Protein AF-A0A5N6XMW1-F1 (afdb_monomer_lite)

Secondary structure (DSSP, 8-state):
--TTHHHHHHHHHHHHTTTTTPBPHHHHHHHHHHHHHHHHHHHHHHHH---TTTHHHHHHHHHHHHHHHHHHHHHHHHTTTTPPBPTTTHHHHHHHHHHHHHHHHHHHHHHHHHGGGSPTTTTHHHHHHHHHHHHHHHHHHHHHHHHH-TT--HHHHHHHHHHHHHHHHHHHHHSPP---HHHHHHHHHHHHSS--STTS-GGG-SS--EEEEE-HHHHHHHHHHHHHHTT----SS-EEEEE-----SGGGGGGHHHHHHHHHHHHHHHHHHHHHHHH--S-B--EEEEE-SSSEEEEE---SS-GGG----EEEEPPPHHHHHHHHHHHHH-SSSPPEEE-SS-B-HHHHHHH------------TTSEEEEEEEETTEEEEEE---SSS--EEEEEEEEEPHHHHHHHHTTTTTS-EEEEESS--HHHHPSPPSSGGGS-TT-SS-TT-EEE--SSS---EEE--S-EEEESTTTT--TTSS-TTHHHHHHHHHHHHHHHHHHHHHHHHTSS-------S------HHHHHHHHHHHHHHHHHHHHHHHHHHHTTPPP-PPP-GGGSBPP---SS----GGGTT------TTSEETTEES-SSEEETTTTEEESSHHHHHHHHTSHHHHHHTTB-SPPPPPPHHHHHHHHHHHHHHHHHHHHHHHHHT---HHHHHHHHHHHHHHHHHHHHHHHHHHHHH--------------------

Organism: NCBI:txid1034303

InterPro domains:
  IPR013087 Zinc finger C2H2-type [PS00028] (609-631)
  IPR022755 Zinc finger, double-stranded RNA binding [PF12171] (607-631)
  IPR036236 Zinc finger C2H2 superfamily [SSF57667] (604-649)
  IPR040107 U4/U6.U5 small nuclear ribonucleoprotein component Snu23 [PTHR45986] (518-706)

Radius of gyration: 42.1 Å; chains: 1; bounding box: 102×81×116 Å

Sequence (723 aa):
MQFKLSALTALLAASASVYADGISGSKVTNILKTLTKGARDLNSSLQSTQDTSSVGQTIVSGEQKAMAEKQDAILSLAAEGDRRVTPKDQSAVCQSLLTYFKAEQELLLTIIEKRDIIQFPLGTAPIATALDADQEMTDLVSYDVMRKASICSDDVQNHYWVMKGAFTQASVRYTLPTNPSTNYLTRHVVERLSICSPDQDPTKIPFYRTSTEFTNQLYGKCAKEFKRRLGLPQCDRPLFVLRNVVMSPFPTDNDFISTMVDYFLSVVEDGVRLCRKRNASGPVIHRFVMQGTDEIFLAYQPSLHLGKHRQQIILAVELEDHAKSDYIEIRESNPQDPIFLKSSVEIDLQQVVSECERGSPVSFNGPEDYMPFYLYGYGKQWHISHMLLQAPNATFSAGNVKLDDRLASSLNQGHAEKKAILALTEVPETSIQPFPTSKSELPACFFFQPTRNTRRSREPVEGTVTLSKEIHIDLDWINKYPFEHEDRVGKLRDEFSQMARSWRDELEAFRIQESGGSTSDTAFRKTWDREEYAKKAADEESKRKEESKARYEAKLLGKKWHAPVDYSSLEATTSRKQRLDVASMVGKTTIVSAGSAVGKRGRGAGFYCGDCDLTFKDNLQLVEHLNSKQHLIATGQSGEVTRATVEDVRQRLRLLAHQKRVREEEERRAWQLDLGARLQEREEQEAKEREEKRRKRNEKRRKGGDGIKQEDDSWEGRLGIIA

Structure (mmCIF, N/CA/C/O backbone):
data_AF-A0A5N6XMW1-F1
#
_entry.id   AF-A0A5N6XMW1-F1
#
loop_
_atom_site.group_PDB
_atom_site.id
_atom_site.type_symbol
_atom_site.label_atom_id
_atom_site.label_alt_id
_atom_site.label_comp_id
_atom_site.label_asym_id
_atom_site.label_entity_id
_atom_site.label_seq_id
_atom_site.pdbx_PDB_ins_code
_atom_site.Cartn_x
_atom_site.Cartn_y
_atom_site.Cartn_z
_atom_site.occupancy
_atom_site.B_iso_or_equiv
_atom_site.auth_seq_id
_atom_site.auth_comp_id
_atom_site.auth_asym_id
_atom_site.auth_atom_id
_atom_site.pdbx_PDB_model_num
ATOM 1 N N . MET A 1 1 ? -23.238 -1.633 -67.774 1.00 43.22 1 MET A N 1
ATOM 2 C CA . MET A 1 1 ? -23.174 -0.843 -66.521 1.00 43.22 1 MET A CA 1
ATOM 3 C C . MET A 1 1 ? -24.355 -1.165 -65.591 1.00 43.22 1 MET A C 1
ATOM 5 O O . MET A 1 1 ? -25.143 -0.282 -65.302 1.00 43.22 1 MET A O 1
ATOM 9 N N . GLN A 1 2 ? -24.500 -2.402 -65.099 1.00 41.31 2 GLN A N 1
ATOM 10 C CA . GLN A 1 2 ? -25.537 -2.718 -64.088 1.00 41.31 2 GLN A CA 1
ATOM 11 C C . GLN A 1 2 ? -25.084 -3.700 -62.991 1.00 41.31 2 GLN A C 1
ATOM 13 O O . GLN A 1 2 ? -25.751 -3.821 -61.974 1.00 41.31 2 GLN A O 1
ATOM 18 N N . PHE A 1 3 ? -23.897 -4.306 -63.105 1.00 34.03 3 PHE A N 1
ATOM 19 C CA . PHE A 1 3 ? -23.392 -5.278 -62.122 1.00 34.03 3 PHE A CA 1
ATOM 20 C C . PHE A 1 3 ? -22.549 -4.690 -60.973 1.00 34.03 3 PHE A C 1
ATOM 22 O O . PHE A 1 3 ? -21.936 -5.439 -60.223 1.00 34.03 3 PHE A O 1
ATOM 29 N N . LYS A 1 4 ? -22.493 -3.358 -60.812 1.00 47.41 4 LYS A N 1
ATOM 30 C CA . LYS A 1 4 ? -21.674 -2.712 -59.762 1.00 47.41 4 LYS A CA 1
ATOM 31 C C . LYS A 1 4 ? -22.449 -1.896 -58.725 1.00 47.41 4 LYS A C 1
ATOM 33 O O . LYS A 1 4 ? -21.850 -1.514 -57.729 1.00 47.41 4 LYS A O 1
ATOM 38 N N . LEU A 1 5 ? -23.753 -1.663 -58.908 1.00 43.09 5 LEU A N 1
ATOM 39 C CA . LEU A 1 5 ? -24.550 -0.980 -57.881 1.00 43.09 5 LEU A CA 1
ATOM 40 C C . LEU A 1 5 ? -25.069 -1.949 -56.812 1.00 43.09 5 LEU A C 1
ATOM 42 O O . LEU A 1 5 ? -24.963 -1.624 -55.638 1.00 43.09 5 LEU A O 1
ATOM 46 N N . SER A 1 6 ? -25.533 -3.149 -57.189 1.00 45.09 6 SER A N 1
ATOM 47 C CA . SER A 1 6 ? -26.142 -4.101 -56.243 1.00 45.09 6 SER A CA 1
ATOM 48 C C . SER A 1 6 ? -25.162 -4.608 -55.181 1.00 45.09 6 SER A C 1
ATOM 50 O O . SER A 1 6 ? -25.522 -4.691 -54.010 1.00 45.09 6 SER A O 1
ATOM 52 N N . ALA A 1 7 ? -23.910 -4.876 -55.565 1.00 45.56 7 ALA A N 1
ATOM 53 C CA . ALA A 1 7 ? -22.858 -5.315 -54.650 1.00 45.56 7 ALA A CA 1
ATOM 54 C C . ALA A 1 7 ? -22.409 -4.199 -53.693 1.00 45.56 7 ALA A C 1
ATOM 56 O O . ALA A 1 7 ? -22.117 -4.477 -52.536 1.00 45.56 7 ALA A O 1
ATOM 57 N N . LEU A 1 8 ? -22.410 -2.937 -54.142 1.00 42.31 8 LEU A N 1
ATOM 58 C CA . LEU A 1 8 ? -22.063 -1.795 -53.295 1.00 42.31 8 LEU A CA 1
ATOM 59 C C . LEU A 1 8 ? -23.198 -1.465 -52.314 1.00 42.31 8 LEU A C 1
ATOM 61 O O . LEU A 1 8 ? -22.931 -1.177 -51.153 1.00 42.31 8 LEU A O 1
ATOM 65 N N . THR A 1 9 ? -24.462 -1.586 -52.740 1.00 47.91 9 THR A N 1
ATOM 66 C CA . THR A 1 9 ? -25.620 -1.489 -51.838 1.00 47.91 9 THR A CA 1
ATOM 67 C C . THR A 1 9 ? -25.716 -2.673 -50.883 1.00 47.91 9 THR A C 1
ATOM 69 O O . THR A 1 9 ? -26.115 -2.468 -49.748 1.00 47.91 9 THR A O 1
ATOM 72 N N . ALA A 1 10 ? -25.307 -3.883 -51.282 1.00 46.78 10 ALA A N 1
ATOM 73 C CA . ALA A 1 10 ? -25.265 -5.046 -50.396 1.00 46.78 10 ALA A CA 1
ATOM 74 C C . ALA A 1 10 ? -24.116 -4.958 -49.377 1.00 46.78 10 ALA A C 1
ATOM 76 O O . ALA A 1 10 ? -24.325 -5.299 -48.220 1.00 46.78 10 ALA A O 1
ATOM 77 N N . LEU A 1 11 ? -22.941 -4.432 -49.756 1.00 42.88 11 LEU A N 1
ATOM 78 C CA . LEU A 1 11 ? -21.849 -4.165 -48.809 1.00 42.88 11 LEU A CA 1
ATOM 79 C C . LEU A 1 11 ? -22.195 -3.021 -47.847 1.00 42.88 11 LEU A C 1
ATOM 81 O O . LEU A 1 11 ? -21.936 -3.128 -46.652 1.00 42.88 11 LEU A O 1
ATOM 85 N N . LEU A 1 12 ? -22.819 -1.946 -48.344 1.00 44.66 12 LEU A N 1
ATOM 86 C CA . LEU A 1 12 ? -23.289 -0.848 -47.496 1.00 44.66 12 LEU A CA 1
ATOM 87 C C . LEU A 1 12 ? -24.441 -1.299 -46.584 1.00 44.66 12 LEU A C 1
ATOM 89 O O . LEU A 1 12 ? -24.433 -0.946 -45.410 1.00 44.66 12 LEU A O 1
ATOM 93 N N . ALA A 1 13 ? -25.360 -2.148 -47.057 1.00 40.88 13 ALA A N 1
ATOM 94 C CA . ALA A 1 13 ? -26.431 -2.729 -46.243 1.00 40.88 13 ALA A CA 1
ATOM 95 C C . ALA A 1 13 ? -25.918 -3.755 -45.215 1.00 40.88 13 ALA A C 1
ATOM 97 O O . ALA A 1 13 ? -26.404 -3.759 -44.090 1.00 40.88 13 ALA A O 1
ATOM 98 N N . ALA A 1 14 ? -24.903 -4.558 -45.552 1.00 39.38 14 ALA A N 1
ATOM 99 C CA . ALA A 1 14 ? -24.258 -5.494 -44.624 1.00 39.38 14 ALA A CA 1
ATOM 100 C C . ALA A 1 14 ? -23.394 -4.778 -43.571 1.00 39.38 14 ALA A C 1
ATOM 102 O O . ALA A 1 14 ? -23.295 -5.232 -42.434 1.00 39.38 14 ALA A O 1
ATOM 103 N N . SER A 1 15 ? -22.814 -3.620 -43.910 1.00 40.47 15 SER A N 1
ATOM 104 C CA . SER A 1 15 ? -22.200 -2.735 -42.915 1.00 40.47 15 SER A CA 1
ATOM 105 C C . SER A 1 15 ? -23.246 -1.986 -42.083 1.00 40.47 15 SER A C 1
ATOM 107 O O . SER A 1 15 ? -23.015 -1.745 -40.906 1.00 40.47 15 SER A O 1
ATOM 109 N N . ALA A 1 16 ? -24.423 -1.679 -42.639 1.00 37.38 16 ALA A N 1
ATOM 110 C CA . ALA A 1 16 ? -25.516 -1.034 -41.914 1.00 37.38 16 ALA A CA 1
ATOM 111 C C . ALA A 1 16 ? -26.245 -1.990 -40.949 1.00 37.38 16 ALA A C 1
ATOM 113 O O . ALA A 1 16 ? -26.700 -1.548 -39.896 1.00 37.38 16 ALA A O 1
ATOM 114 N N . SER A 1 17 ? -26.313 -3.293 -41.248 1.00 38.66 17 SER A N 1
ATOM 115 C CA . SER A 1 17 ? -27.010 -4.283 -40.412 1.00 38.66 17 SER A CA 1
ATOM 116 C C . SER A 1 17 ? -26.283 -4.636 -39.110 1.00 38.66 17 SER A C 1
ATOM 118 O O . SER A 1 17 ? -26.915 -5.150 -38.198 1.00 38.66 17 SER A O 1
ATOM 120 N N . VAL A 1 18 ? -24.986 -4.324 -38.981 1.00 42.97 18 VAL A N 1
ATOM 121 C CA . VAL A 1 18 ? -24.234 -4.453 -37.710 1.00 42.97 18 VAL A CA 1
ATOM 122 C C . VAL A 1 18 ? -24.420 -3.220 -36.807 1.00 42.97 18 VAL A C 1
ATOM 124 O O . VAL A 1 18 ? -24.186 -3.288 -35.603 1.00 42.97 18 VAL A O 1
ATOM 127 N N . TYR A 1 19 ? -24.897 -2.097 -37.356 1.00 44.31 19 TYR A N 1
ATOM 128 C CA . TYR A 1 19 ? -25.135 -0.851 -36.614 1.00 44.31 19 TYR A CA 1
ATOM 129 C C . TYR A 1 19 ? -26.608 -0.594 -36.266 1.00 44.31 19 TYR A C 1
ATOM 131 O O . TYR A 1 19 ? -26.897 0.389 -35.585 1.00 44.31 19 TYR A O 1
ATOM 139 N N . ALA A 1 20 ? -27.530 -1.454 -36.709 1.00 41.00 20 ALA A N 1
ATOM 140 C CA . ALA A 1 20 ? -28.964 -1.291 -36.467 1.00 41.00 20 ALA A CA 1
ATOM 141 C C . ALA A 1 20 ? -29.388 -1.604 -35.015 1.00 41.00 20 ALA A C 1
ATOM 143 O O . ALA A 1 20 ? -30.396 -1.070 -34.565 1.00 41.00 20 ALA A O 1
ATOM 144 N N . ASP A 1 21 ? -28.581 -2.370 -34.268 1.00 50.62 21 ASP A N 1
ATOM 145 C CA . ASP A 1 21 ? -28.831 -2.761 -32.867 1.00 50.62 21 ASP A CA 1
ATOM 146 C C . ASP A 1 21 ? -27.827 -2.123 -31.879 1.00 50.62 21 ASP A C 1
ATOM 148 O O . ASP A 1 21 ? -27.434 -2.713 -30.869 1.00 50.62 21 ASP A O 1
ATOM 152 N N . GLY A 1 22 ? -27.345 -0.915 -32.184 1.00 59.00 22 GLY A N 1
ATOM 153 C CA . GLY A 1 22 ? -26.466 -0.166 -31.283 1.00 59.00 22 GLY A CA 1
ATOM 154 C C . GLY A 1 22 ? -27.238 0.499 -30.141 1.00 59.00 22 GLY A C 1
ATOM 155 O O . GLY A 1 22 ? -28.298 1.087 -30.355 1.00 59.00 22 GLY A O 1
ATOM 156 N N . ILE A 1 23 ? -26.688 0.470 -28.925 1.00 72.19 23 ILE A N 1
ATOM 157 C CA . ILE A 1 23 ? -27.254 1.206 -27.784 1.00 72.19 23 ILE A CA 1
ATOM 158 C C . ILE A 1 23 ? -27.177 2.704 -28.104 1.00 72.19 23 ILE A C 1
ATOM 160 O O . ILE A 1 23 ? -26.111 3.208 -28.478 1.00 72.19 23 ILE A O 1
ATOM 164 N N . SER A 1 24 ? -28.288 3.431 -27.936 1.00 76.88 24 SER A N 1
ATOM 165 C CA . SER A 1 24 ? -28.273 4.894 -28.041 1.00 76.88 24 SER A CA 1
ATOM 166 C C . SER A 1 24 ? -27.332 5.463 -26.981 1.00 76.88 24 SER A C 1
ATOM 168 O O . SER A 1 24 ? -27.553 5.253 -25.784 1.00 76.88 24 SER A O 1
ATOM 170 N N . GLY A 1 25 ? -26.306 6.220 -27.385 1.00 77.00 25 GLY A N 1
ATOM 171 C CA . GLY A 1 25 ? -25.366 6.790 -26.417 1.00 77.00 25 GLY A CA 1
ATOM 172 C C . GLY A 1 25 ? -26.036 7.763 -25.446 1.00 77.00 25 GLY A C 1
ATOM 173 O O . GLY A 1 25 ? -25.559 7.927 -24.327 1.00 77.00 25 GLY A O 1
ATOM 174 N N . SER A 1 26 ? -27.203 8.315 -25.803 1.00 81.81 26 SER A N 1
ATOM 175 C CA . SER A 1 26 ? -28.034 9.114 -24.894 1.00 81.81 26 SER A CA 1
ATOM 176 C C . SER A 1 26 ? -28.373 8.367 -23.596 1.00 81.81 26 SER A C 1
ATOM 178 O O . SER A 1 26 ? -28.262 8.943 -22.517 1.00 81.81 26 SER A O 1
ATOM 180 N N . LYS A 1 27 ? -28.664 7.062 -23.669 1.00 84.38 27 LYS A N 1
ATOM 181 C CA . LYS A 1 27 ? -28.991 6.229 -22.505 1.00 84.38 27 LYS A CA 1
ATOM 182 C C . LYS A 1 27 ? -27.789 6.079 -21.569 1.00 84.38 27 LYS A C 1
ATOM 184 O O . LYS A 1 27 ? -27.906 6.364 -20.381 1.00 84.38 27 LYS A O 1
ATOM 189 N N . VAL A 1 28 ? -26.618 5.740 -22.115 1.00 85.50 28 VAL A N 1
ATOM 190 C CA . VAL A 1 28 ? -25.366 5.607 -21.343 1.00 85.50 28 VAL A CA 1
ATOM 191 C C . VAL A 1 28 ? -24.933 6.953 -20.754 1.00 85.50 28 VAL A C 1
ATOM 193 O O . VAL A 1 28 ? -24.572 7.032 -19.583 1.00 85.50 28 VAL A O 1
ATOM 196 N N . THR A 1 29 ? -25.033 8.046 -21.519 1.00 88.88 29 THR A N 1
ATOM 197 C CA . THR A 1 29 ? -24.718 9.387 -20.997 1.00 88.88 29 THR A CA 1
ATOM 198 C C . THR A 1 29 ? -25.685 9.840 -19.904 1.00 88.88 29 THR A C 1
ATOM 200 O O . THR A 1 29 ? -25.256 10.525 -18.984 1.00 88.88 29 THR A O 1
ATOM 203 N N . ASN A 1 30 ? -26.965 9.460 -19.951 1.00 91.19 30 ASN A N 1
ATOM 204 C CA . ASN A 1 30 ? -27.926 9.794 -18.896 1.00 91.19 30 ASN A CA 1
ATOM 205 C C . ASN A 1 30 ? -27.624 9.048 -17.591 1.00 91.19 30 ASN A C 1
ATOM 207 O O . ASN A 1 30 ? -27.699 9.654 -16.522 1.00 91.19 30 ASN A O 1
ATOM 211 N N . ILE A 1 31 ? -27.214 7.778 -17.677 1.00 90.94 31 ILE A N 1
ATOM 212 C CA . ILE A 1 31 ? -26.733 7.009 -16.520 1.00 90.94 31 ILE A CA 1
ATOM 213 C C . ILE A 1 31 ? -25.516 7.714 -15.905 1.00 90.94 31 ILE A C 1
ATOM 215 O O . ILE A 1 31 ? -25.545 8.091 -14.737 1.00 90.94 31 ILE A O 1
ATOM 219 N N . LEU A 1 32 ? -24.491 8.009 -16.713 1.00 91.69 32 LEU A N 1
ATOM 220 C CA . LEU A 1 32 ? -23.277 8.688 -16.242 1.00 91.69 32 LEU A CA 1
ATOM 221 C C . LEU A 1 32 ? -23.557 10.086 -15.674 1.00 91.69 32 LEU A C 1
ATOM 223 O O . LEU A 1 32 ? -22.939 10.484 -14.689 1.00 91.69 32 LEU A O 1
ATOM 227 N N . LYS A 1 33 ? -24.498 10.840 -16.254 1.00 92.88 33 LYS A N 1
ATOM 228 C CA . LYS A 1 33 ? -24.935 12.141 -15.720 1.00 92.88 33 LYS A CA 1
ATOM 229 C C . LYS A 1 33 ? -25.623 12.009 -14.366 1.00 92.88 33 LYS A C 1
ATOM 231 O O . LYS A 1 33 ? -25.434 12.887 -13.531 1.00 92.88 33 LYS A O 1
ATOM 236 N N . THR A 1 34 ? -26.393 10.944 -14.155 1.00 93.44 34 THR A N 1
ATOM 237 C CA . THR A 1 34 ? -27.048 10.666 -12.870 1.00 93.44 34 THR A CA 1
ATOM 238 C C . THR A 1 34 ? -25.998 10.393 -11.800 1.00 93.44 34 THR A C 1
ATOM 240 O O . THR A 1 34 ? -25.980 11.099 -10.799 1.00 93.44 34 THR A O 1
ATOM 243 N N . LEU A 1 35 ? -25.035 9.507 -12.080 1.00 93.12 35 LEU A N 1
ATOM 244 C CA . LEU A 1 35 ? -23.912 9.228 -11.173 1.00 93.12 35 LEU A CA 1
ATOM 245 C C . LEU A 1 35 ? -23.064 10.480 -10.893 1.00 93.12 35 LEU A C 1
ATOM 247 O O . LEU A 1 35 ? -22.728 10.783 -9.753 1.00 93.12 35 LEU A O 1
ATOM 251 N N . THR A 1 36 ? -22.776 11.271 -11.932 1.00 94.81 36 THR A N 1
ATOM 252 C CA . THR A 1 36 ? -22.051 12.548 -11.794 1.00 94.81 36 THR A CA 1
ATOM 253 C C . THR A 1 36 ? -22.806 13.527 -10.895 1.00 94.81 36 THR A C 1
ATOM 255 O O . THR A 1 36 ? -22.191 14.276 -10.137 1.00 94.81 36 THR A O 1
ATOM 258 N N . LYS A 1 37 ? -24.139 13.563 -10.997 1.00 94.06 37 LYS A N 1
ATOM 259 C CA . LYS A 1 37 ? -24.977 14.404 -10.146 1.00 94.06 37 LYS A CA 1
ATOM 260 C C . LYS A 1 37 ? -24.941 13.908 -8.699 1.00 94.06 37 LYS A C 1
ATOM 262 O O . LYS A 1 37 ? -24.705 14.731 -7.825 1.00 94.06 37 LYS A O 1
ATOM 267 N N . GLY A 1 38 ? -25.076 12.601 -8.467 1.00 90.75 38 GLY A N 1
ATOM 268 C CA . GLY A 1 38 ? -24.969 11.994 -7.136 1.00 90.75 38 GLY A CA 1
ATOM 269 C C . GLY A 1 38 ? -23.661 12.364 -6.429 1.00 90.75 38 GLY A C 1
ATOM 270 O O . GLY A 1 38 ? -23.694 12.901 -5.321 1.00 90.75 38 GLY A O 1
ATOM 271 N N . ALA A 1 39 ? -22.522 12.212 -7.116 1.00 91.81 39 ALA A N 1
ATOM 272 C CA . ALA A 1 39 ? -21.210 12.583 -6.577 1.00 91.81 39 ALA A CA 1
ATOM 273 C C . ALA A 1 39 ? -21.104 14.085 -6.236 1.00 91.81 39 ALA A C 1
ATOM 275 O O . ALA A 1 39 ? -20.589 14.460 -5.182 1.00 91.81 39 ALA A O 1
ATOM 276 N N . ARG A 1 40 ? -21.627 14.973 -7.096 1.00 93.94 40 ARG A N 1
ATOM 277 C CA . ARG A 1 40 ? -21.621 16.430 -6.849 1.00 93.94 40 ARG A CA 1
ATOM 278 C C . ARG A 1 40 ? -22.561 16.856 -5.729 1.00 93.94 40 ARG A C 1
ATOM 280 O O . ARG A 1 40 ? -22.212 17.764 -4.974 1.00 93.94 40 ARG A O 1
ATOM 287 N N . ASP A 1 41 ? -23.733 16.239 -5.632 1.00 91.69 41 ASP A N 1
ATOM 288 C CA . ASP A 1 41 ? -24.714 16.520 -4.586 1.00 91.69 41 ASP A CA 1
ATOM 289 C C . ASP A 1 41 ? -24.133 16.130 -3.217 1.00 91.69 41 ASP A C 1
ATOM 291 O O . ASP A 1 41 ? -24.189 16.926 -2.277 1.00 91.69 41 ASP A O 1
ATOM 295 N N . LEU A 1 42 ? -23.474 14.966 -3.125 1.00 89.44 42 LEU A N 1
ATOM 296 C CA . LEU A 1 42 ? -22.761 14.551 -1.916 1.00 89.44 42 LEU A CA 1
ATOM 297 C C . LEU A 1 42 ? -21.605 15.500 -1.586 1.00 89.44 42 LEU A C 1
ATOM 299 O O . LEU A 1 42 ? -21.502 15.966 -0.453 1.00 89.44 42 LEU A O 1
ATOM 303 N N . ASN A 1 43 ? -20.779 15.854 -2.574 1.00 91.00 43 ASN A N 1
ATOM 304 C CA . ASN A 1 43 ? -19.668 16.784 -2.371 1.00 91.00 43 ASN A CA 1
ATOM 305 C C . ASN A 1 43 ? -20.159 18.146 -1.840 1.00 91.00 43 ASN A C 1
ATOM 307 O O . ASN A 1 43 ? -19.644 18.669 -0.853 1.00 91.00 43 ASN A O 1
ATOM 311 N N . SER A 1 44 ? -21.228 18.682 -2.434 1.00 91.06 44 SER A N 1
ATOM 312 C CA . SER A 1 44 ? -21.853 19.938 -1.999 1.00 91.06 44 SER A CA 1
ATOM 313 C C . SER A 1 44 ? -22.400 19.831 -0.573 1.00 91.06 44 SER A C 1
ATOM 315 O O . SER A 1 44 ? -22.208 20.743 0.234 1.00 91.06 44 SER A O 1
ATOM 317 N N . SER A 1 45 ? -23.023 18.696 -0.233 1.00 87.31 45 SER A N 1
ATOM 318 C CA . SER A 1 45 ? -23.482 18.413 1.128 1.00 87.31 45 SER A CA 1
ATOM 319 C C . SER A 1 45 ? -22.312 18.445 2.114 1.00 87.31 45 SER A C 1
ATOM 321 O O . SER A 1 45 ? -22.375 19.176 3.098 1.00 87.31 45 SER A O 1
ATOM 323 N N . LEU A 1 46 ? -21.210 17.746 1.822 1.00 85.75 46 LEU A N 1
ATOM 324 C CA . LEU A 1 46 ? -20.021 17.690 2.685 1.00 85.75 46 LEU A CA 1
ATOM 325 C C . LEU A 1 46 ? -19.335 19.048 2.862 1.00 85.75 46 LEU A C 1
ATOM 327 O O . LEU A 1 46 ? -18.813 19.348 3.941 1.00 85.75 46 LEU A O 1
ATOM 331 N N . GLN A 1 47 ? -19.336 19.885 1.827 1.00 85.19 47 GLN A N 1
ATOM 332 C CA . GLN A 1 47 ? -18.819 21.250 1.910 1.00 85.19 47 GLN A CA 1
ATOM 333 C C . GLN A 1 47 ? -19.710 22.146 2.781 1.00 85.19 47 GLN A C 1
ATOM 335 O O . GLN A 1 47 ? -19.186 22.972 3.528 1.00 85.19 47 GLN A O 1
ATOM 340 N N . SER A 1 48 ? -21.033 21.956 2.734 1.00 82.94 48 SER A N 1
ATOM 341 C CA . SER A 1 48 ? -22.005 22.737 3.513 1.00 82.94 48 SER A CA 1
ATOM 342 C C . SER A 1 48 ? -22.118 22.324 4.988 1.00 82.94 48 SER A C 1
ATOM 344 O O . SER A 1 48 ? -22.461 23.156 5.829 1.00 82.94 48 SER A O 1
ATOM 346 N N . THR A 1 49 ? -21.800 21.070 5.328 1.00 72.94 49 THR A N 1
ATOM 347 C CA . THR A 1 49 ? -21.873 20.566 6.705 1.00 72.94 49 THR A CA 1
ATOM 348 C C . THR A 1 49 ? -20.776 21.191 7.575 1.00 72.94 49 THR A C 1
ATOM 350 O O . THR A 1 49 ? -19.589 20.881 7.430 1.00 72.94 49 THR A O 1
ATOM 353 N N . GLN A 1 50 ? -21.187 22.072 8.495 1.00 60.38 50 GLN A N 1
ATOM 354 C CA . GLN A 1 50 ? -20.320 22.695 9.508 1.00 60.38 50 GLN A CA 1
ATOM 355 C C . GLN A 1 50 ? -20.229 21.883 10.809 1.00 60.38 50 GLN A C 1
ATOM 357 O O . GLN A 1 50 ? -19.267 22.038 11.558 1.00 60.38 50 GLN A O 1
ATOM 362 N N . ASP A 1 51 ? -21.213 21.025 11.084 1.00 61.59 51 ASP A N 1
ATOM 363 C CA . ASP A 1 51 ? -21.265 20.223 12.305 1.00 61.59 51 ASP A CA 1
ATOM 364 C C . ASP A 1 51 ? -20.322 19.017 12.205 1.00 61.59 51 ASP A C 1
ATOM 366 O O . ASP A 1 51 ? -20.563 18.077 11.449 1.00 61.59 51 ASP A O 1
ATOM 370 N N . THR A 1 52 ? -19.240 19.051 12.981 1.00 59.84 52 THR A N 1
ATOM 371 C CA . THR A 1 52 ? -18.162 18.052 12.985 1.00 59.84 52 THR A CA 1
ATOM 372 C C . THR A 1 52 ? -18.635 16.655 13.389 1.00 59.84 52 THR A C 1
ATOM 374 O O . THR A 1 52 ? -18.016 15.664 13.002 1.00 59.84 52 THR A O 1
ATOM 377 N N . SER A 1 53 ? -19.750 16.558 14.121 1.00 55.81 53 SER A N 1
ATOM 378 C CA . SER A 1 53 ? -20.288 15.294 14.629 1.00 55.81 53 SER A CA 1
ATOM 379 C C . SER A 1 53 ? -21.085 14.496 13.586 1.00 55.81 53 SER A C 1
ATOM 381 O O . SER A 1 53 ? -21.120 13.267 13.652 1.00 55.81 53 SER A O 1
ATOM 383 N N . SER A 1 54 ? -21.660 15.167 12.580 1.00 68.25 54 SER A N 1
ATOM 384 C CA . SER A 1 54 ? -22.521 14.556 11.552 1.00 68.25 54 SER A CA 1
ATOM 385 C C . SER A 1 54 ? -21.818 14.297 10.214 1.00 68.25 54 SER A C 1
ATOM 387 O O . SER A 1 54 ? -22.341 13.551 9.380 1.00 68.25 54 SER A O 1
ATOM 389 N N . VAL A 1 55 ? -20.608 14.840 10.003 1.00 75.25 55 VAL A N 1
ATOM 390 C CA . VAL A 1 55 ? -19.836 14.651 8.756 1.00 75.25 55 VAL A CA 1
ATOM 391 C C . VAL A 1 55 ? -19.611 13.167 8.457 1.00 75.25 55 VAL A C 1
ATOM 393 O O . VAL A 1 55 ? -19.850 12.733 7.335 1.00 75.25 55 VAL A O 1
ATOM 396 N N . GLY A 1 56 ? -19.211 12.370 9.454 1.00 70.44 56 GLY A N 1
ATOM 397 C CA . GLY A 1 56 ? -18.938 10.942 9.253 1.00 70.44 56 GLY A CA 1
ATOM 398 C C . GLY A 1 56 ? -20.169 10.148 8.801 1.00 70.44 56 GLY A C 1
ATOM 399 O O . GLY A 1 56 ? -20.087 9.380 7.847 1.00 70.44 56 GLY A O 1
ATOM 400 N N . GLN A 1 57 ? -21.330 10.383 9.422 1.00 74.19 57 GLN A N 1
ATOM 401 C CA . GLN A 1 57 ? -22.595 9.750 9.021 1.00 74.19 57 GLN A CA 1
ATOM 402 C C . GLN A 1 57 ? -23.069 10.223 7.642 1.00 74.19 57 GLN A C 1
ATOM 404 O O . GLN A 1 57 ? -23.602 9.429 6.868 1.00 74.19 57 GLN A O 1
ATOM 409 N N . THR A 1 58 ? -22.841 11.496 7.310 1.00 80.06 58 THR A N 1
ATOM 410 C CA . THR A 1 58 ? -23.156 12.056 5.986 1.00 80.06 58 THR A CA 1
ATOM 411 C C . THR A 1 58 ? -22.323 11.386 4.893 1.00 80.06 58 THR A C 1
ATOM 413 O O . THR A 1 58 ? -22.866 11.052 3.845 1.00 80.06 58 THR A O 1
ATOM 416 N N . ILE A 1 59 ? -21.032 11.130 5.146 1.00 83.00 59 ILE A N 1
ATOM 417 C CA . ILE A 1 59 ? -20.174 10.380 4.217 1.00 83.00 59 ILE A CA 1
ATOM 418 C C . ILE A 1 59 ? -20.703 8.956 4.062 1.00 83.00 59 ILE A C 1
ATOM 420 O O . ILE A 1 59 ? -21.003 8.553 2.950 1.00 83.00 59 ILE A O 1
ATOM 424 N N . VAL A 1 60 ? -20.890 8.210 5.156 1.00 80.25 60 VAL A N 1
ATOM 425 C CA . VAL A 1 60 ? -21.328 6.803 5.076 1.00 80.25 60 VAL A CA 1
ATOM 426 C C . VAL A 1 60 ? -22.667 6.663 4.346 1.00 80.25 60 VAL A C 1
ATOM 428 O O . VAL A 1 60 ? -22.776 5.860 3.425 1.00 80.25 60 VAL A O 1
ATOM 431 N N . SER A 1 61 ? -23.673 7.459 4.717 1.00 81.44 61 SER A N 1
ATOM 432 C CA . SER A 1 61 ? -24.993 7.417 4.069 1.00 81.44 61 SER A CA 1
ATOM 433 C C . SER A 1 61 ? -24.954 7.900 2.614 1.00 81.44 61 SER A C 1
ATOM 435 O O . SER A 1 61 ? -25.656 7.352 1.763 1.00 81.44 61 SER A O 1
ATOM 437 N N . GLY A 1 62 ? -24.114 8.891 2.311 1.00 85.75 62 GLY A N 1
ATOM 438 C CA . GLY A 1 62 ? -23.879 9.382 0.959 1.00 85.75 62 GLY A CA 1
ATOM 439 C C . GLY A 1 62 ? -23.231 8.340 0.051 1.00 85.75 62 GLY A C 1
ATOM 440 O O . GLY A 1 62 ? -23.739 8.088 -1.038 1.00 85.75 62 GLY A O 1
ATOM 441 N N . GLU A 1 63 ? -22.162 7.699 0.519 1.00 85.38 63 GLU A N 1
ATOM 442 C CA . GLU A 1 63 ? -21.463 6.621 -0.189 1.00 85.38 63 GLU A CA 1
ATOM 443 C C . GLU A 1 63 ? -22.378 5.399 -0.372 1.00 85.38 63 GLU A C 1
ATOM 445 O O . GLU A 1 63 ? -22.459 4.841 -1.461 1.00 85.38 63 GLU A O 1
ATOM 450 N N . GLN A 1 64 ? -23.173 5.026 0.639 1.00 84.69 64 GLN A N 1
ATOM 451 C CA . GLN A 1 64 ? -24.184 3.965 0.505 1.00 84.69 64 GLN A CA 1
ATOM 452 C C . GLN A 1 64 ? -25.230 4.271 -0.568 1.00 84.69 64 GLN A C 1
ATOM 454 O O . GLN A 1 64 ? -25.607 3.391 -1.346 1.00 84.69 64 GLN A O 1
ATOM 459 N N . LYS A 1 65 ? -25.679 5.526 -0.644 1.00 88.56 65 LYS A N 1
ATOM 460 C CA . LYS A 1 65 ? -26.583 5.971 -1.702 1.00 88.56 65 LYS A CA 1
ATOM 461 C C . LYS A 1 65 ? -25.905 5.926 -3.077 1.00 88.56 65 LYS A C 1
ATOM 463 O O . LYS A 1 65 ? -26.519 5.445 -4.026 1.00 88.56 65 LYS A O 1
ATOM 468 N N . ALA A 1 66 ? -24.655 6.377 -3.184 1.00 87.69 66 ALA A N 1
ATOM 469 C CA . ALA A 1 66 ? -23.888 6.330 -4.428 1.00 87.69 66 ALA A CA 1
ATOM 470 C C . ALA A 1 66 ? -23.690 4.885 -4.919 1.00 87.69 66 ALA A C 1
ATOM 472 O O . ALA A 1 66 ? -23.890 4.606 -6.102 1.00 87.69 66 ALA A O 1
ATOM 473 N N . MET A 1 67 ? -23.402 3.947 -4.013 1.00 87.81 67 MET A N 1
ATOM 474 C CA . MET A 1 67 ? -23.317 2.517 -4.322 1.00 87.81 67 MET A CA 1
ATOM 475 C C . MET A 1 67 ? -24.635 1.956 -4.867 1.00 87.81 67 MET A C 1
ATOM 477 O O . MET A 1 67 ? -24.618 1.211 -5.846 1.00 87.81 67 MET A O 1
ATOM 481 N N . ALA A 1 68 ? -25.781 2.334 -4.287 1.00 87.12 68 ALA A N 1
ATOM 482 C CA . ALA A 1 68 ? -27.092 1.923 -4.794 1.00 87.12 68 ALA A CA 1
ATOM 483 C C . ALA A 1 68 ? -27.359 2.469 -6.211 1.00 87.12 68 ALA A C 1
ATOM 485 O O . ALA A 1 68 ? -27.770 1.721 -7.097 1.00 87.12 68 ALA A O 1
ATOM 486 N N . GLU A 1 69 ? -27.036 3.742 -6.465 1.00 90.19 69 GLU A N 1
ATOM 487 C CA . GLU A 1 69 ? -27.145 4.345 -7.802 1.00 90.19 69 GLU A CA 1
ATOM 488 C C . GLU A 1 69 ? -26.220 3.652 -8.825 1.00 90.19 69 GLU A C 1
ATOM 490 O O . GLU A 1 69 ? -26.605 3.439 -9.980 1.00 90.19 69 GLU A O 1
ATOM 495 N N . LYS A 1 70 ? -25.012 3.245 -8.408 1.00 91.50 70 LYS A N 1
ATOM 496 C CA . LYS A 1 70 ? -24.069 2.469 -9.234 1.00 91.50 70 LYS A CA 1
ATOM 497 C C . LYS A 1 70 ? -24.575 1.048 -9.490 1.00 91.50 70 LYS A C 1
ATOM 499 O O . LYS A 1 70 ? -24.452 0.569 -10.615 1.00 91.50 70 LYS A O 1
ATOM 504 N N . GLN A 1 71 ? -25.204 0.397 -8.513 1.00 89.88 71 GLN A N 1
ATOM 505 C CA . GLN A 1 71 ? -25.843 -0.912 -8.694 1.00 89.88 71 GLN A CA 1
ATOM 506 C C . GLN A 1 71 ? -26.959 -0.851 -9.744 1.00 89.88 71 GLN A C 1
ATOM 508 O O . GLN A 1 71 ? -26.995 -1.682 -10.656 1.00 89.88 71 GLN A O 1
ATOM 513 N N . ASP A 1 72 ? -27.824 0.161 -9.675 1.00 88.56 72 ASP A N 1
ATOM 514 C CA . ASP A 1 72 ? -28.889 0.377 -10.660 1.00 88.56 72 ASP A CA 1
ATOM 515 C C . ASP A 1 72 ? -28.326 0.661 -12.061 1.00 88.56 72 ASP A C 1
ATOM 517 O O . ASP A 1 72 ? -28.856 0.180 -13.073 1.00 88.56 72 ASP A O 1
ATOM 521 N N . ALA A 1 73 ? -27.212 1.397 -12.138 1.00 89.00 73 ALA A N 1
ATOM 522 C CA . ALA A 1 73 ? -26.484 1.628 -13.381 1.00 89.00 73 ALA A CA 1
ATOM 523 C C . ALA A 1 73 ? -25.929 0.323 -13.978 1.00 89.00 73 ALA A C 1
ATOM 525 O O . ALA A 1 73 ? -26.105 0.090 -15.176 1.00 89.00 73 ALA A O 1
ATOM 526 N N . ILE A 1 74 ? -25.318 -0.546 -13.163 1.00 88.38 74 ILE A N 1
ATOM 527 C CA . ILE A 1 74 ? -24.806 -1.861 -13.589 1.00 88.38 74 ILE A CA 1
ATOM 528 C C . ILE A 1 74 ? -25.947 -2.721 -14.134 1.00 88.38 74 ILE A C 1
ATOM 530 O O . ILE A 1 74 ? -25.831 -3.253 -15.236 1.00 88.38 74 ILE A O 1
ATOM 534 N N . LEU A 1 75 ? -27.072 -2.819 -13.418 1.00 88.00 75 LEU A N 1
ATOM 535 C CA . LEU A 1 75 ? -28.239 -3.586 -13.870 1.00 88.00 75 LEU A CA 1
ATOM 536 C C . LEU A 1 75 ? -28.795 -3.046 -15.197 1.00 88.00 75 LEU A C 1
ATOM 538 O O . LEU A 1 75 ? -29.110 -3.816 -16.107 1.00 88.00 75 LEU A O 1
ATOM 542 N N . SER A 1 76 ? -28.852 -1.720 -15.339 1.00 86.94 76 SER A N 1
ATOM 543 C CA . SER A 1 76 ? -29.314 -1.052 -16.560 1.00 86.94 76 SER A CA 1
ATOM 544 C C . SER A 1 76 ? -28.390 -1.285 -17.758 1.00 86.94 76 SER A C 1
ATOM 546 O O . SER A 1 76 ? -28.873 -1.409 -18.884 1.00 86.94 76 SER A O 1
ATOM 548 N N . LEU A 1 77 ? -27.073 -1.341 -17.539 1.00 84.31 77 LEU A N 1
ATOM 549 C CA . LEU A 1 77 ? -26.083 -1.614 -18.584 1.00 84.31 77 LEU A CA 1
ATOM 550 C C . LEU A 1 77 ? -25.998 -3.111 -18.929 1.00 84.31 77 LEU A C 1
ATOM 552 O O . LEU A 1 77 ? -25.814 -3.461 -20.098 1.00 84.31 77 LEU A O 1
ATOM 556 N N . ALA A 1 78 ? -26.201 -3.991 -17.946 1.00 84.19 78 ALA A N 1
ATOM 557 C CA . ALA A 1 78 ? -26.255 -5.439 -18.130 1.00 84.19 78 ALA A CA 1
ATOM 558 C C . ALA A 1 78 ? -27.482 -5.875 -18.948 1.00 84.19 78 ALA A C 1
ATOM 560 O O . ALA A 1 78 ? -27.369 -6.770 -19.788 1.00 84.19 78 ALA A O 1
ATOM 561 N N . ALA A 1 79 ? -28.628 -5.204 -18.776 1.00 83.81 79 ALA A N 1
ATOM 562 C CA . ALA A 1 79 ? -29.850 -5.458 -19.547 1.00 83.81 79 ALA A CA 1
ATOM 563 C C . ALA A 1 79 ? -29.674 -5.270 -21.069 1.00 83.81 79 ALA A C 1
ATOM 565 O O . ALA A 1 79 ? -30.446 -5.816 -21.855 1.00 83.81 79 ALA A O 1
ATOM 566 N N . GLU A 1 80 ? -28.649 -4.529 -21.500 1.00 78.06 80 GLU A N 1
ATOM 567 C CA . GLU A 1 80 ? -28.333 -4.313 -22.917 1.00 78.06 80 GLU A CA 1
ATOM 568 C C . GLU A 1 80 ? -27.470 -5.427 -23.539 1.00 78.06 80 GLU A C 1
ATOM 570 O O . GLU A 1 80 ? -27.230 -5.425 -24.751 1.00 78.06 80 GLU A O 1
ATOM 575 N N . GLY A 1 81 ? -26.989 -6.384 -22.738 1.00 75.38 81 GLY A N 1
ATOM 576 C CA . GLY A 1 81 ? -26.102 -7.454 -23.194 1.00 75.38 81 GLY A CA 1
ATOM 577 C C . GLY A 1 81 ? -24.797 -6.926 -23.807 1.00 75.38 81 GLY A C 1
ATOM 578 O O . GLY A 1 81 ? -24.283 -5.877 -23.418 1.00 75.38 81 GLY A O 1
ATOM 579 N N . ASP A 1 82 ? -24.260 -7.633 -24.803 1.00 74.44 82 ASP A N 1
ATOM 580 C CA . ASP A 1 82 ? -22.986 -7.297 -25.467 1.00 74.44 82 ASP A CA 1
ATOM 581 C C . ASP A 1 82 ? -23.117 -6.242 -26.592 1.00 74.44 82 ASP A C 1
ATOM 583 O O . ASP A 1 82 ? -22.201 -6.051 -27.401 1.00 74.44 82 ASP A O 1
ATOM 587 N N . ARG A 1 83 ? -24.248 -5.525 -26.659 1.00 78.50 83 ARG A N 1
ATOM 588 C CA . ARG A 1 83 ? -24.457 -4.453 -27.644 1.00 78.50 83 ARG A CA 1
ATOM 589 C C . ARG A 1 83 ? -23.477 -3.298 -27.411 1.00 78.50 83 ARG A C 1
ATOM 591 O O . ARG A 1 83 ? -23.208 -2.898 -26.279 1.00 78.50 83 ARG A O 1
ATOM 598 N N . ARG A 1 84 ? -22.948 -2.733 -28.502 1.00 81.19 84 ARG A N 1
ATOM 599 C CA . ARG A 1 84 ? -22.007 -1.599 -28.464 1.00 81.19 84 ARG A CA 1
ATOM 600 C C . ARG A 1 84 ? -22.718 -0.267 -28.681 1.00 81.19 84 ARG A C 1
ATOM 602 O O . ARG A 1 84 ? -23.777 -0.205 -29.305 1.00 81.19 84 ARG A O 1
ATOM 609 N N . VAL A 1 85 ? -22.103 0.810 -28.198 1.00 82.25 85 VAL A N 1
ATOM 610 C CA . VAL A 1 85 ? -22.571 2.181 -28.450 1.00 82.25 85 VAL A CA 1
ATOM 611 C C . VAL A 1 85 ? -22.352 2.546 -29.922 1.00 82.25 85 VAL A C 1
ATOM 613 O O . VAL A 1 85 ? -21.313 2.213 -30.505 1.00 82.25 85 VAL A O 1
ATOM 616 N N . THR A 1 86 ? -23.310 3.254 -30.529 1.00 81.88 86 THR A N 1
ATOM 617 C CA . THR A 1 86 ? -23.191 3.688 -31.932 1.00 81.88 86 THR A CA 1
ATOM 618 C C . THR A 1 86 ? -21.937 4.557 -32.145 1.00 81.88 86 THR A C 1
ATOM 620 O O . THR A 1 86 ? -21.641 5.403 -31.301 1.00 81.88 86 THR A O 1
ATOM 623 N N . PRO A 1 87 ? -21.194 4.422 -33.264 1.00 76.88 87 PRO A N 1
ATOM 624 C CA . PRO A 1 87 ? -19.935 5.151 -33.476 1.00 76.88 87 PRO A CA 1
ATOM 625 C C . PRO A 1 87 ? -20.042 6.676 -33.349 1.00 76.88 87 PRO A C 1
ATOM 627 O O . PRO A 1 87 ? -19.087 7.322 -32.928 1.00 76.88 87 PRO A O 1
ATOM 630 N N . LYS A 1 88 ? -21.207 7.248 -33.688 1.00 79.62 88 LYS A N 1
ATOM 631 C CA . LYS A 1 88 ? -21.467 8.692 -33.580 1.00 79.62 88 LYS A CA 1
ATOM 632 C C . LYS A 1 88 ? -21.521 9.169 -32.128 1.00 79.62 88 LYS A C 1
ATOM 634 O O . LYS A 1 88 ? -21.091 10.284 -31.849 1.00 79.62 88 LYS A O 1
ATOM 639 N N . ASP A 1 89 ? -21.988 8.321 -31.215 1.00 83.00 89 ASP A N 1
ATOM 640 C CA . ASP A 1 89 ? -22.199 8.695 -29.818 1.00 83.00 89 ASP A CA 1
ATOM 641 C C . ASP A 1 89 ? -21.024 8.312 -28.901 1.00 83.00 89 ASP A C 1
ATOM 643 O O . ASP A 1 89 ? -20.968 8.761 -27.755 1.00 83.00 89 ASP A O 1
ATOM 647 N N . GLN A 1 90 ? -20.059 7.513 -29.380 1.00 81.25 90 GLN A N 1
ATOM 648 C CA . GLN A 1 90 ? -18.940 7.030 -28.554 1.00 81.25 90 GLN A CA 1
ATOM 649 C C . GLN A 1 90 ? -18.116 8.176 -27.954 1.00 81.25 90 GLN A C 1
ATOM 651 O O . GLN A 1 90 ? -17.810 8.147 -26.765 1.00 81.25 90 GLN A O 1
ATOM 656 N N . SER A 1 91 ? -17.830 9.233 -28.725 1.00 83.50 91 SER A N 1
ATOM 657 C CA . SER A 1 91 ? -17.099 10.402 -28.210 1.00 83.50 91 SER A CA 1
ATOM 658 C C . SER A 1 91 ? -17.856 11.119 -27.086 1.00 83.50 91 SER A C 1
ATOM 660 O O . SER A 1 91 ? -17.232 11.600 -26.141 1.00 83.50 91 SER A O 1
ATOM 662 N N . ALA A 1 92 ? -19.188 11.194 -27.172 1.00 85.88 92 ALA A N 1
ATOM 663 C CA . ALA A 1 92 ? -20.014 11.829 -26.148 1.00 85.88 92 ALA A CA 1
ATOM 664 C C . ALA A 1 92 ? -20.053 10.988 -24.862 1.00 85.88 92 ALA A C 1
ATOM 666 O O . ALA A 1 92 ? -19.963 11.536 -23.762 1.00 85.88 92 ALA A O 1
ATOM 667 N N . VAL A 1 93 ? -20.111 9.658 -24.992 1.00 87.75 93 VAL A N 1
ATOM 668 C CA . VAL A 1 93 ? -20.017 8.726 -23.859 1.00 87.75 93 VAL A CA 1
ATOM 669 C C . VAL A 1 93 ? -18.658 8.840 -23.164 1.00 87.75 93 VAL A C 1
ATOM 671 O O . VAL A 1 93 ? -18.627 9.001 -21.946 1.00 87.75 93 VAL A O 1
ATOM 674 N N . CYS A 1 94 ? -17.545 8.858 -23.907 1.00 87.62 94 CYS A N 1
ATOM 675 C CA . CYS A 1 94 ? -16.209 9.002 -23.317 1.00 87.62 94 CYS A CA 1
ATOM 676 C C . CYS A 1 94 ? -16.034 10.355 -22.597 1.00 87.62 94 CYS A C 1
ATOM 678 O O . CYS A 1 94 ? -15.473 10.400 -21.504 1.00 87.62 94 CYS A O 1
ATOM 680 N N . GLN A 1 95 ? -16.555 11.461 -23.150 1.00 89.38 95 GLN A N 1
ATOM 681 C CA . GLN A 1 95 ? -16.541 12.757 -22.454 1.00 89.38 95 GLN A CA 1
ATOM 682 C C . GLN A 1 95 ? -17.409 12.758 -21.188 1.00 89.38 95 GLN A C 1
ATOM 684 O O . GLN A 1 95 ? -17.018 13.334 -20.170 1.00 89.38 95 GLN A O 1
ATOM 689 N N . SER A 1 96 ? -18.565 12.093 -21.221 1.00 90.81 96 SER A N 1
ATOM 690 C CA . SER A 1 96 ? -19.418 11.938 -20.040 1.00 90.81 96 SER A CA 1
ATOM 691 C C . SER A 1 96 ? -18.732 11.105 -18.955 1.00 90.81 96 SER A C 1
ATOM 693 O O . SER A 1 96 ? -18.834 11.448 -17.781 1.00 90.81 96 SER A O 1
ATOM 695 N N . LEU A 1 97 ? -17.991 10.061 -19.338 1.00 91.44 97 LEU A N 1
ATOM 696 C CA . LEU A 1 97 ? -17.226 9.221 -18.417 1.00 91.44 97 LEU A CA 1
ATOM 697 C C . LEU A 1 97 ? -16.056 9.990 -17.782 1.00 91.44 97 LEU A C 1
ATOM 699 O O . LEU A 1 97 ? -15.866 9.934 -16.574 1.00 91.44 97 LEU A O 1
ATOM 703 N N . LEU A 1 98 ? -15.330 10.795 -18.564 1.00 90.75 98 LEU A N 1
ATOM 704 C CA . LEU A 1 98 ? -14.302 11.701 -18.032 1.00 90.75 98 LEU A CA 1
ATOM 705 C C . LEU A 1 98 ? -14.877 12.723 -17.044 1.00 90.75 98 LEU A C 1
ATOM 707 O O . LEU A 1 98 ? -14.236 13.054 -16.049 1.00 90.75 98 LEU A O 1
ATOM 711 N N . THR A 1 99 ? -16.073 13.243 -17.325 1.00 93.00 99 THR A N 1
ATOM 712 C CA . THR A 1 99 ? -16.760 14.189 -16.433 1.00 93.00 99 THR A CA 1
ATOM 713 C C . THR A 1 99 ? -17.142 13.521 -15.116 1.00 93.00 99 THR A C 1
ATOM 715 O O . THR A 1 99 ? -16.966 14.125 -14.060 1.00 93.00 99 THR A O 1
ATOM 718 N N . TYR A 1 100 ? -17.610 12.275 -15.184 1.00 94.31 100 TYR A N 1
ATOM 719 C CA . TYR A 1 100 ? -17.899 11.452 -14.018 1.00 94.31 100 TYR A CA 1
ATOM 720 C C . TYR A 1 100 ? -16.641 11.210 -13.169 1.00 94.31 100 TYR A C 1
ATOM 722 O O . TYR A 1 100 ? -16.635 11.551 -11.990 1.00 94.31 100 TYR A O 1
ATOM 730 N N . PHE A 1 101 ? -15.537 10.758 -13.778 1.00 92.38 101 PHE A N 1
ATOM 731 C CA . PHE A 1 101 ? -14.269 10.529 -13.069 1.00 92.38 101 PHE A CA 1
ATOM 732 C C . PHE A 1 101 ? -13.745 11.774 -12.354 1.00 92.38 101 PHE A C 1
ATOM 734 O O . PHE A 1 101 ? -13.230 11.675 -11.245 1.00 92.38 101 PHE A O 1
ATOM 741 N N . LYS A 1 102 ? -13.882 12.956 -12.962 1.00 90.62 102 LYS A N 1
ATOM 742 C CA . LYS A 1 102 ? -13.485 14.218 -12.323 1.00 90.62 102 LYS A CA 1
ATOM 743 C C . LYS A 1 102 ? -14.369 14.569 -11.126 1.00 90.62 102 LYS A C 1
ATOM 745 O O . LYS A 1 102 ? -13.840 14.982 -10.103 1.00 90.62 102 LYS A O 1
ATOM 750 N N . ALA A 1 103 ? -15.685 14.382 -11.241 1.00 92.62 103 ALA A N 1
ATOM 751 C CA . ALA A 1 103 ? -16.609 14.645 -10.138 1.00 92.62 103 ALA A CA 1
ATOM 752 C C . ALA A 1 103 ? -16.349 13.721 -8.935 1.00 92.62 103 ALA A C 1
ATOM 754 O O . ALA A 1 103 ? -16.325 14.195 -7.803 1.00 92.62 103 ALA A O 1
ATOM 755 N N . GLU A 1 104 ? -16.086 12.436 -9.185 1.00 91.12 104 GLU A N 1
ATOM 756 C CA . GLU A 1 104 ? -15.688 11.473 -8.147 1.00 91.12 104 GLU A CA 1
ATOM 757 C C . GLU A 1 104 ? -14.351 11.851 -7.499 1.00 91.12 104 GLU A C 1
ATOM 759 O O . GLU A 1 104 ? -14.220 11.863 -6.281 1.00 91.12 104 GLU A O 1
ATOM 764 N N . GLN A 1 105 ? -13.351 12.243 -8.293 1.00 88.25 105 GLN A N 1
ATOM 765 C CA . GLN A 1 105 ? -12.067 12.704 -7.753 1.00 88.25 105 GLN A CA 1
ATOM 766 C C . GLN A 1 105 ? -12.222 13.932 -6.841 1.00 88.25 105 GLN A C 1
ATOM 768 O O . GLN A 1 105 ? -11.595 13.985 -5.785 1.00 88.25 105 GLN A O 1
ATOM 773 N N . GLU A 1 106 ? -13.050 14.910 -7.220 1.00 89.81 106 GLU A N 1
ATOM 774 C CA . GLU A 1 106 ? -13.337 16.096 -6.399 1.00 89.81 106 GLU A CA 1
ATOM 775 C C . GLU A 1 106 ? -14.047 15.737 -5.084 1.00 89.81 106 GLU A C 1
ATOM 777 O O . GLU A 1 106 ? -13.711 16.284 -4.028 1.00 89.81 106 GLU A O 1
ATOM 782 N N . LEU A 1 107 ? -14.997 14.798 -5.135 1.00 91.56 107 LEU A N 1
ATOM 783 C CA . LEU A 1 107 ? -15.659 14.254 -3.951 1.00 91.56 107 LEU A CA 1
ATOM 784 C C . LEU A 1 107 ? -14.642 13.574 -3.022 1.00 91.56 107 LEU A C 1
ATOM 786 O O . LEU A 1 107 ? -14.560 13.918 -1.844 1.00 91.56 107 LEU A O 1
ATOM 790 N N . LEU A 1 108 ? -13.818 12.671 -3.555 1.00 85.94 108 LEU A N 1
ATOM 791 C CA . LEU A 1 108 ? -12.822 11.923 -2.786 1.00 85.94 108 LEU A CA 1
ATOM 792 C C . LEU A 1 108 ? -11.770 12.830 -2.149 1.00 85.94 108 LEU A C 1
ATOM 794 O O . LEU A 1 108 ? -11.374 12.604 -1.008 1.00 85.94 108 LEU A O 1
ATOM 798 N N . LEU A 1 109 ? -11.333 13.880 -2.849 1.00 82.12 109 LEU A N 1
ATOM 799 C CA . LEU A 1 109 ? -10.444 14.894 -2.280 1.00 82.12 109 LEU A CA 1
ATOM 800 C C . LEU A 1 109 ? -11.100 15.617 -1.103 1.00 82.12 109 LEU A C 1
ATOM 802 O O . LEU A 1 109 ? -10.478 15.744 -0.051 1.00 82.12 109 LEU A O 1
ATOM 806 N N . THR A 1 110 ? -12.368 16.003 -1.240 1.00 84.88 110 THR A N 1
ATOM 807 C CA . THR A 1 110 ? -13.133 16.626 -0.149 1.00 84.88 110 THR A CA 1
ATOM 808 C C . THR A 1 110 ? -13.276 15.670 1.037 1.00 84.88 110 THR A C 1
ATOM 810 O O . THR A 1 110 ? -13.068 16.062 2.184 1.00 84.88 110 THR A O 1
ATOM 813 N N . ILE A 1 111 ? -13.550 14.388 0.781 1.00 84.31 111 ILE A N 1
ATOM 814 C CA . ILE A 1 111 ? -13.583 13.344 1.810 1.00 84.31 111 ILE A CA 1
ATOM 815 C C . ILE A 1 111 ? -12.214 13.214 2.493 1.00 84.31 111 ILE A C 1
ATOM 817 O O . ILE A 1 111 ? -12.152 13.131 3.716 1.00 84.31 111 ILE A O 1
ATOM 821 N N . ILE A 1 112 ? -11.101 13.251 1.757 1.00 77.62 112 ILE A N 1
ATOM 822 C CA . ILE A 1 112 ? -9.747 13.212 2.336 1.00 77.62 112 ILE A CA 1
ATOM 823 C C . ILE A 1 112 ? -9.483 14.434 3.228 1.00 77.62 112 ILE A C 1
ATOM 825 O O . ILE A 1 112 ? -8.945 14.270 4.325 1.00 77.62 112 ILE A O 1
ATOM 829 N N . GLU A 1 113 ? -9.860 15.635 2.788 1.00 79.62 113 GLU A N 1
ATOM 830 C CA . GLU A 1 113 ? -9.701 16.886 3.546 1.00 79.62 113 GLU A CA 1
ATOM 831 C C . GLU A 1 113 ? -10.514 16.878 4.843 1.00 79.62 113 GLU A C 1
ATOM 833 O O . GLU A 1 113 ? -10.034 17.300 5.895 1.00 79.62 113 GLU A O 1
ATOM 838 N N . LYS A 1 114 ? -11.732 16.330 4.806 1.00 77.50 114 LYS A N 1
ATOM 839 C CA . LYS A 1 114 ? -12.602 16.224 5.983 1.00 77.50 114 LYS A CA 1
ATOM 840 C C . LYS A 1 114 ? -12.106 15.214 7.019 1.00 77.50 114 LYS A C 1
ATOM 842 O O . LYS A 1 114 ? -12.614 15.232 8.141 1.00 77.50 114 LYS A O 1
ATOM 847 N N . ARG A 1 115 ? -11.091 14.389 6.717 1.00 68.88 115 ARG A N 1
ATOM 848 C CA . ARG A 1 115 ? -10.553 13.423 7.689 1.00 68.88 115 ARG A CA 1
ATOM 849 C C . ARG A 1 115 ? -10.090 14.095 8.968 1.00 68.88 115 ARG A C 1
ATOM 851 O O . ARG A 1 115 ? -10.305 13.530 10.029 1.00 68.88 115 ARG A O 1
ATOM 858 N N . ASP A 1 116 ? -9.451 15.259 8.900 1.00 62.84 116 ASP A N 1
ATOM 859 C CA . ASP A 1 116 ? -8.877 15.889 10.101 1.00 62.84 116 ASP A CA 1
ATOM 860 C C . ASP A 1 116 ? -9.950 16.367 11.098 1.00 62.84 116 ASP A C 1
ATOM 862 O O . ASP A 1 116 ? -9.645 16.680 12.244 1.00 62.84 116 ASP A O 1
ATOM 866 N N . ILE A 1 117 ? -11.216 16.351 10.677 1.00 66.06 117 ILE A N 1
ATOM 867 C CA . ILE A 1 117 ? -12.393 16.656 11.490 1.00 66.06 117 ILE A CA 1
ATOM 868 C C . ILE A 1 117 ? -13.048 15.363 12.025 1.00 66.06 117 ILE A C 1
ATOM 870 O O . ILE A 1 117 ? -13.769 15.396 13.022 1.00 66.06 117 ILE A O 1
ATOM 874 N N . ILE A 1 118 ? -12.794 14.213 11.386 1.00 61.53 118 ILE A N 1
ATOM 875 C CA . ILE A 1 118 ? -13.423 12.920 11.683 1.00 61.53 118 ILE A CA 1
ATOM 876 C C . ILE A 1 118 ? -12.526 12.078 12.588 1.00 61.53 118 ILE A C 1
ATOM 878 O O . ILE A 1 118 ? -11.328 11.903 12.373 1.00 61.53 118 ILE A O 1
ATOM 882 N N . GLN A 1 119 ? -13.149 11.502 13.607 1.00 52.38 119 GLN A N 1
ATOM 883 C CA . GLN A 1 119 ? -12.465 10.858 14.713 1.00 52.38 119 GLN A CA 1
ATOM 884 C C . GLN A 1 119 ? -12.256 9.365 14.493 1.00 52.38 119 GLN A C 1
ATOM 886 O O . GLN A 1 119 ? -13.167 8.615 14.135 1.00 52.38 119 GLN A O 1
ATOM 891 N N . PHE A 1 120 ? -11.029 8.943 14.747 1.00 45.03 120 PHE A N 1
ATOM 892 C CA . PHE A 1 120 ? -10.561 7.575 14.627 1.00 45.03 120 PHE A CA 1
ATOM 893 C C . PHE A 1 120 ? -10.935 6.750 15.869 1.00 45.03 120 PHE A C 1
ATOM 895 O O . PHE A 1 120 ? -10.788 7.288 16.969 1.00 45.03 120 PHE A O 1
ATOM 902 N N . PRO A 1 121 ? -11.340 5.458 15.783 1.00 42.19 121 PRO A N 1
ATOM 903 C CA . PRO A 1 121 ? -11.596 4.554 14.659 1.00 42.19 121 PRO A CA 1
ATOM 904 C C . PRO A 1 121 ? -13.093 4.243 14.432 1.00 42.19 121 PRO A C 1
ATOM 906 O O . PRO A 1 121 ? -13.434 3.622 13.427 1.00 42.19 121 PRO A O 1
ATOM 909 N N . LEU A 1 122 ? -13.996 4.647 15.340 1.00 42.12 122 LEU A N 1
ATOM 910 C CA . LEU A 1 122 ? -15.426 4.291 15.270 1.00 42.12 122 LEU A CA 1
ATOM 911 C C . LEU A 1 122 ? -16.139 4.937 14.069 1.00 42.12 122 LEU A C 1
ATOM 913 O O . LEU A 1 122 ? -17.025 4.320 13.488 1.00 42.12 122 LEU A O 1
ATOM 917 N N . GLY A 1 123 ? -15.731 6.145 13.664 1.00 52.66 123 GLY A N 1
ATOM 918 C CA . GLY A 1 123 ? -16.255 6.810 12.466 1.00 52.66 123 GLY A CA 1
ATOM 919 C C . GLY A 1 123 ? -15.494 6.471 11.182 1.00 52.66 123 GLY A C 1
ATOM 920 O O . GLY A 1 123 ? -16.035 6.633 10.096 1.00 52.66 123 GLY A O 1
ATOM 921 N N . THR A 1 124 ? -14.249 5.994 11.277 1.00 62.31 124 THR A N 1
ATOM 922 C CA . THR A 1 124 ? -13.372 5.838 10.106 1.00 62.31 124 THR A CA 1
ATOM 923 C C . THR A 1 124 ? -13.463 4.452 9.468 1.00 62.31 124 THR A C 1
ATOM 925 O O . THR A 1 124 ? -13.381 4.350 8.247 1.00 62.31 124 THR A O 1
ATOM 928 N N . ALA A 1 125 ? -13.694 3.388 10.246 1.00 57.88 125 ALA A N 1
ATOM 929 C CA . ALA A 1 125 ? -13.846 2.038 9.695 1.00 57.88 125 ALA A CA 1
ATOM 930 C C . ALA A 1 125 ? -15.081 1.885 8.773 1.00 57.88 125 ALA A C 1
ATOM 932 O O . ALA A 1 125 ? -14.918 1.341 7.677 1.00 57.88 125 ALA A O 1
ATOM 933 N N . PRO A 1 126 ? -16.278 2.406 9.122 1.00 65.56 126 PRO A N 1
ATOM 934 C CA . PRO A 1 126 ? -17.426 2.388 8.212 1.00 65.56 126 PRO A CA 1
ATOM 935 C C . PRO A 1 126 ? -17.184 3.193 6.928 1.00 65.56 126 PRO A C 1
ATOM 937 O O . PRO A 1 126 ? -17.567 2.745 5.853 1.00 65.56 126 PRO A O 1
ATOM 940 N N . ILE A 1 127 ? -16.492 4.337 7.018 1.00 72.50 127 ILE A N 1
ATOM 941 C CA . ILE A 1 127 ? -16.139 5.165 5.852 1.00 72.50 127 ILE A CA 1
ATOM 942 C C . ILE A 1 127 ? -15.170 4.427 4.926 1.00 72.50 127 ILE A C 1
ATOM 944 O O . ILE A 1 127 ? -15.416 4.365 3.729 1.00 72.50 127 ILE A O 1
ATOM 948 N N . ALA A 1 128 ? -14.094 3.835 5.458 1.00 67.38 128 ALA A N 1
ATOM 949 C CA . ALA A 1 128 ? -13.147 3.064 4.648 1.00 67.38 128 ALA A CA 1
ATOM 950 C C . ALA A 1 128 ? -13.841 1.906 3.915 1.00 67.38 128 ALA A C 1
ATOM 952 O O . ALA A 1 128 ? -13.601 1.689 2.735 1.00 67.38 128 ALA A O 1
ATOM 953 N N . THR A 1 129 ? -14.760 1.224 4.601 1.00 65.44 129 THR A N 1
ATOM 954 C CA . THR A 1 129 ? -15.551 0.125 4.030 1.00 65.44 129 THR A CA 1
ATOM 955 C C . THR A 1 129 ? -16.476 0.609 2.918 1.00 65.44 129 THR A C 1
ATOM 957 O O . THR A 1 129 ? -16.521 0.003 1.851 1.00 65.44 129 THR A O 1
ATOM 960 N N . ALA A 1 130 ? -17.198 1.708 3.155 1.00 76.56 130 ALA A N 1
ATOM 961 C CA . ALA A 1 130 ? -18.082 2.297 2.159 1.00 76.56 130 ALA A CA 1
ATOM 962 C C . ALA A 1 130 ? -17.297 2.740 0.915 1.00 76.56 130 ALA A C 1
ATOM 964 O O . ALA A 1 130 ? -17.724 2.448 -0.193 1.00 76.56 130 ALA A O 1
ATOM 965 N N . LEU A 1 131 ? -16.117 3.342 1.095 1.00 80.75 131 LEU A N 1
ATOM 966 C CA . LEU A 1 131 ? -15.226 3.736 -0.001 1.00 80.75 131 LEU A CA 1
ATOM 967 C C . LEU A 1 131 ? -14.644 2.536 -0.765 1.00 80.75 131 LEU A C 1
ATOM 969 O O . LEU A 1 131 ? -14.505 2.606 -1.983 1.00 80.75 131 LEU A O 1
ATOM 973 N N . ASP A 1 132 ? -14.287 1.446 -0.077 1.00 70.00 132 ASP A N 1
ATOM 974 C CA . ASP A 1 132 ? -13.778 0.225 -0.720 1.00 70.00 132 ASP A CA 1
ATOM 975 C C . ASP A 1 132 ? -14.864 -0.444 -1.577 1.00 70.00 132 ASP A C 1
ATOM 977 O O . ASP A 1 132 ? -14.610 -0.819 -2.724 1.00 70.00 132 ASP A O 1
ATOM 981 N N . ALA A 1 133 ? -16.084 -0.550 -1.043 1.00 75.00 133 ALA A N 1
ATOM 982 C CA . ALA A 1 133 ? -17.234 -1.073 -1.772 1.00 75.00 133 ALA A CA 1
ATOM 983 C C . ALA A 1 133 ? -17.634 -0.145 -2.935 1.00 75.00 133 ALA A C 1
ATOM 985 O O . ALA A 1 133 ? -17.911 -0.613 -4.041 1.00 75.00 133 ALA A O 1
ATOM 986 N N . ASP A 1 134 ? -17.572 1.172 -2.737 1.00 85.81 134 ASP A N 1
ATOM 987 C CA . ASP A 1 134 ? -17.831 2.143 -3.796 1.00 85.81 134 ASP A CA 1
ATOM 988 C C . ASP A 1 134 ? -16.782 2.082 -4.918 1.00 85.81 134 ASP A C 1
ATOM 990 O O . ASP A 1 134 ? -17.123 2.160 -6.104 1.00 85.81 134 ASP A O 1
ATOM 994 N N . GLN A 1 135 ? -15.511 1.835 -4.579 1.00 85.06 135 GLN A N 1
ATOM 995 C CA . GLN A 1 135 ? -14.450 1.605 -5.560 1.00 85.06 135 GLN A CA 1
ATOM 996 C C . GLN A 1 135 ? -14.745 0.375 -6.433 1.00 85.06 135 GLN A C 1
ATOM 998 O O . GLN A 1 135 ? -14.566 0.440 -7.651 1.00 85.06 135 GLN A O 1
ATOM 1003 N N . GLU A 1 136 ? -15.206 -0.735 -5.846 1.00 80.62 136 GLU A N 1
ATOM 1004 C CA . GLU A 1 136 ? -15.557 -1.956 -6.588 1.00 80.62 136 GLU A CA 1
ATOM 1005 C C . GLU A 1 136 ? -16.708 -1.707 -7.575 1.00 80.62 136 GLU A C 1
ATOM 1007 O O . GLU A 1 136 ? -16.623 -2.062 -8.754 1.00 80.62 136 GLU A O 1
ATOM 1012 N N . MET A 1 137 ? -17.749 -1.006 -7.129 1.00 85.06 137 MET A N 1
ATOM 1013 C CA . MET A 1 137 ? -18.903 -0.656 -7.960 1.00 85.06 137 MET A CA 1
ATOM 1014 C C . MET A 1 137 ? -18.522 0.301 -9.093 1.00 85.06 137 MET A C 1
ATOM 1016 O O . MET A 1 137 ? -18.927 0.125 -10.246 1.00 85.06 137 MET A O 1
ATOM 1020 N N . THR A 1 138 ? -17.678 1.284 -8.788 1.00 88.81 138 THR A N 1
ATOM 1021 C CA . THR A 1 138 ? -17.129 2.230 -9.764 1.00 88.81 138 THR A CA 1
ATOM 1022 C C . THR A 1 138 ? -16.266 1.507 -10.802 1.00 88.81 138 THR A C 1
ATOM 1024 O O . THR A 1 138 ? -16.366 1.806 -11.995 1.00 88.81 138 THR A O 1
ATOM 1027 N N . ASP A 1 139 ? -15.458 0.523 -10.393 1.00 84.75 139 ASP A N 1
ATOM 1028 C CA . ASP A 1 139 ? -14.654 -0.310 -11.292 1.00 84.75 139 ASP A CA 1
ATOM 1029 C C . ASP A 1 139 ? -15.535 -1.102 -12.270 1.00 84.75 139 ASP A C 1
ATOM 1031 O O . ASP A 1 139 ? -15.265 -1.099 -13.476 1.00 84.75 139 ASP A O 1
ATOM 1035 N N . LEU A 1 140 ? -16.613 -1.724 -11.783 1.00 85.44 140 LEU A N 1
ATOM 1036 C CA . LEU A 1 140 ? -17.557 -2.487 -12.607 1.00 85.44 140 LEU A CA 1
ATOM 1037 C C . LEU A 1 140 ? -18.277 -1.604 -13.635 1.00 85.44 140 LEU A C 1
ATOM 1039 O O . LEU A 1 140 ? -18.281 -1.932 -14.825 1.00 85.44 140 LEU A O 1
ATOM 1043 N N . VAL A 1 141 ? -18.826 -0.459 -13.208 1.00 88.88 141 VAL A N 1
ATOM 1044 C CA . VAL A 1 141 ? -19.473 0.511 -14.112 1.00 88.88 141 VAL A CA 1
ATOM 1045 C C . VAL A 1 141 ? -18.479 1.007 -15.162 1.00 88.88 141 VAL A C 1
ATOM 1047 O O . VAL A 1 141 ? -18.787 1.035 -16.355 1.00 88.88 141 VAL A O 1
ATOM 1050 N N . SER A 1 142 ? -17.269 1.377 -14.737 1.00 88.94 142 SER A N 1
ATOM 1051 C CA . SER A 1 142 ? -16.231 1.904 -15.627 1.00 88.94 142 SER A CA 1
ATOM 1052 C C . SER A 1 142 ? -15.813 0.873 -16.671 1.00 88.94 142 SER A C 1
ATOM 1054 O O . SER A 1 142 ? -15.713 1.201 -17.855 1.00 88.94 142 SER A O 1
ATOM 1056 N N . TYR A 1 143 ? -15.596 -0.375 -16.252 1.00 86.56 143 TYR A N 1
ATOM 1057 C CA . TYR A 1 143 ? -15.222 -1.464 -17.147 1.00 86.56 143 TYR A CA 1
ATOM 1058 C C . TYR A 1 143 ? -16.318 -1.757 -18.173 1.00 86.56 143 TYR A C 1
ATOM 1060 O O . TYR A 1 143 ? -16.021 -1.860 -19.365 1.00 86.56 143 TYR A O 1
ATOM 1068 N N . ASP A 1 144 ? -17.580 -1.837 -17.749 1.00 85.75 144 ASP A N 1
ATOM 1069 C CA . ASP A 1 144 ? -18.685 -2.147 -18.657 1.00 85.75 144 ASP A CA 1
ATOM 1070 C C . ASP A 1 144 ? -18.928 -1.013 -19.672 1.00 85.75 144 ASP A C 1
ATOM 1072 O O . ASP A 1 144 ? -19.077 -1.262 -20.871 1.00 85.75 144 ASP A O 1
ATOM 1076 N N . VAL A 1 145 ? -18.838 0.253 -19.244 1.00 86.75 145 VAL A N 1
ATOM 1077 C CA . VAL A 1 145 ? -18.917 1.408 -20.156 1.00 86.75 145 VAL A CA 1
ATOM 1078 C C . VAL A 1 145 ? -17.749 1.417 -21.148 1.00 86.75 145 VAL A C 1
ATOM 1080 O O . VAL A 1 145 ? -17.976 1.586 -22.349 1.00 86.75 145 VAL A O 1
ATOM 1083 N N . MET A 1 146 ? -16.510 1.197 -20.691 1.00 86.38 146 MET A N 1
ATOM 1084 C CA . MET A 1 146 ? -15.332 1.137 -21.570 1.00 86.38 146 MET A CA 1
ATOM 1085 C C . MET A 1 146 ? -15.402 -0.041 -22.553 1.00 86.38 146 MET A C 1
ATOM 1087 O O . MET A 1 146 ? -15.053 0.113 -23.724 1.00 86.38 146 MET A O 1
ATOM 1091 N N . ARG A 1 147 ? -15.917 -1.203 -22.129 1.00 85.12 147 ARG A N 1
ATOM 1092 C CA . ARG A 1 147 ? -16.121 -2.374 -22.999 1.00 85.12 147 ARG A CA 1
ATOM 1093 C C . ARG A 1 147 ? -17.140 -2.087 -24.105 1.00 85.12 147 ARG A C 1
ATOM 1095 O O . ARG A 1 147 ? -16.931 -2.497 -25.250 1.00 85.12 147 ARG A O 1
ATOM 1102 N N . LYS A 1 148 ? -18.221 -1.363 -23.793 1.00 83.06 148 LYS A N 1
ATOM 1103 C CA . LYS A 1 148 ? -19.261 -0.975 -24.765 1.00 83.06 148 LYS A CA 1
ATOM 1104 C C . LYS A 1 148 ? -18.847 0.207 -25.662 1.00 83.06 148 LYS A C 1
ATOM 1106 O O . LYS A 1 148 ? -19.390 0.335 -26.765 1.00 83.06 148 LYS A O 1
ATOM 1111 N N . ALA A 1 149 ? -17.885 1.037 -25.238 1.00 81.88 149 ALA A N 1
ATOM 1112 C CA . ALA A 1 149 ? -17.359 2.203 -25.962 1.00 81.88 149 ALA A CA 1
ATOM 1113 C C . ALA A 1 149 ? -15.879 2.026 -26.372 1.00 81.88 149 ALA A C 1
ATOM 1115 O O . ALA A 1 149 ? -14.963 2.591 -25.779 1.00 81.88 149 ALA A O 1
ATOM 1116 N N . SER A 1 150 ? -15.639 1.274 -27.448 1.00 69.56 150 SER A N 1
ATOM 1117 C CA . SER A 1 150 ? -14.294 0.841 -27.864 1.00 69.56 150 SER A CA 1
ATOM 1118 C C . SER A 1 150 ? -13.366 1.916 -28.457 1.00 69.56 150 SER A C 1
ATOM 1120 O O . SER A 1 150 ? -12.219 1.597 -28.751 1.00 69.56 150 SER A O 1
ATOM 1122 N N . ILE A 1 151 ? -13.836 3.152 -28.678 1.00 74.38 151 ILE A N 1
ATOM 1123 C CA . ILE A 1 151 ? -13.031 4.267 -29.228 1.00 74.38 151 ILE A CA 1
ATOM 1124 C C . ILE A 1 151 ? -12.443 5.173 -28.125 1.00 74.38 151 ILE A C 1
ATOM 1126 O O . ILE A 1 151 ? -11.685 6.088 -28.440 1.00 74.38 151 ILE A O 1
ATOM 1130 N N . CYS A 1 152 ? -12.760 4.968 -26.838 1.00 71.00 152 CYS A N 1
ATOM 1131 C CA . CYS A 1 152 ? -12.232 5.853 -25.793 1.00 71.00 152 CYS A CA 1
ATOM 1132 C C . CYS A 1 152 ? -10.692 5.920 -25.829 1.00 71.00 152 CYS A C 1
ATOM 1134 O O . CYS A 1 152 ? -10.021 4.891 -25.878 1.00 71.00 152 CYS A O 1
ATOM 1136 N N . SER A 1 153 ? -10.158 7.148 -25.843 1.00 71.31 153 SER A N 1
ATOM 1137 C CA . SER A 1 153 ? -8.722 7.418 -25.954 1.00 71.31 153 SER A CA 1
ATOM 1138 C C . SER A 1 153 ? -7.955 6.963 -24.711 1.00 71.31 153 SER A C 1
ATOM 1140 O O . SER A 1 153 ? -8.534 6.824 -23.628 1.00 71.31 153 SER A O 1
ATOM 1142 N N . ASP A 1 154 ? -6.634 6.821 -24.844 1.00 73.12 154 ASP A N 1
ATOM 1143 C CA . ASP A 1 154 ? -5.711 6.531 -23.734 1.00 73.12 154 ASP A CA 1
ATOM 1144 C C . ASP A 1 154 ? -5.886 7.509 -22.552 1.00 73.12 154 ASP A C 1
ATOM 1146 O O . ASP A 1 154 ? -5.674 7.152 -21.392 1.00 73.12 154 ASP A O 1
ATOM 1150 N N . ASP A 1 155 ? -6.361 8.731 -22.814 1.00 75.38 155 ASP A N 1
ATOM 1151 C CA . ASP A 1 155 ? -6.676 9.724 -21.783 1.00 75.38 155 ASP A CA 1
ATOM 1152 C C . ASP A 1 155 ? -7.752 9.248 -20.799 1.00 75.38 155 ASP A C 1
ATOM 1154 O O . ASP A 1 155 ? -7.662 9.542 -19.605 1.00 75.38 155 ASP A O 1
ATOM 1158 N N . VAL A 1 156 ? -8.763 8.508 -21.266 1.00 81.38 156 VAL A N 1
ATOM 1159 C CA . VAL A 1 156 ? -9.838 7.968 -20.417 1.00 81.38 156 VAL A CA 1
ATOM 1160 C C . VAL A 1 156 ? -9.294 6.887 -19.491 1.00 81.38 156 VAL A C 1
ATOM 1162 O O . VAL A 1 156 ? -9.598 6.895 -18.299 1.00 81.38 156 VAL A O 1
ATOM 1165 N N . GLN A 1 157 ? -8.431 6.010 -20.009 1.00 77.62 157 GLN A N 1
ATOM 1166 C CA . GLN A 1 157 ? -7.765 4.983 -19.205 1.00 77.62 157 GLN A CA 1
ATOM 1167 C C . GLN A 1 157 ? -6.848 5.608 -18.148 1.00 77.62 157 GLN A C 1
ATOM 1169 O O . GLN A 1 157 ? -6.853 5.182 -16.994 1.00 77.62 157 GLN A O 1
ATOM 1174 N N . ASN A 1 158 ? -6.113 6.664 -18.505 1.00 76.06 158 ASN A N 1
ATOM 1175 C CA . ASN A 1 158 ? -5.291 7.406 -17.552 1.00 76.06 158 ASN A CA 1
ATOM 1176 C C . ASN A 1 158 ? -6.139 8.007 -16.418 1.00 76.06 158 ASN A C 1
ATOM 1178 O O . ASN A 1 158 ? -5.784 7.866 -15.249 1.00 76.06 158 ASN A O 1
ATOM 1182 N N . HIS A 1 159 ? -7.279 8.633 -16.732 1.00 81.50 159 HIS A N 1
ATOM 1183 C CA . HIS A 1 159 ? -8.167 9.202 -15.709 1.00 81.50 159 HIS A CA 1
ATOM 1184 C C . HIS A 1 159 ? -8.832 8.133 -14.834 1.00 81.50 159 HIS A C 1
ATOM 1186 O O . HIS A 1 159 ? -8.997 8.367 -13.637 1.00 81.50 159 HIS A O 1
ATOM 1192 N N . TYR A 1 160 ? -9.152 6.963 -15.394 1.00 83.94 160 TYR A N 1
ATOM 1193 C CA . TYR A 1 160 ? -9.633 5.812 -14.629 1.00 83.94 160 TYR A CA 1
ATOM 1194 C C . TYR A 1 160 ? -8.619 5.398 -13.549 1.00 83.94 160 TYR A C 1
ATOM 1196 O O . TYR A 1 160 ? -8.972 5.300 -12.375 1.00 83.94 160 TYR A O 1
ATOM 1204 N N . TRP A 1 161 ? -7.337 5.251 -13.904 1.00 75.56 161 TRP A N 1
ATOM 1205 C CA . TRP A 1 161 ? -6.292 4.909 -12.931 1.00 75.56 161 TRP A CA 1
ATOM 1206 C C . TRP A 1 161 ? -6.073 5.997 -11.875 1.00 75.56 161 TRP A C 1
ATOM 1208 O O . TRP A 1 161 ? -5.847 5.679 -10.708 1.00 75.56 161 TRP A O 1
ATOM 1218 N N . VAL A 1 162 ? -6.175 7.275 -12.254 1.00 74.31 162 VAL A N 1
ATOM 1219 C CA . VAL A 1 162 ? -6.093 8.395 -11.300 1.00 74.31 162 VAL A CA 1
ATOM 1220 C C . VAL A 1 162 ? -7.266 8.367 -10.317 1.00 74.31 162 VAL A C 1
ATOM 1222 O O . VAL A 1 162 ? -7.049 8.515 -9.117 1.00 74.31 162 VAL A O 1
ATOM 1225 N N . MET A 1 163 ? -8.490 8.132 -10.797 1.00 84.12 163 MET A N 1
ATOM 1226 C CA . MET A 1 163 ? -9.680 7.995 -9.948 1.00 84.12 163 MET A CA 1
ATOM 1227 C C . MET A 1 163 ? -9.538 6.808 -8.989 1.00 84.12 163 MET A C 1
ATOM 1229 O O . MET A 1 163 ? -9.736 6.961 -7.788 1.00 84.12 163 MET A O 1
ATOM 1233 N N . LYS A 1 164 ? -9.117 5.645 -9.491 1.00 75.12 164 LYS A N 1
ATOM 1234 C CA . LYS A 1 164 ? -8.870 4.456 -8.666 1.00 75.12 164 LYS A CA 1
ATOM 1235 C C . LYS A 1 164 ? -7.821 4.709 -7.578 1.00 75.12 164 LYS A C 1
ATOM 1237 O O . LYS A 1 164 ? -8.004 4.319 -6.429 1.00 75.12 164 LYS A O 1
ATOM 1242 N N . GLY A 1 165 ? -6.749 5.428 -7.916 1.00 65.94 165 GLY A N 1
ATOM 1243 C CA . GLY A 1 165 ? -5.754 5.878 -6.943 1.00 65.94 165 GLY A CA 1
ATOM 1244 C C . GLY A 1 165 ? -6.330 6.822 -5.880 1.00 65.94 165 GLY A C 1
ATOM 1245 O O . GLY A 1 165 ? -5.940 6.726 -4.717 1.00 65.94 165 GLY A O 1
ATOM 1246 N N . ALA A 1 166 ? -7.277 7.693 -6.247 1.00 71.31 166 ALA A N 1
ATOM 1247 C CA . ALA A 1 166 ? -7.960 8.585 -5.309 1.00 71.31 166 ALA A CA 1
ATOM 1248 C C . ALA A 1 166 ? -8.836 7.813 -4.305 1.00 71.31 166 ALA A C 1
ATOM 1250 O O . ALA A 1 166 ? -8.768 8.109 -3.113 1.00 71.31 166 ALA A O 1
ATOM 1251 N N . PHE A 1 167 ? -9.567 6.779 -4.744 1.00 75.31 167 PHE A N 1
ATOM 1252 C CA . PHE A 1 167 ? -10.329 5.894 -3.848 1.00 75.31 167 PHE A CA 1
ATOM 1253 C C . PHE A 1 167 ? -9.415 5.184 -2.855 1.00 75.31 167 PHE A C 1
ATOM 1255 O O . PHE A 1 167 ? -9.623 5.255 -1.645 1.00 75.31 167 PHE A O 1
ATOM 1262 N N . THR A 1 168 ? -8.330 4.587 -3.353 1.00 65.94 168 THR A N 1
ATOM 1263 C CA . THR A 1 168 ? -7.328 3.940 -2.497 1.00 65.94 168 THR A CA 1
ATOM 1264 C C . THR A 1 168 ? -6.716 4.936 -1.506 1.00 65.94 168 THR A C 1
ATOM 1266 O O . THR A 1 168 ? -6.497 4.606 -0.341 1.00 65.94 168 THR A O 1
ATOM 1269 N N . GLN A 1 169 ? -6.451 6.175 -1.932 1.00 64.94 169 GLN A N 1
ATOM 1270 C CA . GLN A 1 169 ? -5.945 7.225 -1.050 1.00 64.94 169 GLN A CA 1
ATOM 1271 C C . GLN A 1 169 ? -6.952 7.613 0.034 1.00 64.94 169 GLN A C 1
ATOM 1273 O O . GLN A 1 169 ? -6.544 7.782 1.185 1.00 64.94 169 GLN A O 1
ATOM 1278 N N . ALA A 1 170 ? -8.230 7.739 -0.316 1.00 70.94 170 ALA A N 1
ATOM 1279 C CA . ALA A 1 170 ? -9.298 8.010 0.631 1.00 70.94 170 ALA A CA 1
ATOM 1280 C C . ALA A 1 170 ? -9.451 6.843 1.620 1.00 70.94 170 ALA A C 1
ATOM 1282 O O . ALA A 1 170 ? -9.303 7.054 2.817 1.00 70.94 170 ALA A O 1
ATOM 1283 N N . SER A 1 171 ? -9.593 5.601 1.158 1.00 68.12 171 SER A N 1
ATOM 1284 C CA . SER A 1 171 ? -9.723 4.418 2.024 1.00 68.12 171 SER A CA 1
ATOM 1285 C C . SER A 1 171 ? -8.550 4.270 3.010 1.00 68.12 171 SER A C 1
ATOM 1287 O O . SER A 1 171 ? -8.748 4.205 4.229 1.00 68.12 171 SER A O 1
ATOM 1289 N N . VAL A 1 172 ? -7.302 4.373 2.528 1.00 62.00 172 VAL A N 1
ATOM 1290 C CA . VAL A 1 172 ? -6.099 4.297 3.383 1.00 62.00 172 VAL A CA 1
ATOM 1291 C C . VAL A 1 172 ? -6.083 5.391 4.454 1.00 62.00 172 VAL A C 1
ATOM 1293 O O . VAL A 1 172 ? -5.577 5.175 5.558 1.00 62.00 172 VAL A O 1
ATOM 1296 N N . ARG A 1 173 ? -6.638 6.569 4.152 1.00 65.00 173 ARG A N 1
ATOM 1297 C CA . ARG A 1 173 ? -6.720 7.699 5.085 1.00 65.00 173 ARG A CA 1
ATOM 1298 C C . ARG A 1 173 ? -7.645 7.408 6.278 1.00 65.00 173 ARG A C 1
ATOM 1300 O O . ARG A 1 173 ? -7.414 7.983 7.344 1.00 65.00 173 ARG A O 1
ATOM 1307 N N . TYR A 1 174 ? -8.617 6.507 6.109 1.00 62.50 174 TYR A N 1
ATOM 1308 C CA . TYR A 1 174 ? -9.626 6.122 7.102 1.00 62.50 174 TYR A CA 1
ATOM 1309 C C . TYR A 1 174 ? -9.389 4.735 7.752 1.00 62.50 174 TYR A C 1
ATOM 1311 O O . TYR A 1 174 ? -9.946 4.449 8.813 1.00 62.50 174 TYR A O 1
ATOM 1319 N N . THR A 1 175 ? -8.520 3.884 7.199 1.00 58.81 175 THR A N 1
ATOM 1320 C CA . THR A 1 175 ? -8.070 2.635 7.863 1.00 58.81 175 THR A CA 1
ATOM 1321 C C . THR A 1 175 ? -7.093 2.866 9.025 1.00 58.81 175 THR A C 1
ATOM 1323 O O . THR A 1 175 ? -6.432 3.908 9.083 1.00 58.81 175 THR A O 1
ATOM 1326 N N . LEU A 1 176 ? -6.947 1.878 9.936 1.00 48.53 176 LEU A N 1
ATOM 1327 C CA . LEU A 1 176 ? -5.949 1.979 11.010 1.00 48.53 176 LEU A CA 1
ATOM 1328 C C . LEU A 1 176 ? -4.550 2.254 10.430 1.00 48.53 176 LEU A C 1
ATOM 1330 O O . LEU A 1 176 ? -4.178 1.645 9.420 1.00 48.53 176 LEU A O 1
ATOM 1334 N N . PRO A 1 177 ? -3.754 3.157 11.032 1.00 52.69 177 PRO A N 1
ATOM 1335 C CA . PRO A 1 177 ? -2.459 3.513 10.496 1.00 52.69 177 PRO A CA 1
ATOM 1336 C C . PRO A 1 177 ? -1.547 2.299 10.559 1.00 52.69 177 PRO A C 1
ATOM 1338 O O . PRO A 1 177 ? -1.234 1.799 11.627 1.00 52.69 177 PRO A O 1
ATOM 1341 N N . THR A 1 178 ? -1.103 1.835 9.396 1.00 51.31 178 THR A N 1
ATOM 1342 C CA . THR A 1 178 ? -0.102 0.773 9.286 1.00 51.31 178 THR A CA 1
ATOM 1343 C C . THR A 1 178 ? 1.116 1.238 8.519 1.00 51.31 178 THR A C 1
ATOM 1345 O O . THR A 1 178 ? 1.074 2.224 7.776 1.00 51.31 178 THR A O 1
ATOM 1348 N N . ASN A 1 179 ? 2.195 0.464 8.607 1.00 54.34 179 ASN A N 1
ATOM 1349 C CA . ASN A 1 179 ? 3.229 0.556 7.589 1.00 54.34 179 ASN A CA 1
ATOM 1350 C C . ASN A 1 179 ? 2.598 0.334 6.201 1.00 54.34 179 ASN A C 1
ATOM 1352 O O . ASN A 1 179 ? 1.781 -0.585 6.051 1.00 54.34 179 ASN A O 1
ATOM 1356 N N . PRO A 1 180 ? 2.921 1.177 5.199 1.00 63.22 180 PRO A N 1
ATOM 1357 C CA . PRO A 1 180 ? 2.417 0.999 3.845 1.00 63.22 180 PRO A CA 1
ATOM 1358 C C . PRO A 1 180 ? 2.719 -0.416 3.346 1.00 63.22 180 PRO A C 1
ATOM 1360 O O . PRO A 1 180 ? 3.856 -0.878 3.461 1.00 63.22 180 PRO A O 1
ATOM 1363 N N . SER A 1 181 ? 1.733 -1.093 2.749 1.00 68.38 181 SER A N 1
ATOM 1364 C CA . SER A 1 181 ? 1.922 -2.421 2.139 1.00 68.38 181 SER A CA 1
ATOM 1365 C C . SER A 1 181 ? 3.069 -2.434 1.122 1.00 68.38 181 SER A C 1
ATOM 1367 O O . SER A 1 181 ? 3.752 -3.443 0.971 1.00 68.38 181 SER A O 1
ATOM 1369 N N . THR A 1 182 ? 3.342 -1.292 0.487 1.00 71.62 182 THR A N 1
ATOM 1370 C CA . THR A 1 182 ? 4.499 -1.091 -0.391 1.00 71.62 182 THR A CA 1
ATOM 1371 C C . THR A 1 182 ? 5.827 -1.225 0.345 1.00 71.62 182 THR A C 1
ATOM 1373 O O . THR A 1 182 ? 6.720 -1.905 -0.145 1.00 71.62 182 THR A O 1
ATOM 1376 N N . ASN A 1 183 ? 5.963 -0.633 1.537 1.00 78.94 183 ASN A N 1
ATOM 1377 C CA . ASN A 1 183 ? 7.190 -0.754 2.328 1.00 78.94 183 ASN A CA 1
ATOM 1378 C C . ASN A 1 183 ? 7.416 -2.209 2.747 1.00 78.94 183 ASN A C 1
ATOM 1380 O O . ASN A 1 183 ? 8.549 -2.679 2.714 1.00 78.94 183 ASN A O 1
ATOM 1384 N N . TYR A 1 184 ? 6.340 -2.931 3.076 1.00 79.25 184 TYR A N 1
ATOM 1385 C CA . TYR A 1 184 ? 6.407 -4.362 3.372 1.00 79.25 184 TYR A CA 1
ATOM 1386 C C . TYR A 1 184 ? 6.866 -5.182 2.158 1.00 79.25 184 TYR A C 1
ATOM 1388 O O . TYR A 1 184 ? 7.792 -5.977 2.285 1.00 79.25 184 TYR A O 1
ATOM 1396 N N . LEU A 1 185 ? 6.282 -4.951 0.976 1.00 85.44 185 LEU A N 1
ATOM 1397 C CA . LEU A 1 185 ? 6.690 -5.631 -0.257 1.00 85.44 185 LEU A CA 1
ATOM 1398 C C . LEU A 1 185 ? 8.166 -5.374 -0.577 1.00 85.44 185 LEU A C 1
ATOM 1400 O O . LEU A 1 185 ? 8.921 -6.316 -0.802 1.00 85.44 185 LEU A O 1
ATOM 1404 N N . THR A 1 186 ? 8.588 -4.108 -0.564 1.00 82.50 186 THR A N 1
ATOM 1405 C CA . THR A 1 186 ? 9.982 -3.742 -0.826 1.00 82.50 186 THR A CA 1
ATOM 1406 C C . THR A 1 186 ? 10.914 -4.408 0.180 1.00 82.50 186 THR A C 1
ATOM 1408 O O . THR A 1 186 ? 11.933 -4.966 -0.214 1.00 82.50 186 THR A O 1
ATOM 1411 N N . ARG A 1 187 ? 10.567 -4.383 1.471 1.00 80.06 187 ARG A N 1
ATOM 1412 C CA . ARG A 1 187 ? 11.369 -5.005 2.526 1.00 80.06 187 ARG A CA 1
ATOM 1413 C C . ARG A 1 187 ? 11.494 -6.515 2.333 1.00 80.06 187 ARG A C 1
ATOM 1415 O O . ARG A 1 187 ? 12.608 -7.016 2.387 1.00 80.06 187 ARG A O 1
ATOM 1422 N N . HIS A 1 188 ? 10.402 -7.201 1.999 1.00 83.50 188 HIS A N 1
ATOM 1423 C CA . HIS A 1 188 ? 10.422 -8.633 1.693 1.00 83.50 188 HIS A CA 1
ATOM 1424 C C . HIS A 1 188 ? 11.378 -8.969 0.539 1.00 83.50 188 HIS A C 1
ATOM 1426 O O . HIS A 1 188 ? 12.163 -9.912 0.616 1.00 83.50 188 HIS A O 1
ATOM 1432 N N . VAL A 1 189 ? 11.344 -8.167 -0.528 1.00 85.69 189 VAL A N 1
ATOM 1433 C CA . VAL A 1 189 ? 12.244 -8.334 -1.676 1.00 85.69 189 VAL A CA 1
ATOM 1434 C C . VAL A 1 189 ? 13.703 -8.102 -1.270 1.00 85.69 189 VAL A C 1
ATOM 1436 O O . VAL A 1 189 ? 14.582 -8.844 -1.698 1.00 85.69 189 VAL A O 1
ATOM 1439 N N . VAL A 1 190 ? 13.976 -7.108 -0.421 1.00 83.31 190 VAL A N 1
ATOM 1440 C CA . VAL A 1 190 ? 15.330 -6.818 0.076 1.00 83.31 190 VAL A CA 1
ATOM 1441 C C . VAL A 1 190 ? 15.840 -7.949 0.956 1.00 83.31 190 VAL A C 1
ATOM 1443 O O . VAL A 1 190 ? 16.946 -8.418 0.727 1.00 83.31 190 VAL A O 1
ATOM 1446 N N . GLU A 1 191 ? 15.044 -8.442 1.900 1.00 81.25 191 GLU A N 1
ATOM 1447 C CA . GLU A 1 191 ? 15.428 -9.539 2.803 1.00 81.25 191 GLU A CA 1
ATOM 1448 C C . GLU A 1 191 ? 15.756 -10.842 2.050 1.00 81.25 191 GLU A C 1
ATOM 1450 O O . GLU A 1 191 ? 16.554 -11.648 2.520 1.00 81.25 191 GLU A O 1
ATOM 1455 N N . ARG A 1 192 ? 15.180 -11.041 0.857 1.00 84.06 192 ARG A N 1
ATOM 1456 C CA . ARG A 1 192 ? 15.477 -12.171 -0.045 1.00 84.06 192 ARG A CA 1
ATOM 1457 C C . ARG A 1 192 ? 16.693 -11.944 -0.949 1.00 84.06 192 ARG A C 1
ATOM 1459 O O . ARG A 1 192 ? 17.280 -12.912 -1.427 1.00 84.06 192 ARG A O 1
ATOM 1466 N N . LEU A 1 193 ? 17.033 -10.687 -1.230 1.00 85.12 193 LEU A N 1
ATOM 1467 C CA . LEU A 1 193 ? 18.103 -10.279 -2.152 1.00 85.12 193 LEU A CA 1
ATOM 1468 C C . LEU A 1 193 ? 19.276 -9.609 -1.428 1.00 85.12 193 LEU A C 1
ATOM 1470 O O . LEU A 1 193 ? 20.093 -8.936 -2.053 1.00 85.12 193 LEU A O 1
ATOM 1474 N N . SER A 1 194 ? 19.352 -9.728 -0.109 1.00 81.44 194 SER A N 1
ATOM 1475 C CA . SER A 1 194 ? 20.426 -9.170 0.703 1.00 81.44 194 SER A CA 1
ATOM 1476 C C . SER A 1 194 ? 20.641 -10.022 1.945 1.00 81.44 194 SER A C 1
ATOM 1478 O O . SER A 1 194 ? 19.802 -10.847 2.295 1.00 81.44 194 SER A O 1
ATOM 1480 N N . ILE A 1 195 ? 21.794 -9.840 2.586 1.00 79.25 195 ILE A N 1
ATOM 1481 C CA . ILE A 1 195 ? 22.113 -10.503 3.848 1.00 79.25 195 ILE A CA 1
ATOM 1482 C C . ILE A 1 195 ? 21.692 -9.555 4.966 1.00 79.25 195 ILE A C 1
ATOM 1484 O O . ILE A 1 195 ? 22.257 -8.469 5.104 1.00 79.25 195 ILE A O 1
ATOM 1488 N N . CYS A 1 196 ? 20.688 -9.955 5.740 1.00 64.62 196 CYS A N 1
ATOM 1489 C CA . CYS A 1 196 ? 20.137 -9.174 6.849 1.00 64.62 196 CYS A CA 1
ATOM 1490 C C . CYS A 1 196 ? 20.433 -9.786 8.225 1.00 64.62 196 CYS A C 1
ATOM 1492 O O . CYS A 1 196 ? 20.234 -9.111 9.231 1.00 64.62 196 CYS A O 1
ATOM 1494 N N . SER A 1 197 ? 20.903 -11.037 8.281 1.00 64.94 197 SER A N 1
ATOM 1495 C CA . SER A 1 197 ? 21.249 -11.739 9.524 1.00 64.94 197 SER A CA 1
ATOM 1496 C C . SER A 1 197 ? 22.562 -12.523 9.374 1.00 64.94 197 SER A C 1
ATOM 1498 O O . SER A 1 197 ? 22.832 -13.021 8.277 1.00 64.94 197 SER A O 1
ATOM 1500 N N . PRO A 1 198 ? 23.363 -12.677 10.450 1.00 67.00 198 PRO A N 1
ATOM 1501 C CA . PRO A 1 198 ? 24.559 -13.524 10.455 1.00 67.00 198 PRO A CA 1
ATOM 1502 C C . PRO A 1 198 ? 24.302 -14.995 10.097 1.00 67.00 198 PRO A C 1
ATOM 1504 O O . PRO A 1 198 ? 25.208 -15.661 9.606 1.00 67.00 198 PRO A O 1
ATOM 1507 N N . ASP A 1 199 ? 23.083 -15.497 10.318 1.00 73.75 199 ASP A N 1
ATOM 1508 C CA . ASP A 1 199 ? 22.730 -16.909 10.097 1.00 73.75 199 ASP A CA 1
ATOM 1509 C C . ASP A 1 199 ? 22.425 -17.241 8.625 1.00 73.75 199 ASP A C 1
ATOM 1511 O O . ASP A 1 199 ? 22.204 -18.400 8.262 1.00 73.75 199 ASP A O 1
ATOM 1515 N N . GLN A 1 200 ? 22.367 -16.227 7.756 1.00 71.12 200 GLN A N 1
ATOM 1516 C CA . GLN A 1 200 ? 22.042 -16.411 6.346 1.00 71.12 200 GLN A CA 1
ATOM 1517 C C . GLN A 1 200 ? 23.269 -16.839 5.539 1.00 71.12 200 GLN A C 1
ATOM 1519 O O . GLN A 1 200 ? 24.331 -16.226 5.600 1.00 71.12 200 GLN A O 1
ATOM 1524 N N . ASP A 1 201 ? 23.089 -17.867 4.712 1.00 78.62 201 ASP A N 1
ATOM 1525 C CA . ASP A 1 201 ? 24.122 -18.350 3.800 1.00 78.62 201 ASP A CA 1
ATOM 1526 C C . ASP A 1 201 ? 24.196 -17.464 2.537 1.00 78.62 201 ASP A C 1
ATOM 1528 O O . ASP A 1 201 ? 23.272 -17.498 1.712 1.00 78.62 201 ASP A O 1
ATOM 1532 N N . PRO A 1 202 ? 25.286 -16.695 2.338 1.00 82.12 202 PRO A N 1
ATOM 1533 C CA . PRO A 1 202 ? 25.423 -15.767 1.217 1.00 82.12 202 PRO A CA 1
ATOM 1534 C C . PRO A 1 202 ? 25.520 -16.482 -0.137 1.00 82.12 202 PRO A C 1
ATOM 1536 O O . PRO A 1 202 ? 25.231 -15.893 -1.177 1.00 82.12 202 PRO A O 1
ATOM 1539 N N . THR A 1 203 ? 25.911 -17.759 -0.155 1.00 82.06 203 THR A N 1
ATOM 1540 C CA . THR A 1 203 ? 26.083 -18.518 -1.403 1.00 82.06 203 THR A CA 1
ATOM 1541 C C . THR A 1 203 ? 24.753 -18.894 -2.053 1.00 82.06 203 THR A C 1
ATOM 1543 O O . THR A 1 203 ? 24.706 -19.188 -3.246 1.00 82.06 203 THR A O 1
ATOM 1546 N N . LYS A 1 204 ? 23.657 -18.844 -1.287 1.00 80.94 204 LYS A N 1
ATOM 1547 C CA . LYS A 1 204 ? 22.301 -19.155 -1.758 1.00 80.94 204 LYS A CA 1
ATOM 1548 C C . LYS A 1 204 ? 21.591 -17.962 -2.396 1.00 80.94 204 LYS A C 1
ATOM 1550 O O . LYS A 1 204 ? 20.509 -18.143 -2.951 1.00 80.94 204 LYS A O 1
ATOM 1555 N N . ILE A 1 205 ? 22.163 -16.760 -2.315 1.00 82.88 205 ILE A N 1
ATOM 1556 C CA . ILE A 1 205 ? 21.577 -15.538 -2.873 1.00 82.88 205 ILE A CA 1
ATOM 1557 C C . ILE A 1 205 ? 22.227 -15.273 -4.240 1.00 82.88 205 ILE A C 1
ATOM 1559 O O . ILE A 1 205 ? 23.427 -15.001 -4.295 1.00 82.88 205 ILE A O 1
ATOM 1563 N N . PRO A 1 206 ? 21.470 -15.333 -5.352 1.00 79.25 206 PRO A N 1
ATOM 1564 C CA . PRO A 1 206 ? 22.053 -15.269 -6.693 1.00 79.25 206 PRO A CA 1
ATOM 1565 C C . PRO A 1 206 ? 22.593 -13.882 -7.056 1.00 79.25 206 PRO A C 1
ATOM 1567 O O . PRO A 1 206 ? 23.569 -13.777 -7.794 1.00 79.25 206 PRO A O 1
ATOM 1570 N N . PHE A 1 207 ? 21.983 -12.809 -6.549 1.00 83.12 207 PHE A N 1
ATOM 1571 C CA . PHE A 1 207 ? 22.516 -11.455 -6.672 1.00 83.12 207 PHE A CA 1
ATOM 1572 C C . PHE A 1 207 ? 21.992 -10.550 -5.560 1.00 83.12 207 PHE A C 1
ATOM 1574 O O . PHE A 1 207 ? 20.965 -10.821 -4.937 1.00 83.12 207 PHE A O 1
ATOM 1581 N N . TYR A 1 208 ? 22.694 -9.436 -5.363 1.00 85.81 208 TYR A N 1
ATOM 1582 C CA . TYR A 1 208 ? 22.468 -8.540 -4.241 1.00 85.81 208 TYR A CA 1
ATOM 1583 C C . TYR A 1 208 ? 21.757 -7.254 -4.651 1.00 85.81 208 TYR A C 1
ATOM 1585 O O . TYR A 1 208 ? 22.076 -6.634 -5.672 1.00 85.81 208 TYR A O 1
ATOM 1593 N N . ARG A 1 209 ? 20.814 -6.812 -3.819 1.00 84.06 209 ARG A N 1
ATOM 1594 C CA . ARG A 1 209 ? 20.204 -5.484 -3.893 1.00 84.06 209 ARG A CA 1
ATOM 1595 C C . ARG A 1 209 ? 20.296 -4.788 -2.555 1.00 84.06 209 ARG A C 1
ATOM 1597 O O . ARG A 1 209 ? 20.270 -5.403 -1.499 1.00 84.06 209 ARG A O 1
ATOM 1604 N N . THR A 1 210 ? 20.398 -3.471 -2.631 1.00 82.38 210 THR A N 1
ATOM 1605 C CA . THR A 1 210 ? 20.358 -2.610 -1.452 1.00 82.38 210 THR A CA 1
ATOM 1606 C C . THR A 1 210 ? 19.030 -1.875 -1.415 1.00 82.38 210 THR A C 1
ATOM 1608 O O . THR A 1 210 ? 18.281 -1.861 -2.395 1.00 82.38 210 THR A O 1
ATOM 1611 N N . SER A 1 211 ? 18.743 -1.230 -0.300 1.00 83.25 211 SER A N 1
ATOM 1612 C CA . SER A 1 211 ? 17.563 -0.395 -0.132 1.00 83.25 211 SER A CA 1
ATOM 1613 C C . SER A 1 211 ? 17.932 0.950 0.460 1.00 83.25 211 SER A C 1
ATOM 1615 O O . SER A 1 211 ? 18.989 1.119 1.064 1.00 83.25 211 SER A O 1
ATOM 1617 N N . THR A 1 212 ? 17.044 1.914 0.278 1.00 83.50 212 THR A N 1
ATOM 1618 C CA . THR A 1 212 ? 17.113 3.222 0.921 1.00 83.50 212 THR A CA 1
ATOM 1619 C C . THR A 1 212 ? 15.709 3.675 1.284 1.00 83.50 212 THR A C 1
ATOM 1621 O O . THR A 1 212 ? 14.724 3.206 0.713 1.00 83.50 212 THR A O 1
ATOM 1624 N N . GLU A 1 213 ? 15.614 4.618 2.210 1.00 81.94 213 GLU A N 1
ATOM 1625 C CA . GLU A 1 213 ? 14.349 5.208 2.623 1.00 81.94 213 GLU A CA 1
ATOM 1626 C C . GLU A 1 213 ? 14.238 6.653 2.127 1.00 81.94 213 GLU A C 1
ATOM 1628 O O . GLU A 1 213 ? 15.142 7.471 2.307 1.00 81.94 213 GLU A O 1
ATOM 1633 N N . PHE A 1 214 ? 13.127 6.968 1.466 1.00 83.12 214 PHE A N 1
ATOM 1634 C CA . PHE A 1 214 ? 12.785 8.317 1.031 1.00 83.12 214 PHE A CA 1
ATOM 1635 C C . PHE A 1 214 ? 11.910 8.975 2.094 1.00 83.12 214 PHE A C 1
ATOM 1637 O O . PHE A 1 214 ? 10.688 8.801 2.114 1.00 83.12 214 PHE A O 1
ATOM 1644 N N . THR A 1 215 ? 12.541 9.743 2.980 1.00 78.00 215 THR A N 1
ATOM 1645 C CA . THR A 1 215 ? 11.847 10.550 3.988 1.00 78.00 215 THR A CA 1
ATOM 1646 C C . THR A 1 215 ? 11.374 11.877 3.393 1.00 78.00 215 THR A C 1
ATOM 1648 O O . THR A 1 215 ? 12.030 12.463 2.527 1.00 78.00 215 THR A O 1
ATOM 1651 N N . ASN A 1 216 ? 10.230 12.386 3.862 1.00 76.19 216 ASN A N 1
ATOM 1652 C CA . ASN A 1 216 ? 9.701 13.668 3.386 1.00 76.19 216 ASN A CA 1
ATOM 1653 C C . ASN A 1 216 ? 10.618 14.848 3.757 1.00 76.19 216 ASN A C 1
ATOM 1655 O O . ASN A 1 216 ? 10.746 15.784 2.977 1.00 76.19 216 ASN A O 1
ATOM 1659 N N . GLN A 1 217 ? 11.309 14.769 4.899 1.00 77.06 217 GLN A N 1
ATOM 1660 C CA . GLN A 1 217 ? 12.255 15.797 5.347 1.00 77.06 217 GLN A CA 1
ATOM 1661 C C . GLN A 1 217 ? 13.427 15.985 4.371 1.00 77.06 217 GLN A C 1
ATOM 1663 O O . GLN A 1 217 ? 13.816 17.116 4.099 1.00 77.06 217 GLN A O 1
ATOM 1668 N N . LEU A 1 218 ? 13.970 14.890 3.824 1.00 83.75 218 LEU A N 1
ATOM 1669 C CA . LEU A 1 218 ? 15.131 14.940 2.929 1.00 83.75 218 LEU A CA 1
ATOM 1670 C C . LEU A 1 218 ? 14.735 15.084 1.457 1.00 83.75 218 LEU A C 1
ATOM 1672 O O . LEU A 1 218 ? 15.346 15.851 0.718 1.00 83.75 218 LEU A O 1
ATOM 1676 N N . TYR A 1 219 ? 13.718 14.340 1.016 1.00 85.56 219 TYR A N 1
ATOM 1677 C CA . TYR A 1 219 ? 13.374 14.228 -0.404 1.00 85.56 219 TYR A CA 1
ATOM 1678 C C . TYR A 1 219 ? 12.164 15.079 -0.810 1.00 85.56 219 TYR A C 1
ATOM 1680 O O . TYR A 1 219 ? 12.007 15.368 -1.998 1.00 85.56 219 TYR A O 1
ATOM 1688 N N . GLY A 1 220 ? 11.307 15.486 0.135 1.00 84.25 220 GLY A N 1
ATOM 1689 C CA . GLY A 1 220 ? 10.166 16.386 -0.069 1.00 84.25 220 GLY A CA 1
ATOM 1690 C C . GLY A 1 220 ? 9.377 16.118 -1.355 1.00 84.25 220 GLY A C 1
ATOM 1691 O O . GLY A 1 220 ? 8.758 15.067 -1.532 1.00 84.25 220 GLY A O 1
ATOM 1692 N N . LYS A 1 221 ? 9.444 17.071 -2.297 1.00 86.31 221 LYS A N 1
ATOM 1693 C CA . LYS A 1 221 ? 8.765 17.000 -3.606 1.00 86.31 221 LYS A CA 1
ATOM 1694 C C . LYS A 1 221 ? 9.167 15.776 -4.441 1.00 86.31 221 LYS A C 1
ATOM 1696 O O . LYS A 1 221 ? 8.315 15.219 -5.126 1.00 86.31 221 LYS A O 1
ATOM 1701 N N . CYS A 1 222 ? 10.426 15.337 -4.376 1.00 86.81 222 CYS A N 1
ATOM 1702 C CA . CYS A 1 222 ? 10.911 14.165 -5.114 1.00 86.81 222 CYS A CA 1
ATOM 1703 C C . CYS A 1 222 ? 10.218 12.882 -4.635 1.00 86.81 222 CYS A C 1
ATOM 1705 O O . CYS A 1 222 ? 9.708 12.111 -5.447 1.00 86.81 222 CYS A O 1
ATOM 1707 N N . ALA A 1 223 ? 10.110 12.692 -3.315 1.00 80.56 223 ALA A N 1
ATOM 1708 C CA . ALA A 1 223 ? 9.406 11.544 -2.748 1.00 80.56 223 ALA A CA 1
ATOM 1709 C C . ALA A 1 223 ? 7.911 11.557 -3.105 1.00 80.56 223 ALA A C 1
ATOM 1711 O O . ALA A 1 223 ? 7.348 10.507 -3.415 1.00 80.56 223 ALA A O 1
ATOM 1712 N N . LYS A 1 224 ? 7.276 12.737 -3.100 1.00 78.31 224 LYS A N 1
ATOM 1713 C CA . LYS A 1 224 ? 5.866 12.914 -3.489 1.00 78.31 224 LYS A CA 1
ATOM 1714 C C . LYS A 1 224 ? 5.621 12.550 -4.956 1.00 78.31 224 LYS A C 1
ATOM 1716 O O . LYS A 1 224 ? 4.730 11.754 -5.249 1.00 78.31 224 LYS A O 1
ATOM 1721 N N . GLU A 1 225 ? 6.471 13.028 -5.863 1.00 85.06 225 GLU A N 1
ATOM 1722 C CA . GLU A 1 225 ? 6.389 12.689 -7.290 1.00 85.06 225 GLU A CA 1
ATOM 1723 C C . GLU A 1 225 ? 6.671 11.201 -7.551 1.00 85.06 225 GLU A C 1
ATOM 1725 O O . GLU A 1 225 ? 5.977 10.568 -8.345 1.00 85.06 225 GLU A O 1
ATOM 1730 N N . PHE A 1 226 ? 7.638 10.605 -6.850 1.00 84.69 226 PHE A N 1
ATOM 1731 C CA . PHE A 1 226 ? 7.917 9.174 -6.967 1.00 84.69 226 PHE A CA 1
ATOM 1732 C C . PHE A 1 226 ? 6.728 8.322 -6.492 1.00 84.69 226 PHE A C 1
ATOM 1734 O O . PHE A 1 226 ? 6.302 7.413 -7.201 1.00 84.69 226 PHE A O 1
ATOM 1741 N N . LYS A 1 227 ? 6.115 8.669 -5.351 1.00 79.38 227 LYS A N 1
ATOM 1742 C CA . LYS A 1 227 ? 4.870 8.039 -4.874 1.00 79.38 227 LYS A CA 1
ATOM 1743 C C . LYS A 1 227 ? 3.730 8.201 -5.872 1.00 79.38 227 LYS A C 1
ATOM 1745 O O . LYS A 1 227 ? 3.028 7.232 -6.139 1.00 79.38 227 LYS A O 1
ATOM 1750 N N . ARG A 1 228 ? 3.591 9.389 -6.474 1.00 80.25 228 ARG A N 1
ATOM 1751 C CA . ARG A 1 228 ? 2.572 9.670 -7.495 1.00 80.25 228 ARG A CA 1
ATOM 1752 C C . ARG A 1 228 ? 2.705 8.718 -8.682 1.00 80.25 228 ARG A C 1
ATOM 1754 O O . ARG A 1 228 ? 1.711 8.167 -9.136 1.00 80.25 228 ARG A O 1
ATOM 1761 N N . ARG A 1 229 ? 3.933 8.495 -9.160 1.00 81.81 229 ARG A N 1
ATOM 1762 C CA . ARG A 1 229 ? 4.222 7.580 -10.278 1.00 81.81 229 ARG A CA 1
ATOM 1763 C C . ARG A 1 229 ? 3.969 6.114 -9.944 1.00 81.81 229 ARG A C 1
ATOM 1765 O O . ARG A 1 229 ? 3.621 5.356 -10.838 1.00 81.81 229 ARG A O 1
ATOM 1772 N N . LEU A 1 230 ? 4.122 5.730 -8.680 1.00 79.75 230 LEU A N 1
ATOM 1773 C CA . LEU A 1 230 ? 3.783 4.392 -8.194 1.00 79.75 230 LEU A CA 1
ATOM 1774 C C . LEU A 1 230 ? 2.278 4.201 -7.928 1.00 79.75 230 LEU A C 1
ATOM 1776 O O . LEU A 1 230 ? 1.882 3.116 -7.514 1.00 79.75 230 LEU A O 1
ATOM 1780 N N . GLY A 1 231 ? 1.450 5.236 -8.116 1.00 73.19 231 GLY A N 1
ATOM 1781 C CA . GLY A 1 231 ? 0.025 5.194 -7.776 1.00 73.19 231 GLY A CA 1
ATOM 1782 C C . GLY A 1 231 ? -0.240 5.171 -6.268 1.00 73.19 231 GLY A C 1
ATOM 1783 O O . GLY A 1 231 ? -1.296 4.724 -5.833 1.00 73.19 231 GLY A O 1
ATOM 1784 N N . LEU A 1 232 ? 0.724 5.614 -5.455 1.00 71.81 232 LEU A N 1
ATOM 1785 C CA . LEU A 1 232 ? 0.598 5.651 -4.001 1.00 71.81 232 LEU A CA 1
ATOM 1786 C C . LEU A 1 232 ? -0.013 6.976 -3.528 1.00 71.81 232 LEU A C 1
ATOM 1788 O O . LEU A 1 232 ? 0.251 8.027 -4.130 1.00 71.81 232 LEU A O 1
ATOM 1792 N N . PRO A 1 233 ? -0.753 6.954 -2.403 1.00 62.16 233 PRO A N 1
ATOM 1793 C CA . PRO A 1 233 ? -1.328 8.156 -1.821 1.00 62.16 233 PRO A CA 1
ATOM 1794 C C . PRO A 1 233 ? -0.254 9.196 -1.493 1.00 62.16 233 PRO A C 1
ATOM 1796 O O . PRO A 1 233 ? 0.834 8.866 -1.001 1.00 62.16 233 PRO A O 1
ATOM 1799 N N . GLN A 1 234 ? -0.584 10.469 -1.727 1.00 63.69 234 GLN A N 1
ATOM 1800 C CA . GLN A 1 234 ? 0.277 11.613 -1.419 1.00 63.69 234 GLN A CA 1
ATOM 1801 C C . GLN A 1 234 ? 0.338 11.843 0.096 1.00 63.69 234 GLN A C 1
ATOM 1803 O O . GLN A 1 234 ? -0.310 12.727 0.643 1.00 63.69 234 GLN A O 1
ATOM 1808 N N . CYS A 1 235 ? 1.110 11.006 0.783 1.00 65.31 235 CYS A N 1
ATOM 1809 C CA . CYS A 1 235 ? 1.321 11.064 2.223 1.00 65.31 235 CYS A CA 1
ATOM 1810 C C . CYS A 1 235 ? 2.779 11.398 2.556 1.00 65.31 235 CYS A C 1
ATOM 1812 O O . CYS A 1 235 ? 3.700 11.048 1.812 1.00 65.31 235 CYS A O 1
ATOM 1814 N N . ASP A 1 236 ? 3.002 12.012 3.716 1.00 67.06 236 ASP A N 1
ATOM 1815 C CA . ASP A 1 236 ? 4.344 12.377 4.188 1.00 67.06 236 ASP A CA 1
ATOM 1816 C C . ASP A 1 236 ? 5.099 11.202 4.840 1.00 67.06 236 ASP A C 1
ATOM 1818 O O . ASP A 1 236 ? 6.254 11.346 5.241 1.00 67.06 236 ASP A O 1
ATOM 1822 N N . ARG A 1 237 ? 4.491 10.006 4.879 1.00 71.88 237 ARG A N 1
ATOM 1823 C CA . ARG A 1 237 ? 5.126 8.794 5.418 1.00 71.88 237 ARG A CA 1
ATOM 1824 C C . ARG A 1 237 ? 6.372 8.407 4.619 1.00 71.88 237 ARG A C 1
ATOM 1826 O O . ARG A 1 237 ? 6.349 8.523 3.393 1.00 71.88 237 ARG A O 1
ATOM 1833 N N . PRO A 1 238 ? 7.437 7.906 5.252 1.00 71.69 238 PRO A N 1
ATOM 1834 C CA . PRO A 1 238 ? 8.602 7.426 4.522 1.00 71.69 238 PRO A CA 1
ATOM 1835 C C . PRO A 1 238 ? 8.272 6.281 3.554 1.00 71.69 238 PRO A C 1
ATOM 1837 O O . PRO A 1 238 ? 7.401 5.447 3.822 1.00 71.69 238 PRO A O 1
ATOM 1840 N N . LEU A 1 239 ? 8.970 6.243 2.420 1.00 82.19 239 LEU A N 1
ATOM 1841 C CA . LEU A 1 239 ? 8.842 5.175 1.427 1.00 82.19 239 LEU A CA 1
ATOM 1842 C C . LEU A 1 239 ? 10.145 4.385 1.330 1.00 82.19 239 LEU A C 1
ATOM 1844 O O . LEU A 1 239 ? 11.203 4.964 1.093 1.00 82.19 239 LEU A O 1
ATOM 1848 N N . PHE A 1 240 ? 10.058 3.065 1.449 1.00 80.12 240 PHE A N 1
ATOM 1849 C CA . PHE A 1 240 ? 11.194 2.171 1.272 1.00 80.12 240 PHE A CA 1
ATOM 1850 C C . PHE A 1 240 ? 11.369 1.833 -0.212 1.00 80.12 240 PHE A C 1
ATOM 1852 O O . PHE A 1 240 ? 10.425 1.383 -0.869 1.00 80.12 240 PHE A O 1
ATOM 1859 N N . VAL A 1 241 ? 12.569 2.058 -0.748 1.00 86.12 241 VAL A N 1
ATOM 1860 C CA . VAL A 1 241 ? 12.874 1.960 -2.182 1.00 86.12 241 VAL A CA 1
ATOM 1861 C C . VAL A 1 241 ? 14.052 1.018 -2.416 1.00 86.12 241 VAL A C 1
ATOM 1863 O O . VAL A 1 241 ? 15.049 1.046 -1.691 1.00 86.12 241 VAL A O 1
ATOM 1866 N N . LEU A 1 242 ? 13.953 0.202 -3.468 1.00 87.56 242 LEU A N 1
ATOM 1867 C CA . LEU A 1 242 ? 15.055 -0.634 -3.938 1.00 87.56 242 LEU A CA 1
ATOM 1868 C C . LEU A 1 242 ? 16.124 0.223 -4.614 1.00 87.56 242 LEU A C 1
ATOM 1870 O O . LEU A 1 242 ? 15.838 1.008 -5.518 1.00 87.56 242 LEU A O 1
ATOM 1874 N N . ARG A 1 243 ? 17.378 0.015 -4.227 1.00 86.50 243 ARG A N 1
ATOM 1875 C CA . ARG A 1 243 ? 18.544 0.660 -4.819 1.00 86.50 243 ARG A CA 1
ATOM 1876 C C . ARG A 1 243 ? 19.404 -0.377 -5.531 1.00 86.50 243 ARG A C 1
ATOM 1878 O O . ARG A 1 243 ? 19.977 -1.279 -4.917 1.00 86.50 243 ARG A O 1
ATOM 1885 N N . ASN A 1 244 ? 19.526 -0.193 -6.842 1.00 88.62 244 ASN A N 1
ATOM 1886 C CA . ASN A 1 244 ? 20.446 -0.941 -7.685 1.00 88.62 244 ASN A CA 1
ATOM 1887 C C . ASN A 1 244 ? 21.693 -0.107 -7.971 1.00 88.62 244 ASN A C 1
ATOM 1889 O O . ASN A 1 244 ? 21.593 0.922 -8.637 1.00 88.62 244 ASN A O 1
ATOM 1893 N N . VAL A 1 245 ? 22.854 -0.548 -7.498 1.00 87.50 245 VAL A N 1
ATOM 1894 C CA . VAL A 1 245 ? 24.134 0.078 -7.841 1.00 87.50 245 VAL A CA 1
ATOM 1895 C C . VAL A 1 245 ? 24.847 -0.842 -8.816 1.00 87.50 245 VAL A C 1
ATOM 1897 O O . VAL A 1 245 ? 25.247 -1.943 -8.451 1.00 87.50 245 VAL A O 1
ATOM 1900 N N . VAL A 1 246 ? 24.999 -0.397 -10.061 1.00 86.25 246 VAL A N 1
ATOM 1901 C CA . VAL A 1 246 ? 25.666 -1.179 -11.105 1.00 86.25 246 VAL A CA 1
ATOM 1902 C C . VAL A 1 246 ? 27.089 -0.663 -11.259 1.00 86.25 246 VAL A C 1
ATOM 1904 O O . VAL A 1 246 ? 27.306 0.433 -11.765 1.00 86.25 246 VAL A O 1
ATOM 1907 N N . MET A 1 247 ? 28.053 -1.451 -10.785 1.00 86.81 247 MET A N 1
ATOM 1908 C CA . MET A 1 247 ? 29.489 -1.190 -10.972 1.00 86.81 247 MET A CA 1
ATOM 1909 C C . MET A 1 247 ? 30.157 -2.225 -11.879 1.00 86.81 247 MET A C 1
ATOM 1911 O O . MET A 1 247 ? 31.262 -1.997 -12.364 1.00 86.81 247 MET A O 1
ATOM 1915 N N . SER A 1 248 ? 29.498 -3.366 -12.089 1.00 82.94 248 SER A N 1
ATOM 1916 C CA . SER A 1 248 ? 30.020 -4.444 -12.920 1.00 82.94 248 SER A CA 1
ATOM 1917 C C . SER A 1 248 ? 29.734 -4.158 -14.400 1.00 82.94 248 SER A C 1
ATOM 1919 O O . SER A 1 248 ? 28.588 -3.835 -14.721 1.00 82.94 248 SER A O 1
ATOM 1921 N N . PRO A 1 249 ? 30.727 -4.288 -15.299 1.00 84.50 249 PRO A N 1
ATOM 1922 C CA . PRO A 1 249 ? 30.524 -4.172 -16.745 1.00 84.50 249 PRO A CA 1
ATOM 1923 C C . PRO A 1 249 ? 30.016 -5.472 -17.394 1.00 84.50 249 PRO A C 1
ATOM 1925 O O . PRO A 1 249 ? 29.520 -5.436 -18.510 1.00 84.50 249 PRO A O 1
ATOM 1928 N N . PHE A 1 250 ? 30.123 -6.603 -16.695 1.00 81.88 250 PHE A N 1
ATOM 1929 C CA . PHE A 1 250 ? 29.788 -7.950 -17.176 1.00 81.88 250 PHE A CA 1
ATOM 1930 C C . PHE A 1 250 ? 28.303 -8.371 -17.188 1.00 81.88 250 PHE A C 1
ATOM 1932 O O . PHE A 1 250 ? 28.010 -9.399 -17.790 1.00 81.88 250 PHE A O 1
ATOM 1939 N N . PRO A 1 251 ? 27.334 -7.675 -16.548 1.00 73.81 251 PRO A N 1
ATOM 1940 C CA . PRO A 1 251 ? 25.962 -8.176 -16.481 1.00 73.81 251 PRO A CA 1
ATOM 1941 C C . PRO A 1 251 ? 25.284 -8.387 -17.840 1.00 73.81 251 PRO A C 1
ATOM 1943 O O . PRO A 1 251 ? 24.376 -9.204 -17.930 1.00 73.81 251 PRO A O 1
ATOM 1946 N N . THR A 1 252 ? 25.701 -7.653 -18.876 1.00 77.38 252 THR A N 1
ATOM 1947 C CA . THR A 1 252 ? 25.131 -7.723 -20.232 1.00 77.38 252 THR A CA 1
ATOM 1948 C C . THR A 1 252 ? 25.675 -8.871 -21.076 1.00 77.38 252 THR A C 1
ATOM 1950 O O . THR A 1 252 ? 25.149 -9.120 -22.160 1.00 77.38 252 THR A O 1
ATOM 1953 N N . ASP A 1 253 ? 26.717 -9.557 -20.609 1.00 75.44 253 ASP A N 1
ATOM 1954 C CA . ASP A 1 253 ? 27.307 -10.677 -21.332 1.00 75.44 253 ASP A CA 1
ATOM 1955 C C . ASP A 1 253 ? 26.441 -11.933 -21.159 1.00 75.44 253 ASP A C 1
ATOM 1957 O O . ASP A 1 253 ? 25.924 -12.210 -20.075 1.00 75.44 253 ASP A O 1
ATOM 1961 N N . ASN A 1 254 ? 26.289 -12.703 -22.242 1.00 75.81 254 ASN A N 1
ATOM 1962 C CA . ASN A 1 254 ? 25.596 -14.000 -22.263 1.00 75.81 254 ASN A CA 1
ATOM 1963 C C . ASN A 1 254 ? 24.178 -13.995 -21.661 1.00 75.81 254 ASN A C 1
ATOM 1965 O O . ASN A 1 254 ? 23.759 -14.984 -21.068 1.00 75.81 254 ASN A O 1
ATOM 1969 N N . ASP A 1 255 ? 23.452 -12.883 -21.804 1.00 77.81 255 ASP A N 1
ATOM 1970 C CA . ASP A 1 255 ? 22.065 -12.734 -21.340 1.00 77.81 255 ASP A CA 1
ATOM 1971 C C . ASP A 1 255 ? 21.862 -12.932 -19.819 1.00 77.81 255 ASP A C 1
ATOM 1973 O O . ASP A 1 255 ? 20.762 -13.196 -19.331 1.00 77.81 255 ASP A O 1
ATOM 1977 N N . PHE A 1 256 ? 22.921 -12.740 -19.026 1.00 82.19 256 PHE A N 1
ATOM 1978 C CA . PHE A 1 256 ? 22.874 -12.896 -17.570 1.00 82.19 256 PHE A CA 1
ATOM 1979 C C . PHE A 1 256 ? 21.882 -11.930 -16.888 1.00 82.19 256 PHE A C 1
ATOM 1981 O O . PHE A 1 256 ? 21.300 -12.267 -15.852 1.00 82.19 256 PHE A O 1
ATOM 1988 N N . ILE A 1 257 ? 21.628 -10.749 -17.478 1.00 85.19 257 ILE A N 1
ATOM 1989 C CA . ILE A 1 257 ? 20.554 -9.842 -17.032 1.00 85.19 257 ILE A CA 1
ATOM 1990 C C . ILE A 1 257 ? 19.209 -10.563 -16.979 1.00 85.19 257 ILE A C 1
ATOM 1992 O O . ILE A 1 257 ? 18.514 -10.426 -15.975 1.00 85.19 257 ILE A O 1
ATOM 1996 N N . SER A 1 258 ? 18.842 -11.306 -18.022 1.00 85.75 258 SER A N 1
ATOM 1997 C CA . SER A 1 258 ? 17.521 -11.931 -18.121 1.00 85.75 258 SER A CA 1
ATOM 1998 C C . SER A 1 258 ? 17.320 -12.947 -17.003 1.00 85.75 258 SER A C 1
ATOM 2000 O O . SER A 1 258 ? 16.335 -12.868 -16.276 1.00 85.75 258 SER A O 1
ATOM 2002 N N . THR A 1 259 ? 18.335 -13.770 -16.719 1.00 84.38 259 THR A N 1
ATOM 2003 C CA . THR A 1 259 ? 18.307 -14.704 -15.578 1.00 84.38 259 THR A CA 1
ATOM 2004 C C . THR A 1 259 ? 18.133 -13.987 -14.232 1.00 84.38 259 THR A C 1
ATOM 2006 O O . THR A 1 259 ? 17.364 -14.428 -13.376 1.00 84.38 259 THR A O 1
ATOM 2009 N N . MET A 1 260 ? 18.820 -12.856 -14.021 1.00 85.12 260 MET A N 1
ATOM 2010 C CA . MET A 1 260 ? 18.647 -12.062 -12.797 1.00 85.12 260 MET A CA 1
ATOM 2011 C C . MET A 1 260 ? 17.260 -11.418 -12.708 1.00 85.12 260 MET A C 1
ATOM 2013 O O . MET A 1 260 ? 16.710 -11.312 -11.612 1.00 85.12 260 MET A O 1
ATOM 2017 N N . VAL A 1 261 ? 16.703 -10.965 -13.832 1.00 88.75 261 VAL A N 1
ATOM 2018 C CA . VAL A 1 261 ? 15.366 -10.362 -13.897 1.00 88.75 261 VAL A CA 1
ATOM 2019 C C . VAL A 1 261 ? 14.288 -11.404 -13.614 1.00 88.75 261 VAL A C 1
ATOM 2021 O O . VAL A 1 261 ? 13.383 -11.108 -12.840 1.00 88.75 261 VAL A O 1
ATOM 2024 N N . ASP A 1 262 ? 14.414 -12.620 -14.138 1.00 88.31 262 ASP A N 1
ATOM 2025 C CA . ASP A 1 262 ? 13.462 -13.705 -13.879 1.00 88.31 262 ASP A CA 1
ATOM 2026 C C . ASP A 1 262 ? 13.457 -14.104 -12.399 1.00 88.31 262 ASP A C 1
ATOM 2028 O O . ASP A 1 262 ? 12.399 -14.238 -11.779 1.00 88.31 262 ASP A O 1
ATOM 2032 N N . TYR A 1 263 ? 14.640 -14.209 -11.784 1.00 88.25 263 TYR A N 1
ATOM 2033 C CA . TYR A 1 263 ? 14.738 -14.455 -10.345 1.00 88.25 263 TYR A CA 1
ATOM 2034 C C . TYR A 1 263 ? 14.207 -13.277 -9.517 1.00 88.25 263 TYR A C 1
ATOM 2036 O O . TYR A 1 263 ? 13.527 -13.469 -8.512 1.00 88.25 263 TYR A O 1
ATOM 2044 N N . PHE A 1 264 ? 14.492 -12.038 -9.925 1.00 90.44 264 PHE A N 1
ATOM 2045 C CA . PHE A 1 264 ? 13.914 -10.862 -9.280 1.00 90.44 264 PHE A CA 1
ATOM 2046 C C . PHE A 1 264 ? 12.384 -10.910 -9.321 1.00 90.44 264 PHE A C 1
ATOM 2048 O O . PHE A 1 264 ? 11.731 -10.677 -8.305 1.00 90.44 264 PHE A O 1
ATOM 2055 N N . LEU A 1 265 ? 11.821 -11.223 -10.489 1.00 90.81 265 LEU A N 1
ATOM 2056 C CA . LEU A 1 265 ? 10.386 -11.285 -10.703 1.00 90.81 265 LEU A CA 1
ATOM 2057 C C . LEU A 1 265 ? 9.746 -12.358 -9.823 1.00 90.81 265 LEU A C 1
ATOM 2059 O O . LEU A 1 265 ? 8.755 -12.059 -9.167 1.00 90.81 265 LEU A O 1
ATOM 2063 N N . SER A 1 266 ? 10.340 -13.550 -9.717 1.00 89.94 266 SER A N 1
ATOM 2064 C CA . SER A 1 266 ? 9.804 -14.618 -8.861 1.00 89.94 266 SER A CA 1
ATOM 2065 C C . SER A 1 266 ? 9.762 -14.217 -7.380 1.00 89.94 266 SER A C 1
ATOM 2067 O O . SER A 1 266 ? 8.750 -14.420 -6.708 1.00 89.94 266 SER A O 1
ATOM 2069 N N . VAL A 1 267 ? 10.807 -13.548 -6.879 1.00 88.12 267 VAL A N 1
ATOM 2070 C CA . VAL A 1 267 ? 10.846 -13.011 -5.507 1.00 88.12 267 VAL A CA 1
ATOM 2071 C C . VAL A 1 267 ? 9.780 -11.931 -5.296 1.00 88.12 267 VAL A C 1
ATOM 2073 O O . VAL A 1 267 ? 9.131 -11.881 -4.247 1.00 88.12 267 VAL A O 1
ATOM 2076 N N . VAL A 1 268 ? 9.576 -11.059 -6.286 1.00 89.50 268 VAL A N 1
ATOM 2077 C CA . VAL A 1 268 ? 8.537 -10.023 -6.237 1.00 89.50 268 VAL A CA 1
ATOM 2078 C C . VAL A 1 268 ? 7.142 -10.647 -6.269 1.00 89.50 268 VAL A C 1
ATOM 2080 O O . VAL A 1 268 ? 6.286 -10.242 -5.486 1.00 89.50 268 VAL A O 1
ATOM 2083 N N . GLU A 1 269 ? 6.900 -11.642 -7.120 1.00 89.00 269 GLU A N 1
ATOM 2084 C CA . GLU A 1 269 ? 5.628 -12.362 -7.206 1.00 89.00 269 GLU A CA 1
ATOM 2085 C C . GLU A 1 269 ? 5.277 -13.065 -5.893 1.00 89.00 269 GLU A C 1
ATOM 2087 O O . GLU A 1 269 ? 4.139 -12.961 -5.426 1.00 89.00 269 GLU A O 1
ATOM 2092 N N . ASP A 1 270 ? 6.252 -13.720 -5.261 1.00 86.75 270 ASP A N 1
ATOM 2093 C CA . ASP A 1 270 ? 6.113 -14.297 -3.924 1.00 86.75 270 ASP A CA 1
ATOM 2094 C C . ASP A 1 270 ? 5.697 -13.231 -2.901 1.00 86.75 270 ASP A C 1
ATOM 2096 O O . ASP A 1 270 ? 4.703 -13.399 -2.182 1.00 86.75 270 ASP A O 1
ATOM 2100 N N . GLY A 1 271 ? 6.398 -12.093 -2.882 1.00 84.69 271 GLY A N 1
ATOM 2101 C CA . GLY A 1 271 ? 6.062 -10.960 -2.022 1.00 84.69 271 GLY A CA 1
ATOM 2102 C C . GLY A 1 271 ? 4.655 -10.416 -2.286 1.00 84.69 271 GLY A C 1
ATOM 2103 O O . GLY A 1 271 ? 3.905 -10.140 -1.350 1.00 84.69 271 GLY A O 1
ATOM 2104 N N . VAL A 1 272 ? 4.242 -10.315 -3.552 1.00 86.62 272 VAL A N 1
ATOM 2105 C CA . VAL A 1 272 ? 2.896 -9.868 -3.943 1.00 86.62 272 VAL A CA 1
ATOM 2106 C C . VAL A 1 272 ? 1.830 -10.855 -3.469 1.00 86.62 272 VAL A C 1
ATOM 2108 O O . VAL A 1 272 ? 0.796 -10.423 -2.954 1.00 86.62 272 VAL A O 1
ATOM 2111 N N . ARG A 1 273 ? 2.058 -12.170 -3.580 1.00 86.38 273 ARG A N 1
ATOM 2112 C CA . ARG A 1 273 ? 1.134 -13.196 -3.057 1.00 86.38 273 ARG A CA 1
ATOM 2113 C C . ARG A 1 273 ? 0.938 -13.044 -1.549 1.00 86.38 273 ARG A C 1
ATOM 2115 O O . ARG A 1 273 ? -0.200 -13.097 -1.079 1.00 86.38 273 ARG A O 1
ATOM 2122 N N . LEU A 1 274 ? 2.015 -12.803 -0.800 1.00 83.06 274 LEU A N 1
ATOM 2123 C CA . LEU A 1 274 ? 1.950 -12.538 0.640 1.00 83.06 274 LEU A CA 1
ATOM 2124 C C . LEU A 1 274 ? 1.203 -11.234 0.946 1.00 83.06 274 LEU A C 1
ATOM 2126 O O . LEU A 1 274 ? 0.313 -11.228 1.794 1.00 83.06 274 LEU A O 1
ATOM 2130 N N . CYS A 1 275 ? 1.483 -10.153 0.215 1.00 82.88 275 CYS A N 1
ATOM 2131 C CA . CYS A 1 275 ? 0.775 -8.876 0.345 1.00 82.88 275 CYS A CA 1
ATOM 2132 C C . CYS A 1 275 ? -0.729 -8.998 0.077 1.00 82.88 275 CYS A C 1
ATOM 2134 O O . CYS A 1 275 ? -1.523 -8.370 0.780 1.00 82.88 275 CYS A O 1
ATOM 2136 N N . ARG A 1 276 ? -1.131 -9.803 -0.914 1.00 83.62 276 ARG A N 1
ATOM 2137 C CA . ARG A 1 276 ? -2.543 -10.072 -1.217 1.00 83.62 276 ARG A CA 1
ATOM 2138 C C . ARG A 1 276 ? -3.217 -10.815 -0.072 1.00 83.62 276 ARG A C 1
ATOM 2140 O O . ARG A 1 276 ? -4.251 -10.365 0.396 1.00 83.62 276 ARG A O 1
ATOM 2147 N N . LYS A 1 277 ? -2.603 -11.888 0.441 1.00 82.56 277 LYS A N 1
ATOM 2148 C CA . LYS A 1 277 ? -3.121 -12.614 1.616 1.00 82.56 277 LYS A CA 1
ATOM 2149 C C . LYS A 1 277 ? -3.212 -11.715 2.850 1.00 82.56 277 LYS A C 1
ATOM 2151 O O . LYS A 1 277 ? -4.194 -11.767 3.579 1.00 82.56 277 LYS A O 1
ATOM 2156 N N . ARG A 1 278 ? -2.200 -10.872 3.063 1.00 80.12 278 ARG A N 1
ATOM 2157 C CA . ARG A 1 278 ? -2.122 -9.924 4.179 1.00 80.12 278 ARG A CA 1
ATOM 2158 C C . ARG A 1 278 ? -3.253 -8.900 4.149 1.00 80.12 278 ARG A C 1
ATOM 2160 O O . ARG A 1 278 ? -3.783 -8.587 5.206 1.00 80.12 278 ARG A O 1
ATOM 2167 N N . ASN A 1 279 ? -3.582 -8.354 2.980 1.00 79.12 279 ASN A N 1
ATOM 2168 C CA . ASN A 1 279 ? -4.588 -7.296 2.835 1.00 79.12 279 ASN A CA 1
ATOM 2169 C C . ASN A 1 279 ? -5.946 -7.809 2.335 1.00 79.12 279 ASN A C 1
ATOM 2171 O O . ASN A 1 279 ? -6.799 -6.998 2.004 1.00 79.12 279 ASN A O 1
ATOM 2175 N N . ALA A 1 280 ? -6.147 -9.125 2.260 1.00 80.00 280 ALA A N 1
ATOM 2176 C CA . ALA A 1 280 ? -7.439 -9.684 1.898 1.00 80.00 280 ALA A CA 1
ATOM 2177 C C . ALA A 1 280 ? -8.485 -9.309 2.956 1.00 80.00 280 ALA A C 1
ATOM 2179 O O . ALA A 1 280 ? -8.240 -9.491 4.151 1.00 80.00 280 ALA A O 1
ATOM 2180 N N . SER A 1 281 ? -9.637 -8.829 2.501 1.00 72.62 281 SER A N 1
ATOM 2181 C CA . SER A 1 281 ? -10.849 -8.679 3.309 1.00 72.62 281 SER A CA 1
ATOM 2182 C C . SER A 1 281 ? -11.650 -9.986 3.303 1.00 72.62 281 SER A C 1
ATOM 2184 O O . SER A 1 281 ? -11.360 -10.902 2.527 1.00 72.62 281 SER A O 1
ATOM 2186 N N . GLY A 1 282 ? -12.629 -10.102 4.194 1.00 74.06 282 GLY A N 1
ATOM 2187 C CA . GLY A 1 282 ? -13.543 -11.240 4.262 1.00 74.06 282 GLY A CA 1
ATOM 2188 C C . GLY A 1 282 ? -13.537 -11.941 5.618 1.00 74.06 282 GLY A C 1
ATOM 2189 O O . GLY A 1 282 ? -12.735 -11.595 6.494 1.00 74.06 282 GLY A O 1
ATOM 2190 N N . PRO A 1 283 ? -14.397 -12.958 5.778 1.00 82.25 283 PRO A N 1
ATOM 2191 C CA . PRO A 1 283 ? -14.706 -13.518 7.079 1.00 82.25 283 PRO A CA 1
ATOM 2192 C C . PRO A 1 283 ? -13.491 -14.245 7.669 1.00 82.25 283 PRO A C 1
ATOM 2194 O O . PRO A 1 283 ? -12.616 -14.757 6.949 1.00 82.25 283 PRO A O 1
ATOM 2197 N N . VAL A 1 284 ? -13.382 -14.215 8.996 1.00 86.62 284 VAL A N 1
ATOM 2198 C CA . VAL A 1 284 ? -12.352 -14.934 9.753 1.00 86.62 284 VAL A CA 1
ATOM 2199 C C . VAL A 1 284 ? -12.853 -15.248 11.158 1.00 86.62 284 VAL A C 1
ATOM 2201 O O . VAL A 1 284 ? -13.878 -14.753 11.620 1.00 86.62 284 VAL A O 1
ATOM 2204 N N . ILE A 1 285 ? -12.135 -16.120 11.857 1.00 88.38 285 ILE A N 1
ATOM 2205 C CA . ILE A 1 285 ? -12.391 -16.370 13.266 1.00 88.38 285 ILE A CA 1
ATOM 2206 C C . ILE A 1 285 ? -11.835 -15.212 14.099 1.00 88.38 285 ILE A C 1
ATOM 2208 O O . ILE A 1 285 ? -10.626 -14.975 14.150 1.00 88.38 285 ILE A O 1
ATOM 2212 N N . HIS A 1 286 ? -12.735 -14.525 14.789 1.00 87.50 286 HIS A N 1
ATOM 2213 C CA . HIS A 1 286 ? -12.423 -13.382 15.638 1.00 87.50 286 HIS A CA 1
ATOM 2214 C C . HIS A 1 286 ? -12.222 -13.789 17.098 1.00 87.50 286 HIS A C 1
ATOM 2216 O O . HIS A 1 286 ? -12.830 -14.749 17.579 1.00 87.50 286 HIS A O 1
ATOM 2222 N N . ARG A 1 287 ? -11.357 -13.048 17.798 1.00 90.00 287 ARG A N 1
ATOM 2223 C CA . ARG A 1 287 ? -11.072 -13.217 19.225 1.00 90.00 287 ARG A CA 1
ATOM 2224 C C . ARG A 1 287 ? -11.326 -11.905 19.959 1.00 90.00 287 ARG A C 1
ATOM 2226 O O . ARG A 1 287 ? -10.880 -10.849 19.514 1.00 90.00 287 ARG A O 1
ATOM 2233 N N . PHE A 1 288 ? -12.016 -11.998 21.084 1.00 89.62 288 PHE A N 1
ATOM 2234 C CA . PHE A 1 288 ? -12.394 -10.875 21.928 1.00 89.62 288 PHE A CA 1
ATOM 2235 C C . PHE A 1 288 ? -11.950 -11.140 23.359 1.00 89.62 288 PHE A C 1
ATOM 2237 O O . PHE A 1 288 ? -12.038 -12.268 23.837 1.00 89.62 288 PHE A O 1
ATOM 2244 N N . VAL A 1 289 ? -11.486 -10.105 24.044 1.00 89.88 289 VAL A N 1
ATOM 2245 C CA . VAL A 1 289 ? -11.262 -10.096 25.487 1.00 89.88 289 VAL A CA 1
ATOM 2246 C C . VAL A 1 289 ? -12.585 -9.750 26.158 1.00 89.88 289 VAL A C 1
ATOM 2248 O O . VAL A 1 289 ? -13.202 -8.740 25.817 1.00 89.88 289 VAL A O 1
ATOM 2251 N N . MET A 1 290 ? -13.016 -10.585 27.098 1.00 88.50 290 MET A N 1
ATOM 2252 C CA . MET A 1 290 ? -14.243 -10.360 27.861 1.00 88.50 290 MET A CA 1
ATOM 2253 C C . MET A 1 290 ? -13.962 -9.493 29.090 1.00 88.50 290 MET A C 1
ATOM 2255 O O . MET A 1 290 ? -12.950 -9.681 29.772 1.00 88.50 290 MET A O 1
ATOM 2259 N N . GLN A 1 291 ? -14.842 -8.530 29.360 1.00 87.44 291 GLN A N 1
ATOM 2260 C CA . GLN A 1 291 ? -14.725 -7.597 30.479 1.00 87.44 291 GLN A CA 1
ATOM 2261 C C . GLN A 1 291 ? -16.091 -7.318 31.115 1.00 87.44 291 GLN A C 1
ATOM 2263 O O . GLN A 1 291 ? -17.087 -7.225 30.406 1.00 87.44 291 GLN A O 1
ATOM 2268 N N . GLY A 1 292 ? -16.107 -7.134 32.439 1.00 83.56 292 GLY A N 1
ATOM 2269 C CA . GLY A 1 292 ? -17.328 -6.852 33.208 1.00 83.56 292 GLY A CA 1
ATOM 2270 C C . GLY A 1 292 ? -18.026 -8.117 33.695 1.00 83.56 292 GLY A C 1
ATOM 2271 O O . GLY A 1 292 ? -17.786 -9.195 33.154 1.00 83.56 292 GLY A O 1
ATOM 2272 N N . THR A 1 293 ? -18.830 -7.990 34.753 1.00 82.81 293 THR A N 1
ATOM 2273 C CA . THR A 1 293 ? -19.700 -9.062 35.281 1.00 82.81 293 THR A CA 1
ATOM 2274 C C . THR A 1 293 ? -21.174 -8.661 35.258 1.00 82.81 293 THR A C 1
ATOM 2276 O O . THR A 1 293 ? -22.032 -9.520 35.061 1.00 82.81 293 THR A O 1
ATOM 2279 N N . ASP A 1 294 ? -21.471 -7.367 35.433 1.00 78.88 294 ASP A N 1
ATOM 2280 C CA . ASP A 1 294 ? -22.840 -6.841 35.402 1.00 78.88 294 ASP A CA 1
ATOM 2281 C C . ASP A 1 294 ? -23.352 -6.796 33.954 1.00 78.88 294 ASP A C 1
ATOM 2283 O O . ASP A 1 294 ? -24.258 -7.546 33.584 1.00 78.88 294 ASP A O 1
ATOM 2287 N N . GLU A 1 295 ? -22.699 -5.989 33.119 1.00 79.12 295 GLU A N 1
ATOM 2288 C CA . GLU A 1 295 ? -22.795 -6.021 31.658 1.00 79.12 295 GLU A CA 1
ATOM 2289 C C . GLU A 1 295 ? -21.479 -6.535 31.081 1.00 79.12 295 GLU A C 1
ATOM 2291 O O . GLU A 1 295 ? -20.401 -6.248 31.610 1.00 79.12 295 GLU A O 1
ATOM 2296 N N . ILE A 1 296 ? -21.565 -7.310 30.001 1.00 84.81 296 ILE A N 1
ATOM 2297 C CA . ILE A 1 296 ? -20.394 -7.936 29.394 1.00 84.81 296 ILE A CA 1
ATOM 2298 C C . ILE A 1 296 ? -19.985 -7.132 28.169 1.00 84.81 296 ILE A C 1
ATOM 2300 O O . ILE A 1 296 ? -20.751 -6.944 27.223 1.00 84.81 296 ILE A O 1
ATOM 2304 N N . PHE A 1 297 ? -18.735 -6.688 28.177 1.00 86.06 297 PHE A N 1
ATOM 2305 C CA . PHE A 1 297 ? -18.102 -6.016 27.057 1.00 86.06 297 PHE A CA 1
ATOM 2306 C C . PHE A 1 297 ? -17.109 -6.954 26.374 1.00 86.06 297 PHE A C 1
ATOM 2308 O O . PHE A 1 297 ? -16.290 -7.611 27.020 1.00 86.06 297 PHE A O 1
ATOM 2315 N N . LEU A 1 298 ? -17.160 -6.984 25.046 1.00 86.44 298 LEU A N 1
ATOM 2316 C CA . LEU A 1 298 ? -16.207 -7.677 24.192 1.00 86.44 298 LEU A CA 1
ATOM 2317 C C . LEU A 1 298 ? -15.269 -6.651 23.561 1.00 86.44 298 LEU A C 1
ATOM 2319 O O . LEU A 1 298 ? -15.655 -5.920 22.646 1.00 86.44 298 LEU A O 1
ATOM 2323 N N . ALA A 1 299 ? -14.026 -6.613 24.032 1.00 87.00 299 ALA A N 1
ATOM 2324 C CA . ALA A 1 299 ? -12.963 -5.828 23.419 1.00 87.00 299 ALA A CA 1
ATOM 2325 C C . ALA A 1 299 ? -12.246 -6.686 22.369 1.00 87.00 299 ALA A C 1
ATOM 2327 O O . ALA A 1 299 ? -11.633 -7.702 22.691 1.00 87.00 299 ALA A O 1
ATOM 2328 N N . TYR A 1 300 ? -12.343 -6.315 21.095 1.00 88.19 300 TYR A N 1
ATOM 2329 C CA . TYR A 1 300 ? -11.734 -7.080 20.008 1.00 88.19 300 TYR A CA 1
ATOM 2330 C C . TYR A 1 300 ? -10.201 -7.049 20.071 1.00 88.19 300 TYR A C 1
ATOM 2332 O O . TYR A 1 300 ? -9.628 -6.024 20.434 1.00 88.19 300 TYR A O 1
ATOM 2340 N N . GLN A 1 301 ? -9.541 -8.151 19.689 1.00 88.06 301 GLN A N 1
ATOM 2341 C CA . GLN A 1 301 ? -8.081 -8.244 19.617 1.00 88.06 301 GLN A CA 1
ATOM 2342 C C . GLN A 1 301 ? -7.573 -7.933 18.189 1.00 88.06 301 GLN A C 1
ATOM 2344 O O . GLN A 1 301 ? -7.597 -8.815 17.319 1.00 88.06 301 GLN A O 1
ATOM 2349 N N . PRO A 1 302 ? -7.103 -6.700 17.916 1.00 85.69 302 PRO A N 1
ATOM 2350 C CA . PRO A 1 302 ? -6.697 -6.286 16.579 1.00 85.69 302 PRO A CA 1
ATOM 2351 C C . PRO A 1 302 ? -5.327 -6.838 16.175 1.00 85.69 302 PRO A C 1
ATOM 2353 O O . PRO A 1 302 ? -4.496 -7.187 17.010 1.00 85.69 302 PRO A O 1
ATOM 2356 N N . SER A 1 303 ? -5.053 -6.831 14.870 1.00 83.06 303 SER A N 1
ATOM 2357 C CA . SER A 1 303 ? -3.696 -6.956 14.327 1.00 83.06 303 SER A CA 1
ATOM 2358 C C . SER A 1 303 ? -3.433 -5.833 13.332 1.00 83.06 303 SER A C 1
ATOM 2360 O O . SER A 1 303 ? -4.222 -5.593 12.418 1.00 83.06 303 SER A O 1
ATOM 2362 N N . LEU A 1 304 ? -2.286 -5.166 13.467 1.00 76.38 304 LEU A N 1
ATOM 2363 C CA . LEU A 1 304 ? -1.854 -4.130 12.524 1.00 76.38 304 LEU A CA 1
ATOM 2364 C C . LEU A 1 304 ? -1.311 -4.744 11.225 1.00 76.38 304 LEU A C 1
ATOM 2366 O O . LEU A 1 304 ? -1.190 -4.069 10.199 1.00 76.38 304 LEU A O 1
ATOM 2370 N N . HIS A 1 305 ? -0.994 -6.041 11.238 1.00 74.88 305 HIS A N 1
ATOM 2371 C CA . HIS A 1 305 ? -0.399 -6.723 10.098 1.00 74.88 305 HIS A CA 1
ATOM 2372 C C . HIS A 1 305 ? -1.454 -7.313 9.164 1.00 74.88 305 HIS A C 1
ATOM 2374 O O . HIS A 1 305 ? -1.354 -7.140 7.950 1.00 74.88 305 HIS A O 1
ATOM 2380 N N . LEU A 1 306 ? -2.498 -7.933 9.706 1.00 79.69 306 LEU A N 1
ATOM 2381 C CA . LEU A 1 306 ? -3.541 -8.607 8.932 1.00 79.69 306 LEU A CA 1
ATOM 2382 C C . LEU A 1 306 ? -4.724 -7.674 8.656 1.00 79.69 306 LEU A C 1
ATOM 2384 O O . LEU A 1 306 ? -5.343 -7.191 9.594 1.00 79.69 306 LEU A O 1
ATOM 2388 N N . GLY A 1 307 ? -5.069 -7.463 7.383 1.00 75.00 307 GLY A N 1
ATOM 2389 C CA . GLY A 1 307 ? -6.196 -6.627 6.948 1.00 75.00 307 GLY A CA 1
ATOM 2390 C C . GLY A 1 307 ? -7.517 -7.025 7.610 1.00 75.00 307 GLY A C 1
ATOM 2391 O O . GLY A 1 307 ? -8.171 -6.176 8.204 1.00 75.00 307 GLY A O 1
ATOM 2392 N N . LYS A 1 308 ? -7.824 -8.329 7.645 1.00 80.31 308 LYS A N 1
ATOM 2393 C CA . LYS A 1 308 ? -9.020 -8.886 8.309 1.00 80.31 308 LYS A CA 1
ATOM 2394 C C . LYS A 1 308 ? -9.145 -8.565 9.804 1.00 80.31 308 LYS A C 1
ATOM 2396 O O . LYS A 1 308 ? -10.239 -8.574 10.353 1.00 80.31 308 LYS A O 1
ATOM 2401 N N . HIS A 1 309 ? -8.026 -8.313 10.482 1.00 80.69 309 HIS A N 1
ATOM 2402 C CA . HIS A 1 309 ? -7.996 -8.014 11.916 1.00 80.69 309 HIS A CA 1
ATOM 2403 C C . HIS A 1 309 ? -7.680 -6.540 12.206 1.00 80.69 309 HIS A C 1
ATOM 2405 O O . HIS A 1 309 ? -7.510 -6.165 13.366 1.00 80.69 309 HIS A O 1
ATOM 2411 N N . ARG A 1 310 ? -7.600 -5.690 11.176 1.00 77.81 310 ARG A N 1
ATOM 2412 C CA . ARG A 1 310 ? -7.144 -4.300 11.274 1.00 77.81 310 ARG A CA 1
ATOM 2413 C C . ARG A 1 310 ? -8.286 -3.347 11.624 1.00 77.81 310 ARG A C 1
ATOM 2415 O O . ARG A 1 310 ? -8.538 -2.366 10.928 1.00 77.81 310 ARG A O 1
ATOM 2422 N N . GLN A 1 311 ? -8.990 -3.659 12.701 1.00 76.00 311 GLN A N 1
ATOM 2423 C CA . GLN A 1 311 ? -10.129 -2.895 13.197 1.00 76.00 311 GLN A CA 1
ATOM 2424 C C . GLN A 1 311 ? -10.102 -2.910 14.719 1.00 76.00 311 GLN A C 1
ATOM 2426 O O . GLN A 1 311 ? -9.685 -3.900 15.308 1.00 76.00 311 GLN A O 1
ATOM 2431 N N . GLN A 1 312 ? -10.545 -1.831 15.354 1.00 78.00 312 GLN A N 1
ATOM 2432 C CA . GLN A 1 312 ? -10.687 -1.768 16.803 1.00 78.00 312 GLN A CA 1
ATOM 2433 C C . GLN A 1 312 ? -12.169 -1.621 17.142 1.00 78.00 312 GLN A C 1
ATOM 2435 O O . GLN A 1 312 ? -12.794 -0.639 16.746 1.00 78.00 312 GLN A O 1
ATOM 2440 N N . ILE A 1 313 ? -12.725 -2.611 17.842 1.00 78.62 313 ILE A N 1
ATOM 2441 C CA . ILE A 1 313 ? -14.163 -2.719 18.111 1.00 78.62 313 ILE A CA 1
ATOM 2442 C C . ILE A 1 313 ? -14.373 -3.066 19.584 1.00 78.62 313 ILE A C 1
ATOM 2444 O O . ILE A 1 313 ? -13.647 -3.886 20.148 1.00 78.62 313 ILE A O 1
ATOM 2448 N N . ILE A 1 314 ? -15.377 -2.434 20.189 1.00 82.44 314 ILE A N 1
ATOM 2449 C CA . ILE A 1 314 ? -15.836 -2.711 21.550 1.00 82.44 314 ILE A CA 1
ATOM 2450 C C . ILE A 1 314 ? -17.352 -2.873 21.487 1.00 82.44 314 ILE A C 1
ATOM 2452 O O . ILE A 1 314 ? -18.056 -1.925 21.122 1.00 82.44 314 ILE A O 1
ATOM 2456 N N . LEU A 1 315 ? -17.834 -4.070 21.813 1.00 80.31 315 LEU A N 1
ATOM 2457 C CA . LEU A 1 315 ? -19.253 -4.426 21.779 1.00 80.31 315 LEU A CA 1
ATOM 2458 C C . LEU A 1 315 ? -19.768 -4.613 23.203 1.00 80.31 315 LEU A C 1
ATOM 2460 O O . LEU A 1 315 ? -19.088 -5.228 24.019 1.00 80.31 315 LEU A O 1
ATOM 2464 N N . ALA A 1 316 ? -20.961 -4.101 23.484 1.00 81.31 316 ALA A N 1
ATOM 2465 C CA . ALA A 1 316 ? -21.734 -4.514 24.650 1.00 81.31 316 ALA A CA 1
ATOM 2466 C C . ALA A 1 316 ? -22.605 -5.697 24.217 1.00 81.31 316 ALA A C 1
ATOM 2468 O O . ALA A 1 316 ? -23.263 -5.605 23.179 1.00 81.31 316 ALA A O 1
ATOM 2469 N N . VAL A 1 317 ? -22.558 -6.806 24.953 1.00 81.94 317 VAL A N 1
ATOM 2470 C CA . VAL A 1 317 ? -23.286 -8.031 24.605 1.00 81.94 317 VAL A CA 1
ATOM 2471 C C . VAL A 1 317 ? -24.050 -8.581 25.798 1.00 81.94 317 VAL A C 1
ATOM 2473 O O . VAL A 1 317 ? -23.595 -8.524 26.941 1.00 81.94 317 VAL A O 1
ATOM 2476 N N . GLU A 1 318 ? -25.198 -9.176 25.501 1.00 82.62 318 GLU A N 1
ATOM 2477 C CA . GLU A 1 318 ? -25.959 -9.982 26.445 1.00 82.62 318 GLU A CA 1
ATOM 2478 C C . GLU A 1 318 ? -25.649 -11.457 26.174 1.00 82.62 318 GLU A C 1
ATOM 2480 O O . GLU A 1 318 ? -25.748 -11.927 25.040 1.00 82.62 318 GLU A O 1
ATOM 2485 N N . LEU A 1 319 ? -25.213 -12.173 27.211 1.00 83.38 319 LEU A N 1
ATOM 2486 C CA . LEU A 1 319 ? -25.034 -13.623 27.164 1.00 83.38 319 LEU A CA 1
ATOM 2487 C C . LEU A 1 319 ? -26.256 -14.307 27.766 1.00 83.38 319 LEU A C 1
ATOM 2489 O O . LEU A 1 319 ? -26.897 -13.756 28.659 1.00 83.38 319 LEU A O 1
ATOM 2493 N N . GLU A 1 320 ? -26.524 -15.533 27.323 1.00 87.19 320 GLU A N 1
ATOM 2494 C CA . GLU A 1 320 ? -27.521 -16.393 27.959 1.00 87.19 320 GLU A CA 1
ATOM 2495 C C . GLU A 1 320 ? -27.184 -16.619 29.442 1.00 87.19 320 GLU A C 1
ATOM 2497 O O . GLU A 1 320 ? -26.011 -16.747 29.804 1.00 87.19 320 GLU A O 1
ATOM 2502 N N . ASP A 1 321 ? -28.209 -16.700 30.296 1.00 86.00 321 ASP A N 1
ATOM 2503 C CA . ASP A 1 321 ? -28.050 -16.704 31.759 1.00 86.00 321 ASP A CA 1
ATOM 2504 C C . ASP A 1 321 ? -27.081 -17.784 32.258 1.00 86.00 321 ASP A C 1
ATOM 2506 O O . ASP A 1 321 ? -26.230 -17.515 33.104 1.00 86.00 321 ASP A O 1
ATOM 2510 N N . HIS A 1 322 ? -27.161 -18.990 31.688 1.00 86.75 322 HIS A N 1
ATOM 2511 C CA . HIS A 1 322 ? -26.284 -20.104 32.048 1.00 86.75 322 HIS A CA 1
ATOM 2512 C C . HIS A 1 322 ? -24.811 -19.808 31.709 1.00 86.75 322 HIS A C 1
ATOM 2514 O O . HIS A 1 322 ? -23.933 -19.963 32.553 1.00 86.75 322 HIS A O 1
ATOM 2520 N N . ALA A 1 323 ? -24.544 -19.287 30.508 1.00 85.69 323 ALA A N 1
ATOM 2521 C CA . ALA A 1 323 ? -23.201 -18.934 30.061 1.00 85.69 323 ALA A CA 1
ATOM 2522 C C . ALA A 1 323 ? -22.636 -17.739 30.844 1.00 85.69 323 ALA A C 1
ATOM 2524 O O . ALA A 1 323 ? -21.432 -17.665 31.097 1.00 85.69 323 ALA A O 1
ATOM 2525 N N . LYS A 1 324 ? -23.503 -16.804 31.253 1.00 86.38 324 LYS A N 1
ATOM 2526 C CA . LYS A 1 324 ? -23.133 -15.679 32.113 1.00 86.38 324 LYS A CA 1
ATOM 2527 C C . LYS A 1 324 ? -22.713 -16.156 33.503 1.00 86.38 324 LYS A C 1
ATOM 2529 O O . LYS A 1 324 ? -21.695 -15.682 34.003 1.00 86.38 324 LYS A O 1
ATOM 2534 N N . SER A 1 325 ? -23.451 -17.088 34.109 1.00 87.38 325 SER A N 1
ATOM 2535 C CA . SER A 1 325 ? -23.089 -17.681 35.403 1.00 87.38 325 SER A CA 1
ATOM 2536 C C . SER A 1 325 ? -21.746 -18.409 35.346 1.00 87.38 325 SER A C 1
ATOM 2538 O O . SER A 1 325 ? -20.882 -18.125 36.175 1.00 87.38 325 SER A O 1
ATOM 2540 N N . ASP A 1 326 ? -21.532 -19.247 34.329 1.00 87.62 326 ASP A N 1
ATOM 2541 C CA . ASP A 1 326 ? -20.267 -19.967 34.133 1.00 87.62 326 ASP A CA 1
ATOM 2542 C C . ASP A 1 326 ? -19.089 -18.995 33.966 1.00 87.62 326 ASP A C 1
ATOM 2544 O O . ASP A 1 326 ? -18.020 -19.162 34.556 1.00 87.62 326 ASP A O 1
ATOM 2548 N N . TYR A 1 327 ? -19.284 -17.931 33.183 1.00 87.19 327 TYR A N 1
ATOM 2549 C CA . TYR A 1 327 ? -18.270 -16.899 32.996 1.00 87.19 327 TYR A CA 1
ATOM 2550 C C . TYR A 1 327 ? -17.930 -16.171 34.305 1.00 87.19 327 TYR A C 1
ATOM 2552 O O . TYR A 1 327 ? -16.749 -15.943 34.575 1.00 87.19 327 TYR A O 1
ATOM 2560 N N . ILE A 1 328 ? -18.928 -15.831 35.129 1.00 86.56 328 ILE A N 1
ATOM 2561 C CA . ILE A 1 328 ? -18.708 -15.183 36.431 1.00 86.56 328 ILE A CA 1
ATOM 2562 C C . ILE A 1 328 ? -17.917 -16.109 37.364 1.00 86.56 328 ILE A C 1
ATOM 2564 O O . ILE A 1 328 ? -16.940 -15.662 37.960 1.00 86.56 328 ILE A O 1
ATOM 2568 N N . GLU A 1 329 ? -18.248 -17.399 37.427 1.00 88.19 329 GLU A N 1
ATOM 2569 C CA . GLU A 1 329 ? -17.520 -18.377 38.249 1.00 88.19 329 GLU A CA 1
ATOM 2570 C C . GLU A 1 329 ? -16.050 -18.523 37.807 1.00 88.19 329 GLU A C 1
ATOM 2572 O O . GLU A 1 329 ? -15.115 -18.494 38.620 1.00 88.19 329 GLU A O 1
ATOM 2577 N N . ILE A 1 330 ? -15.809 -18.604 36.495 1.00 87.31 330 ILE A N 1
ATOM 2578 C CA . ILE A 1 330 ? -14.452 -18.651 35.934 1.00 87.31 330 ILE A CA 1
ATOM 2579 C C . ILE A 1 330 ? -13.697 -17.346 36.232 1.00 87.31 330 ILE A C 1
ATOM 2581 O O . ILE A 1 330 ? -12.499 -17.368 36.529 1.00 87.31 330 ILE A O 1
ATOM 2585 N N . ARG A 1 331 ? -14.385 -16.202 36.187 1.00 85.19 331 ARG A N 1
ATOM 2586 C CA . ARG A 1 331 ? -13.788 -14.893 36.463 1.00 85.19 331 ARG A CA 1
ATOM 2587 C C . ARG A 1 331 ? -13.418 -14.717 37.932 1.00 85.19 331 ARG A C 1
ATOM 2589 O O . ARG A 1 331 ? -12.345 -14.188 38.220 1.00 85.19 331 ARG A O 1
ATOM 2596 N N . GLU A 1 332 ? -14.266 -15.171 38.845 1.00 84.69 332 GLU A N 1
ATOM 2597 C CA . GLU A 1 332 ? -14.012 -15.118 40.286 1.00 84.69 332 GLU A CA 1
ATOM 2598 C C . GLU A 1 332 ? -12.879 -16.062 40.704 1.00 84.69 332 GLU A C 1
ATOM 2600 O O . GLU A 1 332 ? -12.048 -15.694 41.537 1.00 84.69 332 GLU A O 1
ATOM 2605 N N . SER A 1 333 ? -12.791 -17.244 40.086 1.00 85.69 333 SER A N 1
ATOM 2606 C CA . SER A 1 333 ? -11.700 -18.193 40.337 1.00 85.69 333 SER A CA 1
ATOM 2607 C C . SER A 1 333 ? -10.347 -17.724 39.788 1.00 85.69 333 SER A C 1
ATOM 2609 O O . SER A 1 333 ? -9.322 -17.961 40.429 1.00 85.69 333 SER A O 1
ATOM 2611 N N . ASN A 1 334 ? -10.325 -17.012 38.651 1.00 83.88 334 ASN A N 1
ATOM 2612 C CA . ASN A 1 334 ? -9.098 -16.547 37.988 1.00 83.88 334 ASN A CA 1
ATOM 2613 C C . ASN A 1 334 ? -9.137 -15.039 37.656 1.00 83.88 334 ASN A C 1
ATOM 2615 O O . ASN A 1 334 ? -9.230 -14.645 36.490 1.00 83.88 334 ASN A O 1
ATOM 2619 N N . PRO A 1 335 ? -8.997 -14.154 38.660 1.00 75.88 335 PRO A N 1
ATOM 2620 C CA . PRO A 1 335 ? -9.145 -12.708 38.473 1.00 75.88 335 PRO A CA 1
ATOM 2621 C C . PRO A 1 335 ? -7.987 -12.037 37.711 1.00 75.88 335 PRO A C 1
ATOM 2623 O O . PRO A 1 335 ? -8.116 -10.890 37.290 1.00 75.88 335 PRO A O 1
ATOM 2626 N N . GLN A 1 336 ? -6.841 -12.711 37.567 1.00 78.81 336 GLN A N 1
ATOM 2627 C CA . GLN A 1 336 ? -5.651 -12.175 36.884 1.00 78.81 336 GLN A CA 1
ATOM 2628 C C . GLN A 1 336 ? -5.591 -12.563 35.404 1.00 78.81 336 GLN A C 1
ATOM 2630 O O . GLN A 1 336 ? -4.984 -11.850 34.605 1.00 78.81 336 GLN A O 1
ATOM 2635 N N . ASP A 1 337 ? -6.208 -13.685 35.030 1.00 83.12 337 ASP A N 1
ATOM 2636 C CA . ASP A 1 337 ? -6.064 -14.225 33.685 1.00 83.12 337 ASP A CA 1
ATOM 2637 C C . ASP A 1 337 ? -7.092 -13.603 32.727 1.00 83.12 337 ASP A C 1
ATOM 2639 O O . ASP A 1 337 ? -8.275 -13.457 33.061 1.00 83.12 337 ASP A O 1
ATOM 2643 N N . PRO A 1 338 ? -6.675 -13.197 31.514 1.00 83.56 338 PRO A N 1
ATOM 2644 C CA . PRO A 1 338 ? -7.599 -12.688 30.515 1.00 83.56 338 PRO A CA 1
ATOM 2645 C C . PRO A 1 338 ? -8.452 -13.829 29.948 1.00 83.56 338 PRO A C 1
ATOM 2647 O O . PRO A 1 338 ? -7.929 -14.807 29.410 1.00 83.56 338 PRO A O 1
ATOM 2650 N N . ILE A 1 339 ? -9.773 -13.669 30.021 1.00 87.88 339 ILE A N 1
ATOM 2651 C CA . ILE A 1 339 ? -10.742 -14.587 29.419 1.00 87.88 339 ILE A CA 1
ATOM 2652 C C . ILE A 1 339 ? -11.033 -14.120 27.994 1.00 87.88 339 ILE A C 1
ATOM 2654 O O . ILE A 1 339 ? -11.248 -12.930 27.748 1.00 87.88 339 ILE A O 1
ATOM 2658 N N . PHE A 1 340 ? -11.039 -15.062 27.051 1.00 88.88 340 PHE A N 1
ATOM 2659 C CA . PHE A 1 340 ? -11.268 -14.763 25.645 1.00 88.88 340 PHE A CA 1
ATOM 2660 C C . PHE A 1 340 ? -12.486 -15.492 25.101 1.00 88.88 340 PHE A C 1
ATOM 2662 O O . PHE A 1 340 ? -12.602 -16.706 25.253 1.00 88.88 340 PHE A O 1
ATOM 2669 N N . LEU A 1 341 ? -13.307 -14.760 24.357 1.00 89.00 341 LEU A N 1
ATOM 2670 C CA . LEU A 1 341 ? -14.337 -15.320 23.500 1.00 89.00 341 LEU A CA 1
ATOM 2671 C C . LEU A 1 341 ? -13.780 -15.459 22.084 1.00 89.00 341 LEU A C 1
ATOM 2673 O O . LEU A 1 341 ? -13.207 -14.517 21.531 1.00 89.00 341 LEU A O 1
ATOM 2677 N N . LYS A 1 342 ? -13.941 -16.635 21.486 1.00 90.75 342 LYS A N 1
ATOM 2678 C CA . LYS A 1 342 ? -13.528 -16.911 20.110 1.00 90.75 342 LYS A CA 1
ATOM 2679 C C . LYS A 1 342 ? -14.747 -17.346 19.311 1.00 90.75 342 LYS A C 1
ATOM 2681 O O . LYS A 1 342 ? -15.481 -18.222 19.759 1.00 90.75 342 LYS A O 1
ATOM 2686 N N . SER A 1 343 ? -14.933 -16.766 18.130 1.00 87.50 343 SER A N 1
ATOM 2687 C CA . SER A 1 343 ? -15.992 -17.210 17.224 1.00 87.50 343 SER A CA 1
ATOM 2688 C C . SER A 1 343 ? -15.758 -18.657 16.776 1.00 87.50 343 SER A C 1
ATOM 2690 O O . SER A 1 343 ? -14.626 -19.048 16.479 1.00 87.50 343 SER A O 1
ATOM 2692 N N . SER A 1 344 ? -16.821 -19.455 16.714 1.00 86.81 344 SER A N 1
ATOM 2693 C CA . SER A 1 344 ? -16.782 -20.819 16.174 1.00 86.81 344 SER A CA 1
ATOM 2694 C C . SER A 1 344 ? -16.803 -20.844 14.642 1.00 86.81 344 SER A C 1
ATOM 2696 O O . SER A 1 344 ? -16.248 -21.761 14.040 1.00 86.81 344 SER A O 1
ATOM 2698 N N . VAL A 1 345 ? -17.402 -19.825 14.019 1.00 88.62 345 VAL A N 1
ATOM 2699 C CA . VAL A 1 345 ? -17.557 -19.680 12.564 1.00 88.62 345 VAL A CA 1
ATOM 2700 C C . VAL A 1 345 ? -16.769 -18.462 12.075 1.00 88.62 345 VAL A C 1
ATOM 2702 O O . VAL A 1 345 ? -16.479 -17.540 12.844 1.00 88.62 345 VAL A O 1
ATOM 2705 N N . GLU A 1 346 ? -16.389 -18.455 10.800 1.00 86.56 346 GLU A N 1
ATOM 2706 C CA . GLU A 1 346 ? -15.831 -17.263 10.166 1.00 86.56 346 GLU A CA 1
ATOM 2707 C C . GLU A 1 346 ? -16.934 -16.214 9.998 1.00 86.56 346 GLU A C 1
ATOM 2709 O O . GLU A 1 346 ? -17.933 -16.453 9.324 1.00 86.56 346 GLU A O 1
ATOM 2714 N N . ILE A 1 347 ? -16.755 -15.061 10.633 1.00 83.06 347 ILE A N 1
ATOM 2715 C CA . ILE A 1 347 ? -17.718 -13.957 10.617 1.00 83.06 347 ILE A CA 1
ATOM 2716 C C . ILE A 1 347 ? -17.046 -12.771 9.935 1.00 83.06 347 ILE A C 1
ATOM 2718 O O . ILE A 1 347 ? -15.828 -12.628 10.016 1.00 83.06 347 ILE A O 1
ATOM 2722 N N . ASP A 1 348 ? -17.816 -11.931 9.248 1.00 80.12 348 ASP A N 1
ATOM 2723 C CA . ASP A 1 348 ? -17.345 -10.613 8.837 1.00 80.12 348 ASP A CA 1
ATOM 2724 C C . ASP A 1 348 ? -17.728 -9.579 9.904 1.00 80.12 348 ASP A C 1
ATOM 2726 O O . ASP A 1 348 ? -18.907 -9.293 10.122 1.00 80.12 348 ASP A O 1
ATOM 2730 N N . LEU A 1 349 ? -16.731 -9.021 10.596 1.00 74.44 349 LEU A N 1
ATOM 2731 C CA . LEU A 1 349 ? -16.960 -8.010 11.634 1.00 74.44 349 LEU A CA 1
ATOM 2732 C C . LEU A 1 349 ? -17.674 -6.766 11.114 1.00 74.44 349 LEU A C 1
ATOM 2734 O O . LEU A 1 349 ? -18.369 -6.112 11.888 1.00 74.44 349 LEU A O 1
ATOM 2738 N N . GLN A 1 350 ? -17.513 -6.419 9.838 1.00 68.00 350 GLN A N 1
ATOM 2739 C CA . GLN A 1 350 ? -18.164 -5.236 9.280 1.00 68.00 350 GLN A CA 1
ATOM 2740 C C . GLN A 1 350 ? -19.678 -5.411 9.240 1.00 68.00 350 GLN A C 1
ATOM 2742 O O . GLN A 1 350 ? -20.406 -4.483 9.591 1.00 68.00 350 GLN A O 1
ATOM 2747 N N . GLN A 1 351 ? -20.141 -6.614 8.895 1.00 68.94 351 GLN A N 1
ATOM 2748 C CA . GLN A 1 351 ? -21.559 -6.943 8.910 1.00 68.94 351 GLN A CA 1
ATOM 2749 C C . GLN A 1 351 ? -22.121 -6.827 10.333 1.00 68.94 351 GLN A C 1
ATOM 2751 O O . GLN A 1 351 ? -23.111 -6.129 10.544 1.00 68.94 351 GLN A O 1
ATOM 2756 N N . VAL A 1 352 ? -21.419 -7.392 11.322 1.00 72.00 352 VAL A N 1
ATOM 2757 C CA . VAL A 1 352 ? -21.816 -7.306 12.739 1.00 72.00 352 VAL A CA 1
ATOM 2758 C C . VAL A 1 352 ? -21.919 -5.852 13.205 1.00 72.00 352 VAL A C 1
ATOM 2760 O O . VAL A 1 352 ? -22.866 -5.489 13.894 1.00 72.00 352 VAL A O 1
ATOM 2763 N N . VAL A 1 353 ? -20.977 -4.988 12.811 1.00 69.31 353 VAL A N 1
ATOM 2764 C CA . VAL A 1 353 ? -21.017 -3.558 13.161 1.00 69.31 353 VAL A CA 1
ATOM 2765 C C . VAL A 1 353 ? -22.169 -2.835 12.462 1.00 69.31 353 VAL A C 1
ATOM 2767 O O . VAL A 1 353 ? -22.791 -1.977 13.079 1.00 69.31 353 VAL A O 1
ATOM 2770 N N . SER A 1 354 ? -22.477 -3.174 11.207 1.00 64.44 354 SER A N 1
ATOM 2771 C CA . SER A 1 354 ? -23.577 -2.549 10.459 1.00 64.44 354 SER A CA 1
ATOM 2772 C C . SER A 1 354 ? -24.960 -2.879 11.026 1.00 64.44 354 SER A C 1
ATOM 2774 O O . SER A 1 354 ? -25.843 -2.027 11.011 1.00 64.44 354 SER A O 1
ATOM 2776 N N . GLU A 1 355 ? -25.124 -4.077 11.589 1.00 63.59 355 GLU A N 1
ATOM 2777 C CA . GLU A 1 355 ? -26.344 -4.506 12.283 1.00 63.59 355 GLU A CA 1
ATOM 2778 C C . GLU A 1 355 ? -26.493 -3.830 13.667 1.00 63.59 355 GLU A C 1
ATOM 2780 O O . GLU A 1 355 ? -27.584 -3.780 14.234 1.00 63.59 355 GLU A O 1
ATOM 2785 N N . CYS A 1 356 ? -25.413 -3.252 14.209 1.00 61.81 356 CYS A N 1
ATOM 2786 C CA . CYS A 1 356 ? -25.406 -2.546 15.490 1.00 61.81 356 CYS A CA 1
ATOM 2787 C C . CYS A 1 356 ? -25.723 -1.043 15.312 1.00 61.81 356 CYS A C 1
ATOM 2789 O O . CYS A 1 356 ? -24.827 -0.202 15.274 1.00 61.81 356 CYS A O 1
ATOM 2791 N N . GLU A 1 357 ? -27.005 -0.667 15.271 1.00 47.44 357 GLU A N 1
ATOM 2792 C CA . GLU A 1 357 ? -27.502 0.690 14.940 1.00 47.44 357 GLU A CA 1
ATOM 2793 C C . GLU A 1 357 ? -27.121 1.864 15.892 1.00 47.44 357 GLU A C 1
ATOM 2795 O O . GLU A 1 357 ? -27.622 2.976 15.724 1.00 47.44 357 GLU A O 1
ATOM 2800 N N . ARG A 1 358 ? -26.268 1.700 16.918 1.00 47.47 358 ARG A N 1
ATOM 2801 C CA . ARG A 1 358 ? -26.108 2.707 18.005 1.00 47.47 358 ARG A CA 1
ATOM 2802 C C . ARG A 1 358 ? -24.667 3.013 18.421 1.00 47.47 358 ARG A C 1
ATOM 2804 O O . ARG A 1 358 ? -24.312 2.959 19.598 1.00 47.47 358 ARG A O 1
ATOM 2811 N N . GLY A 1 359 ? -23.814 3.371 17.470 1.00 46.56 359 GLY A N 1
ATOM 2812 C CA . GLY A 1 359 ? -22.493 3.934 17.764 1.00 46.56 359 GLY A CA 1
ATOM 2813 C C . GLY A 1 359 ? -22.459 5.449 17.579 1.00 46.56 359 GLY A C 1
ATOM 2814 O O . GLY A 1 359 ? -22.174 5.908 16.479 1.00 46.56 359 GLY A O 1
ATOM 2815 N N . SER A 1 360 ? -22.703 6.241 18.628 1.00 41.59 360 SER A N 1
ATOM 2816 C CA . SER A 1 360 ? -22.439 7.688 18.565 1.00 41.59 360 SER A CA 1
ATOM 2817 C C . SER A 1 360 ? -20.925 7.935 18.453 1.00 41.59 360 SER A C 1
ATOM 2819 O O . SER A 1 360 ? -20.179 7.432 19.302 1.00 41.59 360 SER A O 1
ATOM 2821 N N . PRO A 1 361 ? -20.438 8.685 17.446 1.00 43.25 361 PRO A N 1
ATOM 2822 C CA . PRO A 1 361 ? -19.029 9.045 17.354 1.00 43.25 361 PRO A CA 1
ATOM 2823 C C . PRO A 1 361 ? -18.666 9.997 18.499 1.00 43.25 361 PRO A C 1
ATOM 2825 O O . PRO A 1 361 ? -19.380 10.957 18.784 1.00 43.25 361 PRO A O 1
ATOM 2828 N N . VAL A 1 362 ? -17.551 9.724 19.171 1.00 41.47 362 VAL A N 1
ATOM 2829 C CA . VAL A 1 362 ? -17.048 10.537 20.285 1.00 41.47 362 VAL A CA 1
ATOM 2830 C C . VAL A 1 362 ? -15.878 11.357 19.772 1.00 41.47 362 VAL A C 1
ATOM 2832 O O . VAL A 1 362 ? -14.969 10.797 19.162 1.00 41.47 362 VAL A O 1
ATOM 2835 N N . SER A 1 363 ? -15.900 12.672 20.006 1.00 35.75 363 SER A N 1
ATOM 2836 C CA . SER A 1 363 ? -14.831 13.574 19.585 1.00 35.75 363 SER A CA 1
ATOM 2837 C C . SER A 1 363 ? -13.802 13.853 20.696 1.00 35.75 363 SER A C 1
ATOM 2839 O O . SER A 1 363 ? -14.149 14.409 21.733 1.00 35.75 363 SER A O 1
ATOM 2841 N N . PHE A 1 364 ? -12.536 13.533 20.453 1.00 43.50 364 PHE A N 1
ATOM 2842 C CA . PHE A 1 364 ? -11.315 13.855 21.179 1.00 43.50 364 PHE A CA 1
ATOM 2843 C C . PHE A 1 364 ? -10.357 14.712 20.332 1.00 43.50 364 PHE A C 1
ATOM 2845 O O . PHE A 1 364 ? -9.746 14.233 19.380 1.00 43.50 364 PHE A O 1
ATOM 2852 N N . ASN A 1 365 ? -10.211 15.986 20.690 1.00 43.12 365 ASN A N 1
ATOM 2853 C CA . ASN A 1 365 ? -9.210 16.897 20.124 1.00 43.12 365 ASN A CA 1
ATOM 2854 C C . ASN A 1 365 ? -8.085 17.122 21.149 1.00 43.12 365 ASN A C 1
ATOM 2856 O O . ASN A 1 365 ? -7.829 18.254 21.557 1.00 43.12 365 ASN A O 1
ATOM 2860 N N . GLY A 1 366 ? -7.490 16.039 21.655 1.00 39.84 366 GLY A N 1
ATOM 2861 C CA . GLY A 1 366 ? -6.399 16.123 22.627 1.00 39.84 366 GLY A CA 1
ATOM 2862 C C . GLY A 1 366 ? -5.021 16.245 21.961 1.00 39.84 366 GLY A C 1
ATOM 2863 O O . GLY A 1 366 ? -4.866 15.822 20.816 1.00 39.84 366 GLY A O 1
ATOM 2864 N N . PRO A 1 367 ? -4.014 16.806 22.658 1.00 42.56 367 PRO A N 1
ATOM 2865 C CA . PRO A 1 367 ? -2.633 16.856 22.173 1.00 42.56 367 PRO A CA 1
ATOM 2866 C C . PRO A 1 367 ? -2.096 15.462 21.817 1.00 42.56 367 PRO A C 1
ATOM 2868 O O . PRO A 1 367 ? -2.352 14.507 22.550 1.00 42.56 367 PRO A O 1
ATOM 2871 N N . GLU A 1 368 ? -1.293 15.365 20.749 1.00 53.16 368 GLU A N 1
ATOM 2872 C CA . GLU A 1 368 ? -0.598 14.132 20.311 1.00 53.16 368 GLU A CA 1
ATOM 2873 C C . GLU A 1 368 ? 0.395 13.576 21.360 1.00 53.16 368 GLU A C 1
ATOM 2875 O O . GLU A 1 368 ? 0.964 12.503 21.182 1.00 53.16 368 GLU A O 1
ATOM 2880 N N . ASP A 1 369 ? 0.594 14.293 22.468 1.00 60.91 369 ASP A N 1
ATOM 2881 C CA . ASP A 1 369 ? 1.550 13.964 23.523 1.00 60.91 369 ASP A CA 1
ATOM 2882 C C . ASP A 1 369 ? 0.990 13.043 24.617 1.00 60.91 369 ASP A C 1
ATOM 2884 O O . ASP A 1 369 ? 1.731 12.708 25.535 1.00 60.91 369 ASP A O 1
ATOM 2888 N N . TYR A 1 370 ? -0.283 12.634 24.582 1.00 73.19 370 TYR A N 1
ATOM 2889 C CA . TYR A 1 370 ? -0.895 11.818 25.643 1.00 73.19 370 TYR A CA 1
ATOM 2890 C C . TYR A 1 370 ? -1.363 10.460 25.149 1.00 73.19 370 TYR A C 1
ATOM 2892 O O . TYR A 1 370 ? -1.870 10.343 24.039 1.00 73.19 370 TYR A O 1
ATOM 2900 N N . MET A 1 371 ? -1.273 9.453 26.019 1.00 75.94 371 MET A N 1
ATOM 2901 C CA . MET A 1 371 ? -1.779 8.116 25.728 1.00 75.94 371 MET A CA 1
ATOM 2902 C C . MET A 1 371 ? -3.306 8.053 25.916 1.00 75.94 371 MET A C 1
ATOM 2904 O O . MET A 1 371 ? -3.778 8.191 27.055 1.00 75.94 371 MET A O 1
ATOM 2908 N N . PRO A 1 372 ? -4.103 7.851 24.850 1.00 80.38 372 PRO A N 1
ATOM 2909 C CA . PRO A 1 372 ? -5.553 7.912 24.937 1.00 80.38 372 PRO A CA 1
ATOM 2910 C C . PRO A 1 372 ? -6.191 6.519 25.073 1.00 80.38 372 PRO A C 1
ATOM 2912 O O . PRO A 1 372 ? -5.755 5.532 24.485 1.00 80.38 372 PRO A O 1
ATOM 2915 N N . PHE A 1 373 ? -7.266 6.429 25.850 1.00 80.94 373 PHE A N 1
ATOM 2916 C CA . PHE A 1 373 ? -8.011 5.211 26.161 1.00 80.94 373 PHE A CA 1
ATOM 2917 C C . PHE A 1 373 ? -9.509 5.448 25.967 1.00 80.94 373 PHE A C 1
ATOM 2919 O O . PHE A 1 373 ? -10.043 6.480 26.369 1.00 80.94 373 PHE A O 1
ATOM 2926 N N . TYR A 1 374 ? -10.222 4.465 25.426 1.00 80.56 374 TYR A N 1
ATOM 2927 C CA . TYR A 1 374 ? -11.673 4.397 25.566 1.00 80.56 374 TYR A CA 1
ATOM 2928 C C . TYR A 1 374 ? -12.025 4.088 27.007 1.00 80.56 374 TYR A C 1
ATOM 2930 O O . TYR A 1 374 ? -11.462 3.155 27.571 1.00 80.56 374 TYR A O 1
ATOM 2938 N N . LEU A 1 375 ? -12.977 4.829 27.562 1.00 80.62 375 LEU A N 1
ATOM 2939 C CA . LEU A 1 375 ? -13.611 4.555 28.842 1.00 80.62 375 LEU A CA 1
ATOM 2940 C C . LEU A 1 375 ? -15.076 4.184 28.589 1.00 80.62 375 LEU A C 1
ATOM 2942 O O . LEU A 1 375 ? -15.840 4.962 28.010 1.00 80.62 375 LEU A O 1
ATOM 2946 N N . TYR A 1 376 ? -15.452 2.984 29.012 1.00 78.50 376 TYR A N 1
ATOM 2947 C CA . TYR A 1 376 ? -16.790 2.420 28.835 1.00 78.50 376 TYR A CA 1
ATOM 2948 C C . TYR A 1 376 ? -17.171 1.571 30.046 1.00 78.50 376 TYR A C 1
ATOM 2950 O O . TYR A 1 376 ? -16.307 1.099 30.782 1.00 78.50 376 TYR A O 1
ATOM 2958 N N . GLY A 1 377 ? -18.468 1.409 30.273 1.00 75.19 377 GLY A N 1
ATOM 2959 C CA . GLY A 1 377 ? -19.013 0.738 31.449 1.00 75.19 377 GLY A CA 1
ATOM 2960 C C . GLY A 1 377 ? -20.214 1.490 32.004 1.00 75.19 377 GLY A C 1
ATOM 2961 O O . GLY A 1 377 ? -20.541 2.586 31.541 1.00 75.19 377 GLY A O 1
ATOM 2962 N N . TYR A 1 378 ? -20.871 0.888 32.988 1.00 70.75 378 TYR A N 1
ATOM 2963 C CA . TYR A 1 378 ? -22.064 1.442 33.612 1.00 70.75 378 TYR A CA 1
ATOM 2964 C C . TYR A 1 378 ? -22.027 1.260 35.133 1.00 70.75 378 TYR A C 1
ATOM 2966 O O . TYR A 1 378 ? -21.547 0.256 35.666 1.00 70.75 378 TYR A O 1
ATOM 2974 N N . GLY A 1 379 ? -22.546 2.253 35.858 1.00 69.81 379 GLY A N 1
ATOM 2975 C CA . GLY A 1 379 ? -22.679 2.204 37.312 1.00 69.81 379 GLY A CA 1
ATOM 2976 C C . GLY A 1 379 ? -21.338 2.073 38.044 1.00 69.81 379 GLY A C 1
ATOM 2977 O O . GLY A 1 379 ? -20.545 3.016 38.089 1.00 69.81 379 GLY A O 1
ATOM 2978 N N . LYS A 1 380 ? -21.115 0.916 38.684 1.00 70.75 380 LYS A N 1
ATOM 2979 C CA . LYS A 1 380 ? -19.932 0.642 39.523 1.00 70.75 380 LYS A CA 1
ATOM 2980 C C . LYS A 1 380 ? -18.783 -0.039 38.773 1.00 70.75 380 LYS A C 1
ATOM 2982 O O . LYS A 1 380 ? -17.697 -0.126 39.341 1.00 70.75 380 LYS A O 1
ATOM 2987 N N . GLN A 1 381 ? -18.999 -0.502 37.540 1.00 81.44 381 GLN A N 1
ATOM 2988 C CA . GLN A 1 381 ? -17.996 -1.219 36.752 1.00 81.44 381 GLN A CA 1
ATOM 2989 C C . GLN A 1 381 ? -17.583 -0.398 35.534 1.00 81.44 381 GLN A C 1
ATOM 2991 O O . GLN A 1 381 ? -18.391 -0.110 34.654 1.00 81.44 381 GLN A O 1
ATOM 2996 N N . TRP A 1 382 ? -16.306 -0.029 35.493 1.00 82.50 382 TRP A N 1
ATOM 2997 C CA . TRP A 1 382 ? -15.714 0.730 34.398 1.00 82.50 382 TRP A CA 1
ATOM 2998 C C . TRP A 1 382 ? -14.551 -0.043 33.791 1.00 82.50 382 TRP A C 1
ATOM 3000 O O . TRP A 1 382 ? -13.833 -0.769 34.481 1.00 82.50 382 TRP A O 1
ATOM 3010 N N . HIS A 1 383 ? -14.347 0.130 32.495 1.00 86.12 383 HIS A N 1
ATOM 3011 C CA . HIS A 1 383 ? -13.348 -0.571 31.704 1.00 86.12 383 HIS A CA 1
ATOM 3012 C C . HIS A 1 383 ? -12.615 0.424 30.813 1.00 86.12 383 HIS A C 1
ATOM 3014 O O . HIS A 1 383 ? -13.189 1.424 30.372 1.00 86.12 383 HIS A O 1
ATOM 3020 N N . ILE A 1 384 ? -11.342 0.139 30.543 1.00 86.25 384 ILE A N 1
ATOM 3021 C CA . ILE A 1 384 ? -10.533 0.938 29.629 1.00 86.25 384 ILE A CA 1
ATOM 3022 C C . ILE A 1 384 ? -9.881 0.085 28.545 1.00 86.25 384 ILE A C 1
ATOM 3024 O O . ILE A 1 384 ? -9.461 -1.047 28.795 1.00 86.25 384 ILE A O 1
ATOM 3028 N N . SER A 1 385 ? -9.738 0.661 27.352 1.00 86.50 385 SER A N 1
ATOM 3029 C CA . SER A 1 385 ? -8.973 0.072 26.249 1.00 86.50 385 SER A CA 1
ATOM 3030 C C . SER A 1 385 ? -8.195 1.142 25.487 1.00 86.50 385 SER A C 1
ATOM 3032 O O . SER A 1 385 ? -8.764 2.147 25.079 1.00 86.50 385 SER A O 1
ATOM 3034 N N . HIS A 1 386 ? -6.905 0.912 25.263 1.00 85.88 386 HIS A N 1
ATOM 3035 C CA . HIS A 1 386 ? -5.983 1.826 24.588 1.00 85.88 386 HIS A CA 1
ATOM 3036 C C . HIS A 1 386 ? -6.403 2.119 23.144 1.00 85.88 386 HIS A C 1
ATOM 3038 O O . HIS A 1 386 ? -6.775 1.195 22.423 1.00 85.88 386 HIS A O 1
ATOM 3044 N N . MET A 1 387 ? -6.335 3.378 22.710 1.00 81.06 387 MET A N 1
ATOM 3045 C CA . MET A 1 387 ? -6.643 3.802 21.341 1.00 81.06 387 MET A CA 1
ATOM 3046 C C . MET A 1 387 ? -5.431 3.606 20.420 1.00 81.06 387 MET A C 1
ATOM 3048 O O . MET A 1 387 ? -4.360 4.143 20.668 1.00 81.06 387 MET A O 1
ATOM 3052 N N . LEU A 1 388 ? -5.597 2.880 19.312 1.00 76.69 388 LEU A N 1
ATOM 3053 C CA . LEU A 1 388 ? -4.481 2.548 18.415 1.00 76.69 388 LEU A CA 1
ATOM 3054 C C . LEU A 1 388 ? -4.263 3.607 17.321 1.00 76.69 388 LEU A C 1
ATOM 3056 O O . LEU A 1 388 ? -4.666 3.415 16.174 1.00 76.69 388 LEU A O 1
ATOM 3060 N N . LEU A 1 389 ? -3.623 4.728 17.664 1.00 71.94 389 LEU A N 1
ATOM 3061 C CA . LEU A 1 389 ? -3.476 5.890 16.767 1.00 71.94 389 LEU A CA 1
ATOM 3062 C C . LEU A 1 389 ? -2.252 5.855 15.837 1.00 71.94 389 LEU A C 1
ATOM 3064 O O . LEU A 1 389 ? -2.209 6.588 14.849 1.00 71.94 389 LEU A O 1
ATOM 3068 N N . GLN A 1 390 ? -1.263 5.008 16.117 1.00 66.38 390 GLN A N 1
ATOM 3069 C CA . GLN A 1 390 ? -0.059 4.824 15.299 1.00 66.38 390 GLN A CA 1
ATOM 3070 C C . GLN A 1 390 ? 0.320 3.338 15.240 1.00 66.38 390 GLN A C 1
ATOM 3072 O O . GLN A 1 390 ? -0.143 2.563 16.068 1.00 66.38 390 GLN A O 1
ATOM 3077 N N . ALA A 1 391 ? 1.139 2.942 14.261 1.00 68.44 391 ALA A N 1
ATOM 3078 C CA . ALA A 1 391 ? 1.796 1.636 14.203 1.00 68.44 391 ALA A CA 1
ATOM 3079 C C . ALA A 1 391 ? 3.320 1.807 14.072 1.00 68.44 391 ALA A C 1
ATOM 3081 O O . ALA A 1 391 ? 3.745 2.708 13.336 1.00 68.44 391 ALA A O 1
ATOM 3082 N N . PRO A 1 392 ? 4.141 0.923 14.673 1.00 69.75 392 PRO A N 1
ATOM 3083 C CA . PRO A 1 392 ? 3.772 -0.186 15.572 1.00 69.75 392 PRO A CA 1
ATOM 3084 C C . PRO A 1 392 ? 3.163 0.308 16.895 1.00 69.75 392 PRO A C 1
ATOM 3086 O O . PRO A 1 392 ? 3.315 1.478 17.233 1.00 69.75 392 PRO A O 1
ATOM 3089 N N . ASN A 1 393 ? 2.423 -0.555 17.597 1.00 77.88 393 ASN A N 1
ATOM 3090 C CA . ASN A 1 393 ? 1.771 -0.202 18.864 1.00 77.88 393 ASN A CA 1
ATOM 3091 C C . ASN A 1 393 ? 1.511 -1.439 19.735 1.00 77.88 393 ASN A C 1
ATOM 3093 O O . ASN A 1 393 ? 1.825 -2.557 19.341 1.00 77.88 393 ASN A O 1
ATOM 3097 N N . ALA A 1 394 ? 0.913 -1.240 20.902 1.00 82.88 394 ALA A N 1
ATOM 3098 C CA . ALA A 1 394 ? 0.552 -2.262 21.865 1.00 82.88 394 ALA A CA 1
ATOM 3099 C C . ALA A 1 394 ? -0.923 -2.125 22.266 1.00 82.88 394 ALA A C 1
ATOM 3101 O O . ALA A 1 394 ? -1.449 -1.014 22.394 1.00 82.88 394 ALA A O 1
ATOM 3102 N N . THR A 1 395 ? -1.595 -3.254 22.492 1.00 85.62 395 THR A N 1
ATOM 3103 C CA . THR A 1 395 ? -2.960 -3.240 23.032 1.00 85.62 395 THR A CA 1
ATOM 3104 C C . THR A 1 395 ? -2.887 -3.300 24.549 1.00 85.62 395 THR A C 1
ATOM 3106 O O . THR A 1 395 ? -2.341 -4.249 25.112 1.00 85.62 395 THR A O 1
ATOM 3109 N N . PHE A 1 396 ? -3.470 -2.305 25.213 1.00 87.62 396 PHE A N 1
ATOM 3110 C CA . PHE A 1 396 ? -3.644 -2.299 26.662 1.00 87.62 396 PHE A CA 1
ATOM 3111 C C . PHE A 1 396 ? -5.128 -2.220 26.980 1.00 87.62 396 PHE A C 1
ATOM 3113 O O . PHE A 1 396 ? -5.813 -1.304 26.529 1.00 87.62 396 PHE A O 1
ATOM 3120 N N . SER A 1 397 ? -5.624 -3.155 27.774 1.00 88.31 397 SER A N 1
ATOM 3121 C CA . SER A 1 397 ? -7.010 -3.166 28.222 1.00 88.31 397 SER A CA 1
ATOM 3122 C C . SER A 1 397 ? -7.045 -3.499 29.705 1.00 88.31 397 SER A C 1
ATOM 3124 O O . SER A 1 397 ? -6.320 -4.380 30.161 1.00 88.31 397 SER A O 1
ATOM 3126 N N . ALA A 1 398 ? -7.878 -2.805 30.473 1.00 87.94 398 ALA A N 1
ATOM 3127 C CA . ALA A 1 398 ? -8.080 -3.112 31.882 1.00 87.94 398 ALA A CA 1
ATOM 3128 C C . ALA A 1 398 ? -9.571 -3.140 32.217 1.00 87.94 398 ALA A C 1
ATOM 3130 O O . ALA A 1 398 ? -10.320 -2.238 31.839 1.00 87.94 398 ALA A O 1
ATOM 3131 N N . GLY A 1 399 ? -9.994 -4.193 32.910 1.00 86.00 399 GLY A N 1
ATOM 3132 C CA . GLY A 1 399 ? -11.350 -4.337 33.419 1.00 86.00 399 GLY A CA 1
ATOM 3133 C C . GLY A 1 399 ? -11.503 -3.772 34.830 1.00 86.00 399 GLY A C 1
ATOM 3134 O O . GLY A 1 399 ? -10.520 -3.653 35.557 1.00 86.00 399 GLY A O 1
ATOM 3135 N N . ASN A 1 400 ? -12.730 -3.432 35.228 1.00 84.75 400 ASN A N 1
ATOM 3136 C CA . ASN A 1 400 ? -13.094 -3.103 36.609 1.00 84.75 400 ASN A CA 1
ATOM 3137 C C . ASN A 1 400 ? -12.205 -2.018 37.259 1.00 84.75 400 ASN A C 1
ATOM 3139 O O . ASN A 1 400 ? -11.740 -2.152 38.394 1.00 84.75 400 ASN A O 1
ATOM 3143 N N . VAL A 1 401 ? -11.897 -0.960 36.505 1.00 85.50 401 VAL A N 1
ATOM 3144 C CA . VAL A 1 401 ? -11.069 0.152 36.982 1.00 85.50 401 VAL A CA 1
ATOM 3145 C C . VAL A 1 401 ? -11.839 1.005 37.986 1.00 85.50 401 VAL A C 1
ATOM 3147 O O . VAL A 1 401 ? -13.035 1.254 37.830 1.00 85.50 401 VAL A O 1
ATOM 3150 N N . LYS A 1 402 ? -11.144 1.484 39.022 1.00 84.31 402 LYS A N 1
ATOM 3151 C CA . LYS A 1 402 ? -11.747 2.378 40.017 1.00 84.31 402 LYS A CA 1
ATOM 3152 C C . LYS A 1 402 ? -11.567 3.822 39.577 1.00 84.31 402 LYS A C 1
ATOM 3154 O O . LYS A 1 402 ? -10.440 4.267 39.355 1.00 84.31 402 LYS A O 1
ATOM 3159 N N . LEU A 1 403 ? -12.683 4.531 39.460 1.00 79.62 403 LEU A N 1
ATOM 3160 C CA . LEU A 1 403 ? -12.716 5.955 39.152 1.00 79.62 403 LEU A CA 1
ATOM 3161 C C . LEU A 1 403 ? -12.842 6.758 40.449 1.00 79.62 403 LEU A C 1
ATOM 3163 O O . LEU A 1 403 ? -13.554 6.346 41.361 1.00 79.62 403 LEU A O 1
ATOM 3167 N N . ASP A 1 404 ? -12.168 7.903 40.515 1.00 81.12 404 ASP A N 1
ATOM 3168 C CA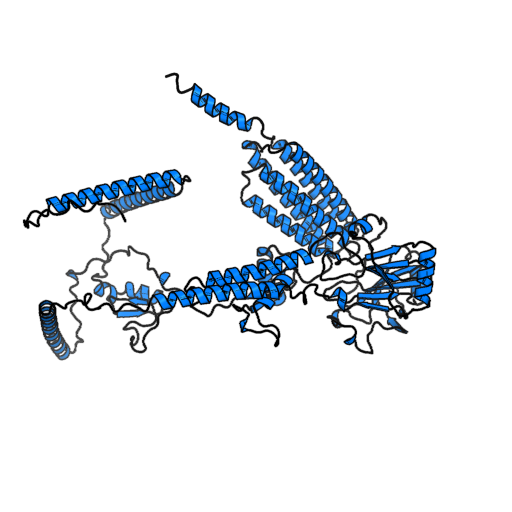 . ASP A 1 404 ? -12.366 8.885 41.585 1.00 81.12 404 ASP A CA 1
ATOM 3169 C C . ASP A 1 404 ? -13.809 9.435 41.599 1.00 81.12 404 ASP A C 1
ATOM 3171 O O . ASP A 1 404 ? -14.454 9.547 40.549 1.00 81.12 404 ASP A O 1
ATOM 3175 N N . ASP A 1 405 ? -14.301 9.841 42.773 1.00 73.44 405 ASP A N 1
ATOM 3176 C CA . ASP A 1 405 ? -15.697 10.249 43.003 1.00 73.44 405 ASP A CA 1
ATOM 3177 C C . ASP A 1 405 ? -16.121 11.418 42.100 1.00 73.44 405 ASP A C 1
ATOM 3179 O O . ASP A 1 405 ? -17.260 11.487 41.627 1.00 73.44 405 ASP A O 1
ATOM 3183 N N . ARG A 1 406 ? -15.185 12.328 41.797 1.00 72.12 406 ARG A N 1
ATOM 3184 C CA . ARG A 1 406 ? -15.401 13.457 40.876 1.00 72.12 406 ARG A CA 1
ATOM 3185 C C . ARG A 1 406 ? -15.657 12.996 39.444 1.00 72.12 406 ARG A C 1
ATOM 3187 O O . ARG A 1 406 ? -16.527 13.540 38.764 1.00 72.12 406 ARG A O 1
ATOM 3194 N N . LEU A 1 407 ? -14.908 11.992 38.994 1.00 71.44 407 LEU A N 1
ATOM 3195 C CA . LEU A 1 407 ? -15.006 11.449 37.644 1.00 71.44 407 LEU A CA 1
ATOM 3196 C C . LEU A 1 407 ? -16.281 10.610 37.499 1.00 71.44 407 LEU A C 1
ATOM 3198 O O . LEU A 1 407 ? -17.030 10.795 36.541 1.00 71.44 407 LEU A O 1
ATOM 3202 N N . ALA A 1 408 ? -16.570 9.763 38.491 1.00 71.44 408 ALA A N 1
ATOM 3203 C CA . ALA A 1 408 ? -17.793 8.967 38.543 1.00 71.44 408 ALA A CA 1
ATOM 3204 C C . ALA A 1 408 ? -19.051 9.856 38.514 1.00 71.44 408 ALA A C 1
ATOM 3206 O O . ALA A 1 408 ? -19.979 9.605 37.747 1.00 71.44 408 ALA A O 1
ATOM 3207 N N . SER A 1 409 ? -19.056 10.953 39.279 1.00 69.94 409 SER A N 1
ATOM 3208 C CA . SER A 1 409 ? -20.182 11.897 39.323 1.00 69.94 409 SER A CA 1
ATOM 3209 C C . SER A 1 409 ? -20.427 12.604 37.984 1.00 69.94 409 SER A C 1
ATOM 3211 O O . SER A 1 409 ? -21.577 12.794 37.594 1.00 69.94 409 SER A O 1
ATOM 3213 N N . SER A 1 410 ? -19.364 12.957 37.250 1.00 68.69 410 SER A N 1
ATOM 3214 C CA . SER A 1 410 ? -19.474 13.609 35.935 1.00 68.69 410 SER A CA 1
ATOM 3215 C C . SER A 1 410 ? -19.979 12.674 34.833 1.00 68.69 410 SER A C 1
ATOM 3217 O O . SER A 1 410 ? -20.642 13.134 33.902 1.00 68.69 410 SER A O 1
ATOM 3219 N N . LEU A 1 411 ? -19.646 11.383 34.904 1.00 68.00 411 LEU A N 1
ATOM 3220 C CA . LEU A 1 411 ? -20.067 10.391 33.911 1.00 68.00 411 LEU A CA 1
ATOM 3221 C C . LEU A 1 411 ? -21.549 10.014 34.083 1.00 68.00 411 LEU A C 1
ATOM 3223 O O . LEU A 1 411 ? -22.265 9.843 33.096 1.00 68.00 411 LEU A O 1
ATOM 3227 N N . ASN A 1 412 ? -22.036 9.996 35.328 1.00 61.94 412 ASN A N 1
ATOM 3228 C CA . ASN A 1 412 ? -23.421 9.660 35.672 1.00 61.94 412 ASN A CA 1
ATOM 3229 C C . ASN A 1 412 ? -24.459 10.741 35.280 1.00 61.94 412 ASN A C 1
ATOM 3231 O O . ASN A 1 412 ? -25.646 10.441 35.217 1.00 61.94 412 ASN A O 1
ATOM 3235 N N . GLN A 1 413 ? -24.053 11.982 34.974 1.00 52.50 413 GLN A N 1
ATOM 3236 C CA . GLN A 1 413 ? -24.955 13.107 34.638 1.00 52.50 413 GLN A CA 1
ATOM 3237 C C . GLN A 1 413 ? -25.424 13.157 33.162 1.00 52.50 413 GLN A C 1
ATOM 3239 O O . GLN A 1 413 ? -25.759 14.222 32.652 1.00 52.50 413 GLN A O 1
ATOM 3244 N N . GLY A 1 414 ? -25.471 12.018 32.461 1.00 45.34 414 GLY A N 1
ATOM 3245 C CA . GLY A 1 414 ? -25.943 11.936 31.064 1.00 45.34 414 GLY A CA 1
ATOM 3246 C C . GLY A 1 414 ? -24.859 11.634 30.022 1.00 45.34 414 GLY A C 1
ATOM 3247 O O . GLY A 1 414 ? -25.134 11.666 28.825 1.00 45.34 414 GLY A O 1
ATOM 3248 N N . HIS A 1 415 ? -23.638 11.306 30.457 1.00 46.28 415 HIS A N 1
ATOM 3249 C CA . HIS A 1 415 ? -22.578 10.780 29.586 1.00 46.28 415 HIS A CA 1
ATOM 3250 C C . HIS A 1 415 ? -22.523 9.246 29.576 1.00 46.28 415 HIS A C 1
ATOM 3252 O O . HIS A 1 415 ? -21.785 8.685 28.782 1.00 46.28 415 HIS A O 1
ATOM 3258 N N . ALA A 1 416 ? -23.321 8.548 30.388 1.00 42.81 416 ALA A N 1
ATOM 3259 C CA . ALA A 1 416 ? -23.382 7.084 30.370 1.00 42.81 416 ALA A CA 1
ATOM 3260 C C . ALA A 1 416 ? -23.797 6.514 28.992 1.00 42.81 416 ALA A C 1
ATOM 3262 O O . ALA A 1 416 ? -23.333 5.448 28.606 1.00 42.81 416 ALA A O 1
ATOM 3263 N N . GLU A 1 417 ? -24.586 7.261 28.206 1.00 43.84 417 GLU A N 1
ATOM 3264 C CA . GLU A 1 417 ? -24.921 6.908 26.813 1.00 43.84 417 GLU A CA 1
ATOM 3265 C C . GLU A 1 417 ? -23.840 7.332 25.795 1.00 43.84 417 GLU A C 1
ATOM 3267 O O . GLU A 1 417 ? -23.790 6.825 24.673 1.00 43.84 417 GLU A O 1
ATOM 3272 N N . LYS A 1 418 ? -22.941 8.254 26.169 1.00 50.38 418 LYS A N 1
ATOM 3273 C CA . LYS A 1 418 ? -21.855 8.778 25.328 1.00 50.38 418 LYS A CA 1
ATOM 3274 C C . LYS A 1 418 ? -20.512 8.275 25.855 1.00 50.38 418 LYS A C 1
ATOM 3276 O O . LYS A 1 418 ? -19.914 8.891 26.731 1.00 50.38 418 LYS A O 1
ATOM 3281 N N . LYS A 1 419 ? -20.036 7.164 25.282 1.00 59.97 419 LYS A N 1
ATOM 3282 C CA . LYS A 1 419 ? -18.691 6.589 25.495 1.00 59.97 419 LYS A CA 1
ATOM 3283 C C . LYS A 1 419 ? -17.649 7.712 25.673 1.00 59.97 419 LYS A C 1
ATOM 3285 O O . LYS A 1 419 ? -17.622 8.649 24.881 1.00 59.97 419 LYS A O 1
ATOM 3290 N N . ALA A 1 420 ? -16.820 7.657 26.712 1.00 64.00 420 ALA A N 1
ATOM 3291 C CA . ALA A 1 420 ? -15.881 8.735 27.030 1.00 64.00 420 ALA A CA 1
ATOM 3292 C C . ALA A 1 420 ? -14.462 8.386 26.563 1.00 64.00 420 ALA A C 1
ATOM 3294 O O . ALA A 1 420 ? -14.091 7.215 26.487 1.00 64.00 420 ALA A O 1
ATOM 3295 N N . ILE A 1 421 ? -13.651 9.404 26.268 1.00 67.75 421 ILE A N 1
ATOM 3296 C CA . ILE A 1 421 ? -12.224 9.233 25.967 1.00 67.75 421 ILE A CA 1
ATOM 3297 C C . ILE A 1 421 ? -11.414 9.737 27.164 1.00 67.75 421 ILE A C 1
ATOM 3299 O O . ILE A 1 421 ? -11.590 10.863 27.634 1.00 67.75 421 ILE A O 1
ATOM 3303 N N . LEU A 1 422 ? -10.547 8.870 27.677 1.00 70.50 422 LEU A N 1
ATOM 3304 C CA . LEU A 1 422 ? -9.647 9.104 28.796 1.00 70.50 422 LEU A CA 1
ATOM 3305 C C . LEU A 1 422 ? -8.227 9.302 28.260 1.00 70.50 422 LEU A C 1
ATOM 3307 O O . LEU A 1 422 ? -7.648 8.376 27.712 1.00 70.50 422 LEU A O 1
ATOM 3311 N N . ALA A 1 423 ? -7.635 10.476 28.461 1.00 64.44 423 ALA A N 1
ATOM 3312 C CA . ALA A 1 423 ? -6.225 10.711 28.148 1.00 64.44 423 ALA A CA 1
ATOM 3313 C C . ALA A 1 423 ? -5.369 10.646 29.419 1.00 64.44 423 ALA A C 1
ATOM 3315 O O . ALA A 1 423 ? -5.649 11.353 30.394 1.00 64.44 423 ALA A O 1
ATOM 3316 N N . LEU A 1 424 ? -4.325 9.813 29.409 1.00 69.25 424 LEU A N 1
ATOM 3317 C CA . LEU A 1 424 ? -3.334 9.752 30.483 1.00 69.25 424 LEU A CA 1
ATOM 3318 C C . LEU A 1 424 ? -2.259 10.810 30.244 1.00 69.25 424 LEU A C 1
ATOM 3320 O O . LEU A 1 424 ? -1.491 10.722 29.290 1.00 69.25 424 LEU A O 1
ATOM 3324 N N . THR A 1 425 ? -2.171 11.802 31.128 1.00 65.06 425 THR A N 1
ATOM 3325 C CA . THR A 1 425 ? -1.245 12.930 30.934 1.00 65.06 425 THR A CA 1
ATOM 3326 C C . THR A 1 425 ? 0.143 12.707 31.506 1.00 65.06 425 THR A C 1
ATOM 3328 O O . THR A 1 425 ? 1.072 13.430 31.171 1.00 65.06 425 THR A O 1
ATOM 3331 N N . GLU A 1 426 ? 0.295 11.704 32.367 1.00 69.94 426 GLU A N 1
ATOM 3332 C CA . GLU A 1 426 ? 1.590 11.314 32.935 1.00 69.94 426 GLU A CA 1
ATOM 3333 C C . GLU A 1 426 ? 2.400 10.406 32.001 1.00 69.94 426 GLU A C 1
ATOM 3335 O O . GLU A 1 426 ? 3.595 10.218 32.218 1.00 69.94 426 GLU A O 1
ATOM 3340 N N . VAL A 1 427 ? 1.758 9.830 30.980 1.00 72.88 427 VAL A N 1
ATOM 3341 C CA . VAL A 1 427 ? 2.371 8.847 30.083 1.00 72.88 427 VAL A CA 1
ATOM 3342 C C . VAL A 1 427 ? 2.288 9.360 28.648 1.00 72.88 427 VAL A C 1
ATOM 3344 O O . VAL A 1 427 ? 1.267 9.158 27.986 1.00 72.88 427 VAL A O 1
ATOM 3347 N N . PRO A 1 428 ? 3.343 10.032 28.156 1.00 75.75 428 PRO A N 1
ATOM 3348 C CA . PRO A 1 428 ? 3.395 10.438 26.766 1.00 75.75 428 PRO A CA 1
ATOM 3349 C C . PRO A 1 428 ? 3.704 9.248 25.859 1.00 75.75 428 PRO A C 1
ATOM 3351 O O . PRO A 1 428 ? 4.828 8.741 25.858 1.00 75.75 428 PRO A O 1
ATOM 3354 N N . GLU A 1 429 ? 2.710 8.811 25.076 1.00 78.00 429 GLU A N 1
ATOM 3355 C CA . GLU A 1 429 ? 2.815 7.639 24.192 1.00 78.00 429 GLU A CA 1
ATOM 3356 C C . GLU A 1 429 ? 4.003 7.768 23.230 1.00 78.00 429 GLU A C 1
ATOM 3358 O O . GLU A 1 429 ? 4.832 6.866 23.134 1.00 78.00 429 GLU A O 1
ATOM 3363 N N . THR A 1 430 ? 4.166 8.930 22.597 1.00 73.00 430 THR A N 1
ATOM 3364 C CA . THR A 1 430 ? 5.244 9.202 21.633 1.00 73.00 430 THR A CA 1
ATOM 3365 C C . THR A 1 430 ? 6.644 8.950 22.200 1.00 73.00 430 THR A C 1
ATOM 3367 O O . THR A 1 430 ? 7.542 8.550 21.465 1.00 73.00 430 THR A O 1
ATOM 3370 N N . SER A 1 431 ? 6.845 9.142 23.509 1.00 77.00 431 SER A N 1
ATOM 3371 C CA . SER A 1 431 ? 8.156 8.958 24.153 1.00 77.00 431 SER A CA 1
ATOM 3372 C C . SER A 1 431 ? 8.470 7.502 24.509 1.00 77.00 431 SER A C 1
ATOM 3374 O O . SER A 1 431 ? 9.624 7.182 24.783 1.00 77.00 431 SER A O 1
ATOM 3376 N N . ILE A 1 432 ? 7.459 6.630 24.542 1.00 77.50 432 ILE A N 1
ATOM 3377 C CA . ILE A 1 432 ? 7.591 5.211 24.912 1.00 77.50 432 ILE A CA 1
ATOM 3378 C C . ILE A 1 432 ? 7.452 4.265 23.712 1.00 77.50 432 ILE A C 1
ATOM 3380 O O . ILE A 1 432 ? 7.622 3.057 23.867 1.00 77.50 432 ILE A O 1
ATOM 3384 N N . GLN A 1 433 ? 7.165 4.803 22.524 1.00 74.06 433 GLN A N 1
ATOM 3385 C CA . GLN A 1 433 ? 7.139 4.055 21.270 1.00 74.06 433 GLN A CA 1
ATOM 3386 C C . GLN A 1 433 ? 8.545 3.948 20.644 1.00 74.06 433 GLN A C 1
ATOM 3388 O O . GLN A 1 433 ? 9.322 4.905 20.709 1.00 74.06 433 GLN A O 1
ATOM 3393 N N . PRO A 1 434 ? 8.867 2.838 19.950 1.00 74.50 434 PRO A N 1
ATOM 3394 C CA . PRO A 1 434 ? 8.056 1.629 19.798 1.00 74.50 434 PRO A CA 1
ATOM 3395 C C . PRO A 1 434 ? 8.101 0.731 21.046 1.00 74.50 434 PRO A C 1
ATOM 3397 O O . PRO A 1 434 ? 9.141 0.602 21.692 1.00 74.50 434 PRO A O 1
ATOM 3400 N N . PHE A 1 435 ? 6.987 0.059 21.347 1.00 77.50 435 PHE A N 1
ATOM 3401 C CA . PHE A 1 435 ? 6.950 -0.950 22.409 1.00 77.50 435 PHE A CA 1
ATOM 3402 C C . PHE A 1 435 ? 7.769 -2.215 22.065 1.00 77.50 435 PHE A C 1
ATOM 3404 O O . PHE A 1 435 ? 7.906 -2.550 20.884 1.00 77.50 435 PHE A O 1
ATOM 3411 N N . PRO A 1 436 ? 8.278 -2.949 23.079 1.00 74.69 436 PRO A N 1
ATOM 3412 C CA . PRO A 1 436 ? 8.948 -4.236 22.885 1.00 74.69 436 PRO A CA 1
ATOM 3413 C C . PRO A 1 436 ? 8.034 -5.299 22.265 1.00 74.69 436 PRO A C 1
ATOM 3415 O O . PRO A 1 436 ? 6.809 -5.222 22.374 1.00 74.69 436 PRO A O 1
ATOM 3418 N N . THR A 1 437 ? 8.634 -6.325 21.656 1.00 68.06 437 THR A N 1
ATOM 3419 C CA . THR A 1 437 ? 7.884 -7.371 20.928 1.00 68.06 437 THR A CA 1
ATOM 3420 C C . THR A 1 437 ? 7.334 -8.453 21.858 1.00 68.06 437 THR A C 1
ATOM 3422 O O . THR A 1 437 ? 6.385 -9.134 21.489 1.00 68.06 437 THR A O 1
ATOM 3425 N N . SER A 1 438 ? 7.918 -8.608 23.053 1.00 72.31 438 SER A N 1
ATOM 3426 C CA . SER A 1 438 ? 7.526 -9.610 24.047 1.00 72.31 438 SER A CA 1
ATOM 3427 C C . SER A 1 438 ? 7.284 -8.984 25.416 1.00 72.31 438 SER A C 1
ATOM 3429 O O . SER A 1 438 ? 8.006 -8.087 25.858 1.00 72.31 438 SER A O 1
ATOM 3431 N N . LYS A 1 439 ? 6.318 -9.536 26.157 1.00 72.12 439 LYS A N 1
ATOM 3432 C CA . LYS A 1 439 ? 6.056 -9.172 27.562 1.00 72.12 439 LYS A CA 1
ATOM 3433 C C . LYS A 1 439 ? 7.256 -9.369 28.482 1.00 72.12 439 LYS A C 1
ATOM 3435 O O . LYS A 1 439 ? 7.373 -8.648 29.467 1.00 72.12 439 LYS A O 1
ATOM 3440 N N . SER A 1 440 ? 8.134 -10.327 28.183 1.00 72.25 440 SER A N 1
ATOM 3441 C CA . SER A 1 440 ? 9.325 -10.606 28.998 1.00 72.25 440 SER A CA 1
ATOM 3442 C C . SER A 1 440 ? 10.339 -9.461 28.998 1.00 72.25 440 SER A C 1
ATOM 3444 O O . SER A 1 440 ? 11.197 -9.408 29.872 1.00 72.25 440 SER A O 1
ATOM 3446 N N . GLU A 1 441 ? 10.250 -8.559 28.022 1.00 73.38 441 GLU A N 1
ATOM 3447 C CA . GLU A 1 441 ? 11.151 -7.416 27.859 1.00 73.38 441 GLU A CA 1
ATOM 3448 C C . GLU A 1 441 ? 10.630 -6.155 28.570 1.00 73.38 441 GLU A C 1
ATOM 3450 O O . GLU A 1 441 ? 11.312 -5.129 28.595 1.00 73.38 441 GLU A O 1
ATOM 3455 N N . LEU A 1 442 ? 9.430 -6.207 29.164 1.00 76.88 442 LEU A N 1
ATOM 3456 C CA . LEU A 1 442 ? 8.856 -5.068 29.873 1.00 76.88 442 LEU A CA 1
ATOM 3457 C C . LEU A 1 442 ? 9.564 -4.822 31.221 1.00 76.88 442 LEU A C 1
ATOM 3459 O O . LEU A 1 442 ? 9.749 -5.757 32.004 1.00 76.88 442 LEU A O 1
ATOM 3463 N N . PRO A 1 443 ? 9.901 -3.560 31.557 1.00 75.88 443 PRO A N 1
ATOM 3464 C CA . PRO A 1 443 ? 10.479 -3.219 32.853 1.00 75.88 443 PRO A CA 1
ATOM 3465 C C . PRO A 1 443 ? 9.555 -3.570 34.025 1.00 75.88 443 PRO A C 1
ATOM 3467 O O . PRO A 1 443 ? 8.339 -3.394 33.952 1.00 75.88 443 PRO A O 1
ATOM 3470 N N . ALA A 1 444 ? 10.136 -3.944 35.169 1.00 70.12 444 ALA A N 1
ATOM 3471 C CA . ALA A 1 444 ? 9.375 -4.237 36.389 1.00 70.12 444 ALA A CA 1
ATOM 3472 C C . ALA A 1 444 ? 8.522 -3.049 36.886 1.00 70.12 444 ALA A C 1
ATOM 3474 O O . ALA A 1 444 ? 7.531 -3.261 37.573 1.00 70.12 444 ALA A O 1
ATOM 3475 N N . CYS A 1 445 ? 8.874 -1.812 36.520 1.00 71.00 445 CYS A N 1
ATOM 3476 C CA . CYS A 1 445 ? 8.164 -0.574 36.861 1.00 71.00 445 CYS A CA 1
ATOM 3477 C C . CYS A 1 445 ? 7.254 -0.039 35.734 1.00 71.00 445 CYS A C 1
ATOM 3479 O O . CYS A 1 445 ? 6.957 1.163 35.697 1.00 71.00 445 CYS A O 1
ATOM 3481 N N . PHE A 1 446 ? 6.828 -0.906 34.807 1.00 80.75 446 PHE A N 1
ATOM 3482 C CA . PHE A 1 446 ? 5.968 -0.543 33.680 1.00 80.75 446 PHE A CA 1
ATOM 3483 C C . PHE A 1 446 ? 4.708 0.222 34.125 1.00 80.75 446 PHE A C 1
ATOM 3485 O O . PHE A 1 446 ? 4.149 -0.024 35.196 1.00 80.75 446 PHE A O 1
ATOM 3492 N N . PHE A 1 447 ? 4.267 1.195 33.322 1.00 78.12 447 PHE A N 1
ATOM 3493 C CA . PHE A 1 447 ? 3.188 2.108 33.720 1.00 78.12 447 PHE A CA 1
ATOM 3494 C C . PHE A 1 447 ? 1.821 1.412 33.831 1.00 78.12 447 PHE A C 1
ATOM 3496 O O . PHE A 1 447 ? 1.007 1.815 34.658 1.00 78.12 447 PHE A O 1
ATOM 3503 N N . PHE A 1 448 ? 1.582 0.350 33.055 1.00 81.00 448 PHE A N 1
ATOM 3504 C CA . PHE A 1 448 ? 0.304 -0.364 33.009 1.00 81.00 448 PHE A CA 1
ATOM 3505 C C . PHE A 1 448 ? 0.322 -1.621 33.899 1.00 81.00 448 PHE A C 1
ATOM 3507 O O . PHE A 1 448 ? 0.433 -2.745 33.414 1.00 81.00 448 PHE A O 1
ATOM 3514 N N . GLN A 1 449 ? 0.270 -1.427 35.221 1.00 78.44 449 GLN A N 1
ATOM 3515 C CA . GLN A 1 449 ? 0.305 -2.500 36.229 1.00 78.44 449 GLN A CA 1
ATOM 3516 C C . GLN A 1 449 ? -0.799 -2.331 37.291 1.00 78.44 449 GLN A C 1
ATOM 3518 O O . GLN A 1 449 ? -1.246 -1.202 37.522 1.00 78.44 449 GLN A O 1
ATOM 3523 N N . PRO A 1 450 ? -1.229 -3.419 37.970 1.00 70.38 450 PRO A N 1
ATOM 3524 C CA . PRO A 1 450 ? -2.258 -3.341 39.006 1.00 70.38 450 PRO A CA 1
ATOM 3525 C C . PRO A 1 450 ? -1.877 -2.371 40.132 1.00 70.38 450 PRO A C 1
ATOM 3527 O O . PRO A 1 450 ? -0.708 -2.276 40.499 1.00 70.38 450 PRO A O 1
ATOM 3530 N N . THR A 1 451 ? -2.862 -1.703 40.744 1.00 61.00 451 THR A N 1
ATOM 3531 C CA . THR A 1 451 ? -2.722 -0.824 41.933 1.00 61.00 451 THR A CA 1
ATOM 3532 C C . THR A 1 451 ? -1.961 0.496 41.747 1.00 61.00 451 THR A C 1
ATOM 3534 O O . THR A 1 451 ? -1.777 1.235 42.715 1.00 61.00 451 THR A O 1
ATOM 3537 N N . ARG A 1 452 ? -1.576 0.853 40.517 1.00 65.44 452 ARG A N 1
ATOM 3538 C CA . ARG A 1 452 ? -0.998 2.168 40.204 1.00 65.44 452 ARG A CA 1
ATOM 3539 C C . ARG A 1 452 ? -2.105 3.191 39.917 1.00 65.44 452 ARG A C 1
ATOM 3541 O O . ARG A 1 452 ? -3.075 2.881 39.226 1.00 65.44 452 ARG A O 1
ATOM 3548 N N . ASN A 1 453 ? -1.948 4.406 40.444 1.00 58.00 453 ASN A N 1
ATOM 3549 C CA . ASN A 1 453 ? -2.822 5.544 40.149 1.00 58.00 453 ASN A CA 1
ATOM 3550 C C . ASN A 1 453 ? -2.240 6.324 38.968 1.00 58.00 453 ASN A C 1
ATOM 3552 O O . ASN A 1 453 ? -1.062 6.672 39.008 1.00 58.00 453 ASN A O 1
ATOM 3556 N N . THR A 1 454 ? -3.050 6.616 37.953 1.00 56.50 454 THR A N 1
ATOM 3557 C CA . THR A 1 454 ? -2.656 7.473 36.822 1.00 56.50 454 THR A CA 1
ATOM 3558 C C . THR A 1 454 ? -3.490 8.752 36.808 1.00 56.50 454 THR A C 1
ATOM 3560 O O . THR A 1 454 ? -4.718 8.687 36.951 1.00 56.50 454 THR A O 1
ATOM 3563 N N . ARG A 1 455 ? -2.841 9.915 36.653 1.00 47.59 455 ARG A N 1
ATOM 3564 C CA . ARG A 1 455 ? -3.481 11.247 36.669 1.00 47.59 455 ARG A CA 1
ATOM 3565 C C . ARG A 1 455 ? -3.784 11.778 35.252 1.00 47.59 455 ARG A C 1
ATOM 3567 O O . ARG A 1 455 ? -3.016 11.546 34.318 1.00 47.59 455 ARG A O 1
ATOM 3574 N N . ARG A 1 456 ? -4.904 12.504 35.112 1.00 54.38 456 ARG A N 1
ATOM 3575 C CA . ARG A 1 456 ? -5.389 13.193 33.888 1.00 54.38 456 ARG A CA 1
ATOM 3576 C C . ARG A 1 456 ? -5.051 14.699 33.886 1.00 54.38 456 ARG A C 1
ATOM 3578 O O . ARG A 1 456 ? -4.920 15.282 34.959 1.00 54.38 456 ARG A O 1
ATOM 3585 N N . SER A 1 457 ? -5.045 15.337 32.704 1.00 38.19 457 SER A N 1
ATOM 3586 C CA . SER A 1 457 ? -5.196 16.794 32.522 1.00 38.19 457 SER A CA 1
ATOM 3587 C C . SER A 1 457 ? -6.157 17.188 31.382 1.00 38.19 457 SER A C 1
ATOM 3589 O O . SER A 1 457 ? -6.261 16.495 30.369 1.00 38.19 457 SER A O 1
ATOM 3591 N N . ARG A 1 458 ? -6.823 18.323 31.646 1.00 37.53 458 ARG A N 1
ATOM 3592 C CA . ARG A 1 458 ? -7.624 19.287 30.863 1.00 37.53 458 ARG A CA 1
ATOM 3593 C C . ARG A 1 458 ? -8.719 18.853 29.871 1.00 37.53 458 ARG A C 1
ATOM 3595 O O . ARG A 1 458 ? -8.491 18.234 28.845 1.00 37.53 458 ARG A O 1
ATOM 3602 N N . GLU A 1 459 ? -9.901 19.360 30.236 1.00 38.16 459 GLU A N 1
ATOM 3603 C CA . GLU A 1 459 ? -11.218 19.442 29.594 1.00 38.16 459 GLU A CA 1
ATOM 3604 C C . GLU A 1 459 ? -11.942 18.120 29.247 1.00 38.16 459 GLU A C 1
ATOM 3606 O O . GLU A 1 459 ? -11.417 17.296 28.498 1.00 38.16 459 GLU A O 1
ATOM 3611 N N . PRO A 1 460 ? -13.162 17.874 29.791 1.00 51.75 460 PRO A N 1
ATOM 3612 C CA . PRO A 1 460 ? -13.912 18.702 30.752 1.00 51.75 460 PRO A CA 1
ATOM 3613 C C . PRO A 1 460 ? -13.602 18.444 32.251 1.00 51.75 460 PRO A C 1
ATOM 3615 O O . PRO A 1 460 ? -13.864 19.332 33.053 1.00 51.75 460 PRO A O 1
ATOM 3618 N N . VAL A 1 461 ? -13.053 17.283 32.670 1.00 60.59 461 VAL A N 1
ATOM 3619 C CA . VAL A 1 461 ? -12.961 16.897 34.112 1.00 60.59 461 VAL A CA 1
ATOM 3620 C C . VAL A 1 461 ? -11.675 16.144 34.481 1.00 60.59 461 VAL A C 1
ATOM 3622 O O . VAL A 1 461 ? -11.383 15.103 33.907 1.00 60.59 461 VAL A O 1
ATOM 3625 N N . GLU A 1 462 ? -10.928 16.600 35.489 1.00 65.00 462 GLU A N 1
ATOM 3626 C CA . GLU A 1 462 ? -9.726 15.911 35.998 1.00 65.00 462 GLU A CA 1
ATOM 3627 C C . GLU A 1 462 ? -10.044 14.944 37.151 1.00 65.00 462 GLU A C 1
ATOM 3629 O O . GLU A 1 462 ? -10.840 15.258 38.036 1.00 65.00 462 GLU A O 1
ATOM 3634 N N . GLY A 1 463 ? -9.391 13.777 37.155 1.00 70.25 463 GLY A N 1
ATOM 3635 C CA . GLY A 1 463 ? -9.536 12.741 38.181 1.00 70.25 463 GLY A CA 1
ATOM 3636 C C . GLY A 1 463 ? -8.441 11.676 38.076 1.00 70.25 463 GLY A C 1
ATOM 3637 O O . GLY A 1 463 ? -7.644 11.686 37.132 1.00 70.25 463 GLY A O 1
ATOM 3638 N N . THR A 1 464 ? -8.390 10.771 39.052 1.00 74.25 464 THR A N 1
ATOM 3639 C CA . THR A 1 464 ? -7.478 9.616 39.063 1.00 74.25 464 THR A CA 1
ATOM 3640 C C . THR A 1 464 ? -8.218 8.331 38.723 1.00 74.25 464 THR A C 1
ATOM 3642 O O . THR A 1 464 ? -9.333 8.107 39.195 1.00 74.25 464 THR A O 1
ATOM 3645 N N . VAL A 1 465 ? -7.568 7.478 37.932 1.00 78.69 465 VAL A N 1
ATOM 3646 C CA . VAL A 1 465 ? -8.024 6.113 37.651 1.00 78.69 465 VAL A CA 1
ATOM 3647 C C . VAL A 1 465 ? -7.031 5.143 38.275 1.00 78.69 465 VAL A C 1
ATOM 3649 O O . VAL A 1 465 ? -5.822 5.274 38.069 1.00 78.69 465 VAL A O 1
ATOM 3652 N N . THR A 1 466 ? -7.537 4.184 39.047 1.00 82.50 466 THR A N 1
ATOM 3653 C CA . THR A 1 466 ? -6.733 3.107 39.630 1.00 82.50 466 THR A CA 1
ATOM 3654 C C . THR A 1 466 ? -6.993 1.818 38.865 1.00 82.50 466 THR A C 1
ATOM 3656 O O . THR A 1 466 ? -8.133 1.344 38.785 1.00 82.50 466 THR A O 1
ATOM 3659 N N . LEU A 1 467 ? -5.925 1.236 38.320 1.00 83.06 467 LEU A N 1
ATOM 3660 C CA . LEU A 1 467 ? -6.000 -0.023 37.585 1.00 83.06 467 LEU A CA 1
ATOM 3661 C C . LEU A 1 467 ? -6.245 -1.199 38.537 1.00 83.06 467 LEU A C 1
ATOM 3663 O O . LEU A 1 467 ? -5.626 -1.308 39.602 1.00 83.06 467 LEU A O 1
ATOM 3667 N N . SER A 1 468 ? -7.150 -2.088 38.134 1.00 82.19 468 SER A N 1
ATOM 3668 C CA . SER A 1 468 ? -7.458 -3.315 38.864 1.00 82.19 468 SER A CA 1
ATOM 3669 C C . SER A 1 468 ? -6.440 -4.422 38.546 1.00 82.19 468 SER A C 1
ATOM 3671 O O . SER A 1 468 ? -5.416 -4.189 37.906 1.00 82.19 468 SER A O 1
ATOM 3673 N N . LYS A 1 469 ? -6.712 -5.640 39.018 1.00 79.75 469 LYS A N 1
ATOM 3674 C CA . LYS A 1 469 ? -5.941 -6.844 38.675 1.00 79.75 469 LYS A CA 1
ATOM 3675 C C . LYS A 1 469 ? -6.274 -7.385 37.276 1.00 79.75 469 LYS A C 1
ATOM 3677 O O . LYS A 1 469 ? -5.505 -8.152 36.717 1.00 79.75 469 LYS A O 1
ATOM 3682 N N . GLU A 1 470 ? -7.385 -6.949 36.691 1.00 82.88 470 GLU A N 1
ATOM 3683 C CA . GLU A 1 470 ? -7.895 -7.425 35.408 1.00 82.88 470 GLU A CA 1
ATOM 3684 C C . GLU A 1 470 ? -7.209 -6.718 34.232 1.00 82.88 470 GLU A C 1
ATOM 3686 O O . GLU A 1 470 ? -7.834 -5.945 33.507 1.00 82.88 470 GLU A O 1
ATOM 3691 N N . ILE A 1 471 ? -5.909 -6.943 34.052 1.00 84.75 471 ILE A N 1
ATOM 3692 C CA . ILE A 1 471 ? -5.115 -6.279 33.015 1.00 84.75 471 ILE A CA 1
ATOM 3693 C C . ILE A 1 471 ? -4.786 -7.248 31.881 1.00 84.75 471 ILE A C 1
ATOM 3695 O O . ILE A 1 471 ? -4.199 -8.309 32.076 1.00 84.75 471 ILE A O 1
ATOM 3699 N N . HIS A 1 472 ? -5.102 -6.830 30.660 1.00 86.06 472 HIS A N 1
ATOM 3700 C CA . HIS A 1 472 ? -4.669 -7.475 29.437 1.00 86.06 472 HIS A CA 1
ATOM 3701 C C . HIS A 1 472 ? -3.696 -6.567 28.684 1.00 86.06 472 HIS A C 1
ATOM 3703 O O . HIS A 1 472 ? -4.018 -5.440 28.312 1.00 86.06 472 HIS A O 1
ATOM 3709 N N . ILE A 1 473 ? -2.493 -7.083 28.456 1.00 86.62 473 ILE A N 1
ATOM 3710 C CA . ILE A 1 473 ? -1.476 -6.463 27.609 1.00 86.62 473 ILE A CA 1
ATOM 3711 C C . ILE A 1 473 ? -1.249 -7.409 26.438 1.00 86.62 473 ILE A C 1
ATOM 3713 O O . ILE A 1 473 ? -1.065 -8.607 26.660 1.00 86.62 473 ILE A O 1
ATOM 3717 N N . ASP A 1 474 ? -1.239 -6.897 25.218 1.00 82.75 474 ASP A N 1
ATOM 3718 C CA . ASP A 1 474 ? -0.880 -7.647 24.020 1.00 82.75 474 ASP A CA 1
ATOM 3719 C C . ASP A 1 474 ? 0.152 -6.859 23.212 1.00 82.75 474 ASP A C 1
ATOM 3721 O O . ASP A 1 474 ? -0.136 -5.789 22.674 1.00 82.75 474 ASP A O 1
ATOM 3725 N N . LEU A 1 475 ? 1.370 -7.398 23.187 1.00 80.94 475 LEU A N 1
ATOM 3726 C CA . LEU A 1 475 ? 2.522 -6.882 22.442 1.00 80.94 475 LEU A CA 1
ATOM 3727 C C . LEU A 1 475 ? 2.793 -7.750 21.214 1.00 80.94 475 LEU A C 1
ATOM 3729 O O . LEU A 1 475 ? 3.083 -7.242 20.130 1.00 80.94 475 LEU A O 1
ATOM 3733 N N . ASP A 1 476 ? 2.636 -9.056 21.405 1.00 78.56 476 ASP A N 1
ATOM 3734 C CA . ASP A 1 476 ? 3.012 -10.079 20.454 1.00 78.56 476 ASP A CA 1
ATOM 3735 C C . ASP A 1 476 ? 2.036 -10.121 19.276 1.00 78.56 476 ASP A C 1
ATOM 3737 O O . ASP A 1 476 ? 2.465 -10.016 18.134 1.00 78.56 476 ASP A O 1
ATOM 3741 N N . TRP A 1 477 ? 0.723 -10.271 19.506 1.00 80.06 477 TRP A N 1
ATOM 3742 C CA . TRP A 1 477 ? -0.237 -10.534 18.423 1.00 80.06 477 TRP A CA 1
ATOM 3743 C C . TRP A 1 477 ? -0.505 -9.304 17.556 1.00 80.06 477 TRP A C 1
ATOM 3745 O O . TRP A 1 477 ? -0.539 -9.412 16.325 1.00 80.06 477 TRP A O 1
ATOM 3755 N N . ILE A 1 478 ? -0.629 -8.129 18.176 1.00 79.94 478 ILE A N 1
ATOM 3756 C CA . ILE A 1 478 ? -0.850 -6.868 17.460 1.00 79.94 478 ILE A CA 1
ATOM 3757 C C . ILE A 1 478 ? 0.268 -6.572 16.445 1.00 79.94 478 ILE A C 1
ATOM 3759 O O . ILE A 1 478 ? -0.031 -6.111 15.336 1.00 79.94 478 ILE A O 1
ATOM 3763 N N . ASN A 1 479 ? 1.518 -6.915 16.790 1.00 74.94 479 ASN A N 1
ATOM 3764 C CA . ASN A 1 479 ? 2.714 -6.736 15.960 1.00 74.94 479 ASN A CA 1
ATOM 3765 C C . ASN A 1 479 ? 3.178 -8.026 15.257 1.00 74.94 479 ASN A C 1
ATOM 3767 O O . ASN A 1 479 ? 4.192 -8.014 14.559 1.00 74.94 479 ASN A O 1
ATOM 3771 N N . LYS A 1 480 ? 2.458 -9.147 15.411 1.00 68.19 480 LYS A N 1
ATOM 3772 C CA . LYS A 1 480 ? 2.888 -10.443 14.874 1.00 68.19 480 LYS A CA 1
ATOM 3773 C C . LYS A 1 480 ? 2.928 -10.409 13.354 1.00 68.19 480 LYS A C 1
ATOM 3775 O O . LYS A 1 480 ? 1.906 -10.200 12.692 1.00 68.19 480 LYS A O 1
ATOM 3780 N N . TYR A 1 481 ? 4.093 -10.707 12.788 1.00 63.56 481 TYR A N 1
ATOM 3781 C CA . TYR A 1 481 ? 4.239 -10.920 11.356 1.00 63.56 481 TYR A CA 1
ATOM 3782 C C . TYR A 1 481 ? 3.788 -12.347 10.994 1.00 63.56 481 TYR A C 1
ATOM 3784 O O . TYR A 1 481 ? 4.387 -13.319 11.450 1.00 63.56 481 TYR A O 1
ATOM 3792 N N . PRO A 1 482 ? 2.748 -12.525 10.157 1.00 51.69 482 PRO A N 1
ATOM 3793 C CA . PRO A 1 482 ? 2.145 -13.845 9.933 1.00 51.69 482 PRO A CA 1
ATOM 3794 C C . PRO A 1 482 ? 3.005 -14.832 9.128 1.00 51.69 482 PRO A C 1
ATOM 3796 O O . PRO A 1 482 ? 2.575 -15.959 8.909 1.00 51.69 482 PRO A O 1
ATOM 3799 N N . PHE A 1 483 ? 4.182 -14.422 8.643 1.00 53.16 483 PHE A N 1
ATOM 3800 C CA . PHE A 1 483 ? 4.935 -15.165 7.625 1.00 53.16 483 PHE A CA 1
ATOM 3801 C C . PHE A 1 483 ? 6.433 -15.305 7.919 1.00 53.16 483 PHE A C 1
ATOM 3803 O O . PHE A 1 483 ? 7.175 -15.726 7.038 1.00 53.16 483 PHE A O 1
ATOM 3810 N N . GLU A 1 484 ? 6.891 -14.987 9.132 1.00 51.59 484 GLU A N 1
ATOM 3811 C CA . GLU A 1 484 ? 8.315 -15.100 9.492 1.00 51.59 484 GLU A CA 1
ATOM 3812 C C . GLU A 1 484 ? 8.805 -16.557 9.638 1.00 51.59 484 GLU A C 1
ATOM 3814 O O . GLU A 1 484 ? 10.009 -16.776 9.691 1.00 51.59 484 GLU A O 1
ATOM 3819 N N . HIS A 1 485 ? 7.913 -17.563 9.631 1.00 41.53 485 HIS A N 1
ATOM 3820 C CA . HIS A 1 485 ? 8.287 -18.950 9.967 1.00 41.53 485 HIS A CA 1
ATOM 3821 C C . HIS A 1 485 ? 7.649 -20.090 9.150 1.00 41.53 485 HIS A C 1
ATOM 3823 O O . HIS A 1 485 ? 7.773 -21.248 9.544 1.00 41.53 485 HIS A O 1
ATOM 3829 N N . GLU A 1 486 ? 7.005 -19.847 8.004 1.00 34.75 486 GLU A N 1
ATOM 3830 C CA . GLU A 1 486 ? 6.656 -20.971 7.117 1.00 34.75 486 GLU A CA 1
ATOM 3831 C C . GLU A 1 486 ? 7.758 -21.200 6.073 1.00 34.75 486 GLU A C 1
ATOM 3833 O O . GLU A 1 486 ? 7.733 -20.648 4.972 1.00 34.75 486 GLU A O 1
ATOM 3838 N N . ASP A 1 487 ? 8.693 -22.093 6.411 1.00 39.69 487 ASP A N 1
ATOM 3839 C CA . ASP A 1 487 ? 9.705 -22.713 5.539 1.00 39.69 487 ASP A CA 1
ATOM 3840 C C . ASP A 1 487 ? 9.090 -23.560 4.396 1.00 39.69 487 ASP A C 1
ATOM 3842 O O . ASP A 1 487 ? 9.552 -24.645 4.051 1.00 39.69 487 ASP A O 1
ATOM 3846 N N . ARG A 1 488 ? 8.040 -23.074 3.722 1.00 41.69 488 ARG A N 1
ATOM 3847 C CA . ARG A 1 488 ? 7.567 -23.658 2.452 1.00 41.69 488 ARG A CA 1
ATOM 3848 C C . ARG A 1 488 ? 8.518 -23.341 1.293 1.00 41.69 488 ARG A C 1
ATOM 3850 O O . ARG A 1 488 ? 8.521 -24.040 0.284 1.00 41.69 488 ARG A O 1
ATOM 3857 N N . VAL A 1 489 ? 9.359 -22.321 1.466 1.00 46.41 489 VAL A N 1
ATOM 3858 C CA . VAL A 1 489 ? 10.371 -21.859 0.502 1.00 46.41 489 VAL A CA 1
ATOM 3859 C C . VAL A 1 489 ? 11.547 -22.834 0.406 1.00 46.41 489 VAL A C 1
ATOM 3861 O O . VAL A 1 489 ? 12.168 -22.915 -0.647 1.00 46.41 489 VAL A O 1
ATOM 3864 N N . GLY A 1 490 ? 11.820 -23.627 1.451 1.00 46.38 490 GLY A N 1
ATOM 3865 C CA . GLY A 1 490 ? 12.850 -24.672 1.414 1.00 46.38 490 GLY A CA 1
ATOM 3866 C C . GLY A 1 490 ? 12.593 -25.704 0.313 1.00 46.38 490 GLY A C 1
ATOM 3867 O O . GLY A 1 490 ? 13.497 -26.006 -0.455 1.00 46.38 490 GLY A O 1
ATOM 3868 N N . LYS A 1 491 ? 11.335 -26.138 0.151 1.00 42.50 491 LYS A N 1
ATOM 3869 C CA . LYS A 1 491 ? 10.937 -27.100 -0.892 1.00 42.50 491 LYS A CA 1
ATOM 3870 C C . LYS A 1 491 ? 11.113 -26.556 -2.310 1.00 42.50 491 LYS A C 1
ATOM 3872 O O . LYS A 1 491 ? 11.733 -27.215 -3.135 1.00 42.50 491 LYS A O 1
ATOM 3877 N N . LEU A 1 492 ? 10.639 -25.335 -2.568 1.00 43.38 492 LEU A N 1
ATOM 3878 C CA . LEU A 1 492 ? 10.815 -24.679 -3.871 1.00 43.38 492 LEU A CA 1
ATOM 3879 C C . LEU A 1 492 ? 12.299 -24.406 -4.163 1.00 43.38 492 LEU A C 1
ATOM 3881 O O . LEU A 1 492 ? 12.768 -24.629 -5.275 1.00 43.38 492 LEU A O 1
ATOM 3885 N N . ARG A 1 493 ? 13.074 -23.989 -3.154 1.00 53.12 493 ARG A N 1
ATOM 3886 C CA . ARG A 1 493 ? 14.525 -23.773 -3.266 1.00 53.12 493 ARG A CA 1
ATOM 3887 C C . ARG A 1 493 ? 15.277 -25.061 -3.608 1.00 53.12 493 ARG A C 1
ATOM 3889 O O . ARG A 1 493 ? 16.225 -25.012 -4.394 1.00 53.12 493 ARG A O 1
ATOM 3896 N N . ASP A 1 494 ? 14.865 -26.192 -3.044 1.00 50.91 494 ASP A N 1
ATOM 3897 C CA . ASP A 1 494 ? 15.479 -27.493 -3.311 1.00 50.91 494 ASP A CA 1
ATOM 3898 C C . ASP A 1 494 ? 15.132 -28.007 -4.720 1.00 50.91 494 ASP A C 1
ATOM 3900 O O . ASP A 1 494 ? 16.014 -28.533 -5.400 1.00 50.91 494 ASP A O 1
ATOM 3904 N N . GLU A 1 495 ? 13.911 -27.759 -5.205 1.00 49.22 495 GLU A N 1
ATOM 3905 C CA . GLU A 1 495 ? 13.481 -28.065 -6.581 1.00 49.22 495 GLU A CA 1
ATOM 3906 C C . GLU A 1 495 ? 14.255 -27.232 -7.623 1.00 49.22 495 GLU A C 1
ATOM 3908 O O . GLU A 1 495 ? 14.833 -27.786 -8.562 1.00 49.22 495 GLU A O 1
ATOM 3913 N N . PHE A 1 496 ? 14.394 -25.917 -7.416 1.00 46.66 496 PHE A N 1
ATOM 3914 C CA . PHE A 1 496 ? 15.205 -25.059 -8.293 1.00 46.66 496 PHE A CA 1
ATOM 3915 C C . PHE A 1 496 ? 16.702 -25.407 -8.241 1.00 46.66 496 PHE A C 1
ATOM 3917 O O . PHE A 1 496 ? 17.393 -25.355 -9.261 1.00 46.66 496 PHE A O 1
ATOM 3924 N N . SER A 1 497 ? 17.213 -25.828 -7.079 1.00 55.94 497 SER A N 1
ATOM 3925 C CA . SER A 1 497 ? 18.603 -26.285 -6.930 1.00 55.94 497 SER A CA 1
ATOM 3926 C C . SER A 1 497 ? 18.871 -27.637 -7.601 1.00 55.94 497 SER A C 1
ATOM 3928 O O . SER A 1 497 ? 20.028 -27.945 -7.898 1.00 55.94 497 SER A O 1
ATOM 3930 N N . GLN A 1 498 ? 17.841 -28.461 -7.819 1.00 56.88 498 GLN A N 1
ATOM 3931 C CA . GLN A 1 498 ? 17.932 -29.687 -8.618 1.00 56.88 498 GLN A CA 1
ATOM 3932 C C . GLN A 1 498 ? 17.927 -29.369 -10.118 1.00 56.88 498 GLN A C 1
ATOM 3934 O O . GLN A 1 498 ? 18.784 -29.886 -10.835 1.00 56.88 498 GLN A O 1
ATOM 3939 N N . MET A 1 499 ? 17.078 -28.441 -10.578 1.00 47.44 499 MET A N 1
ATOM 3940 C CA . MET A 1 499 ? 17.114 -27.958 -11.969 1.00 47.44 499 MET A CA 1
ATOM 3941 C C . MET A 1 499 ? 18.464 -27.315 -12.322 1.00 47.44 499 MET A C 1
ATOM 3943 O O . MET A 1 499 ? 19.068 -27.658 -13.334 1.00 47.44 499 MET A O 1
ATOM 3947 N N . ALA A 1 500 ? 19.006 -26.460 -11.449 1.00 46.66 500 ALA A N 1
ATOM 3948 C CA . ALA A 1 500 ? 20.303 -25.813 -11.665 1.00 46.66 500 ALA A CA 1
ATOM 3949 C C . ALA A 1 500 ? 21.510 -26.773 -11.592 1.00 46.66 500 ALA A C 1
ATOM 3951 O O . ALA A 1 500 ? 22.606 -26.421 -12.031 1.00 46.66 500 ALA A O 1
ATOM 3952 N N . ARG A 1 501 ? 21.349 -27.964 -10.999 1.00 56.03 501 ARG A N 1
ATOM 3953 C CA . ARG A 1 501 ? 22.356 -29.038 -11.048 1.00 56.03 501 ARG A CA 1
ATOM 3954 C C . ARG A 1 501 ? 22.276 -29.799 -12.369 1.00 56.03 501 ARG A C 1
ATOM 3956 O O . ARG A 1 501 ? 23.295 -29.907 -13.036 1.00 56.03 501 ARG A O 1
ATOM 3963 N N . SER A 1 502 ? 21.069 -30.167 -12.800 1.00 54.19 502 SER A N 1
ATOM 3964 C CA . SER A 1 502 ? 20.822 -30.786 -14.111 1.00 54.19 502 SER A CA 1
ATOM 3965 C C . SER A 1 502 ? 21.382 -29.954 -15.273 1.00 54.19 502 SER A C 1
ATOM 3967 O O . SER A 1 502 ? 22.035 -30.504 -16.152 1.00 54.19 502 SER A O 1
ATOM 3969 N N . TRP A 1 503 ? 21.218 -28.630 -15.243 1.00 51.31 503 TRP A N 1
ATOM 3970 C CA . TRP A 1 503 ? 21.742 -27.747 -16.295 1.00 51.31 503 TRP A CA 1
ATOM 3971 C C . TRP A 1 503 ? 23.271 -27.647 -16.283 1.00 51.31 503 TRP A C 1
ATOM 3973 O O . TRP A 1 503 ? 23.898 -27.456 -17.323 1.00 51.31 503 TRP A O 1
ATOM 3983 N N . ARG A 1 504 ? 23.884 -27.769 -15.100 1.00 48.97 504 ARG A N 1
ATOM 3984 C CA . ARG A 1 504 ? 25.343 -27.782 -14.947 1.00 48.97 504 ARG A CA 1
ATOM 3985 C C . ARG A 1 504 ? 25.933 -29.058 -15.534 1.00 48.97 504 ARG A C 1
ATOM 3987 O O . ARG A 1 504 ? 26.895 -28.972 -16.288 1.00 48.97 504 ARG A O 1
ATOM 3994 N N . ASP A 1 505 ? 25.301 -30.191 -15.251 1.00 57.72 505 ASP A N 1
ATOM 3995 C CA . ASP A 1 505 ? 25.707 -31.496 -15.767 1.00 57.72 505 ASP A CA 1
ATOM 3996 C C . ASP A 1 505 ? 25.525 -31.572 -17.300 1.00 57.72 505 ASP A C 1
ATOM 3998 O O . ASP A 1 505 ? 26.385 -32.111 -17.996 1.00 57.72 505 ASP A O 1
ATOM 4002 N N . GLU A 1 506 ? 24.473 -30.952 -17.856 1.00 52.25 506 GLU A N 1
ATOM 4003 C CA . GLU A 1 506 ? 24.278 -30.818 -19.312 1.00 52.25 506 GLU A CA 1
ATOM 4004 C C . GLU A 1 506 ? 25.336 -29.922 -19.980 1.00 52.25 506 GLU A C 1
ATOM 4006 O O . GLU A 1 506 ? 25.863 -30.268 -21.038 1.00 52.25 506 GLU A O 1
ATOM 4011 N N . LEU A 1 507 ? 25.705 -28.797 -19.357 1.00 49.88 507 LEU A N 1
ATOM 4012 C CA . LEU A 1 507 ? 26.759 -27.901 -19.856 1.00 49.88 507 LEU A CA 1
ATOM 4013 C C . LEU A 1 507 ? 28.156 -28.533 -19.785 1.00 49.88 507 LEU A C 1
ATOM 4015 O O . LEU A 1 507 ? 29.000 -28.291 -20.652 1.00 49.88 507 LEU A O 1
ATOM 4019 N N . GLU A 1 508 ? 28.412 -29.348 -18.765 1.00 49.25 508 GLU A N 1
ATOM 4020 C CA . GLU A 1 508 ? 29.684 -30.046 -18.582 1.00 49.25 508 GLU A CA 1
ATOM 4021 C C . GLU A 1 508 ? 29.818 -31.230 -19.557 1.00 49.25 508 GLU A C 1
ATOM 4023 O O . GLU A 1 508 ? 30.891 -31.434 -20.129 1.00 49.25 508 GLU A O 1
ATOM 4028 N N . ALA A 1 509 ? 28.712 -31.913 -19.873 1.00 50.00 509 ALA A N 1
ATOM 4029 C CA . ALA A 1 509 ? 28.644 -32.901 -20.950 1.00 50.00 509 ALA A CA 1
ATOM 4030 C C . ALA A 1 509 ? 28.869 -32.278 -22.343 1.00 50.00 509 ALA A C 1
ATOM 4032 O O . ALA A 1 509 ? 29.576 -32.860 -23.168 1.00 50.00 509 ALA A O 1
ATOM 4033 N N . PHE A 1 510 ? 28.349 -31.070 -22.587 1.00 41.62 510 PHE A N 1
ATOM 4034 C CA . PHE A 1 510 ? 28.544 -30.346 -23.850 1.00 41.62 510 PHE A CA 1
ATOM 4035 C C . PHE A 1 510 ? 30.004 -29.900 -24.047 1.00 41.62 510 PHE A C 1
ATOM 4037 O O . PHE A 1 510 ? 30.556 -29.994 -25.142 1.00 41.62 510 PHE A O 1
ATOM 4044 N N . ARG A 1 511 ? 30.680 -29.484 -22.966 1.00 38.22 511 ARG A N 1
ATOM 4045 C CA . ARG A 1 511 ? 32.090 -29.053 -22.990 1.00 38.22 511 ARG A CA 1
ATOM 4046 C C . ARG A 1 511 ? 33.069 -30.192 -23.304 1.00 38.22 511 ARG A C 1
ATOM 4048 O O . ARG A 1 511 ? 34.116 -29.939 -23.896 1.00 38.22 511 ARG A O 1
ATOM 4055 N N . ILE A 1 512 ? 32.749 -31.432 -22.937 1.00 45.62 512 ILE A N 1
ATOM 4056 C CA . ILE A 1 512 ? 33.605 -32.604 -23.202 1.00 45.62 512 ILE A CA 1
ATOM 4057 C C . ILE A 1 512 ? 33.514 -33.053 -24.679 1.00 45.62 512 ILE A C 1
ATOM 4059 O O . ILE A 1 512 ? 34.408 -33.737 -25.173 1.00 45.62 512 ILE A O 1
ATOM 4063 N N . GLN A 1 513 ? 32.495 -32.608 -25.424 1.00 42.88 513 GLN A N 1
ATOM 4064 C CA . GLN A 1 513 ? 32.283 -32.977 -26.828 1.00 42.88 513 GLN A CA 1
ATOM 4065 C C . GLN A 1 513 ? 33.094 -32.145 -27.847 1.00 42.88 513 GLN A C 1
ATOM 4067 O O . GLN A 1 513 ? 33.289 -32.606 -28.970 1.00 42.88 513 GLN A O 1
ATOM 4072 N N . GLU A 1 514 ? 33.616 -30.967 -27.482 1.00 39.44 514 GLU A N 1
ATOM 4073 C CA . GLU A 1 514 ? 34.320 -30.064 -28.419 1.00 39.44 514 GLU A CA 1
ATOM 4074 C C . GLU A 1 514 ? 35.861 -30.161 -28.402 1.00 39.44 514 GLU A C 1
ATOM 4076 O O . GLU A 1 514 ? 36.524 -29.543 -29.235 1.00 39.44 514 GLU A O 1
ATOM 4081 N N . SER A 1 515 ? 36.482 -30.958 -27.524 1.00 36.50 515 SER A N 1
ATOM 4082 C CA . SER A 1 515 ? 37.954 -31.023 -27.414 1.00 36.50 515 SER A CA 1
ATOM 4083 C C . SER A 1 515 ? 38.608 -32.193 -28.167 1.00 36.50 515 SER A C 1
ATOM 4085 O O . SER A 1 515 ? 39.551 -32.809 -27.665 1.00 36.50 515 SER A O 1
ATOM 4087 N N . GLY A 1 516 ? 38.132 -32.518 -29.371 1.00 39.47 516 GLY A N 1
ATOM 4088 C CA . GLY A 1 516 ? 38.622 -33.661 -30.148 1.00 39.47 516 GLY A CA 1
ATOM 4089 C C . GLY A 1 516 ? 38.712 -33.401 -31.650 1.00 39.47 516 GLY A C 1
ATOM 4090 O O . GLY A 1 516 ? 37.936 -33.959 -32.414 1.00 39.47 516 GLY A O 1
ATOM 4091 N N . GLY A 1 517 ? 39.680 -32.593 -32.091 1.00 31.77 517 GLY A N 1
ATOM 4092 C CA . GLY A 1 517 ? 39.972 -32.428 -33.518 1.00 31.77 517 GLY A CA 1
ATOM 4093 C C . GLY A 1 517 ? 41.206 -31.569 -33.776 1.00 31.77 517 GLY A C 1
ATOM 4094 O O . GLY A 1 517 ? 41.146 -30.348 -33.698 1.00 31.77 517 GLY A O 1
ATOM 4095 N N . SER A 1 518 ? 42.337 -32.202 -34.090 1.00 42.09 518 SER A N 1
ATOM 4096 C CA . SER A 1 518 ? 43.525 -31.509 -34.595 1.00 42.09 518 SER A CA 1
ATOM 4097 C C . SER A 1 518 ? 43.401 -31.331 -36.110 1.00 42.09 518 SER A C 1
ATOM 4099 O O . SER A 1 518 ? 43.467 -32.292 -36.871 1.00 42.09 518 SER A O 1
ATOM 4101 N N . THR A 1 519 ? 43.221 -30.090 -36.561 1.00 32.91 519 THR A N 1
ATOM 4102 C CA . THR A 1 519 ? 43.253 -29.721 -37.984 1.00 32.91 519 THR A CA 1
ATOM 4103 C C . THR A 1 519 ? 44.277 -28.616 -38.218 1.00 32.91 519 THR A C 1
ATOM 4105 O O . THR A 1 519 ? 44.320 -27.623 -37.497 1.00 32.91 519 THR A O 1
ATOM 4108 N N . SER A 1 520 ? 45.128 -28.820 -39.222 1.00 41.38 520 SER A N 1
ATOM 4109 C CA . SER A 1 520 ? 46.262 -27.982 -39.618 1.00 41.38 520 SER A CA 1
ATOM 4110 C C . SER A 1 520 ? 45.859 -26.555 -40.019 1.00 41.38 520 SER A C 1
ATOM 4112 O O . SER A 1 520 ? 45.232 -26.357 -41.060 1.00 41.38 520 SER A O 1
ATOM 4114 N N . ASP A 1 521 ? 46.288 -25.561 -39.240 1.00 39.66 521 ASP A N 1
ATOM 4115 C CA . ASP A 1 521 ? 45.949 -24.144 -39.424 1.00 39.66 521 ASP A CA 1
ATOM 4116 C C . ASP A 1 521 ? 47.136 -23.307 -39.944 1.00 39.66 521 ASP A C 1
ATOM 4118 O O . ASP A 1 521 ? 47.773 -22.551 -39.209 1.00 39.66 521 ASP A O 1
ATOM 4122 N N . THR A 1 522 ? 47.477 -23.442 -41.232 1.00 41.00 522 THR A N 1
ATOM 4123 C CA . THR A 1 522 ? 48.401 -22.499 -41.905 1.00 41.00 522 THR A CA 1
ATOM 4124 C C . THR A 1 522 ? 48.026 -22.197 -43.361 1.00 41.00 522 THR A C 1
ATOM 4126 O O . THR A 1 522 ? 48.910 -22.022 -44.196 1.00 41.00 522 THR A O 1
ATOM 4129 N N . ALA A 1 523 ? 46.733 -22.094 -43.685 1.00 46.50 523 ALA A N 1
ATOM 4130 C CA . ALA A 1 523 ? 46.260 -21.730 -45.033 1.00 46.50 523 ALA A CA 1
ATOM 4131 C C . ALA A 1 523 ? 45.629 -20.321 -45.139 1.00 46.50 523 ALA A C 1
ATOM 4133 O O . ALA A 1 523 ? 45.179 -19.932 -46.211 1.00 46.50 523 ALA A O 1
ATOM 4134 N N . PHE A 1 524 ? 45.643 -19.521 -44.063 1.00 43.94 524 PHE A N 1
ATOM 4135 C CA . PHE A 1 524 ? 45.116 -18.141 -44.035 1.00 43.94 524 PHE A CA 1
ATOM 4136 C C . PHE A 1 524 ? 46.198 -17.046 -43.910 1.00 43.94 524 PHE A C 1
ATOM 4138 O O . PHE A 1 524 ? 45.898 -15.880 -43.642 1.00 43.94 524 PHE A O 1
ATOM 4145 N N . ARG A 1 525 ? 47.484 -17.380 -44.096 1.00 55.00 525 ARG A N 1
ATOM 4146 C CA . ARG A 1 525 ? 48.582 -16.405 -43.961 1.00 55.00 525 ARG A CA 1
ATOM 4147 C C . ARG A 1 525 ? 48.737 -15.552 -45.223 1.00 55.00 525 ARG A C 1
ATOM 4149 O O . ARG A 1 525 ? 49.054 -16.059 -46.291 1.00 55.00 525 ARG A O 1
ATOM 4156 N N . LYS A 1 526 ? 48.567 -14.235 -45.059 1.00 55.44 526 LYS A N 1
ATOM 4157 C CA . LYS A 1 526 ? 48.788 -13.200 -46.081 1.00 55.44 526 LYS A CA 1
ATOM 4158 C C . LYS A 1 526 ? 50.228 -13.286 -46.614 1.00 55.44 526 LYS A C 1
ATOM 4160 O O . LYS A 1 526 ? 51.179 -13.027 -45.877 1.00 55.44 526 LYS A O 1
ATOM 4165 N N . THR A 1 527 ? 50.391 -13.674 -47.875 1.00 53.78 527 THR A N 1
ATOM 4166 C CA . THR A 1 527 ? 51.686 -13.702 -48.563 1.00 53.78 527 THR A CA 1
ATOM 4167 C C . THR A 1 527 ? 52.090 -12.275 -48.921 1.00 53.78 527 THR A C 1
ATOM 4169 O O . THR A 1 527 ? 51.368 -11.590 -49.640 1.00 53.78 527 THR A O 1
ATOM 4172 N N . TRP A 1 528 ? 53.215 -11.803 -48.384 1.00 57.41 528 TRP A N 1
ATOM 4173 C CA . TRP A 1 528 ? 53.755 -10.479 -48.697 1.00 57.41 528 TRP A CA 1
ATOM 4174 C C . TRP A 1 528 ? 54.476 -10.539 -50.042 1.00 57.41 528 TRP A C 1
ATOM 4176 O O . TRP A 1 528 ? 55.431 -11.306 -50.188 1.00 57.41 528 TRP A O 1
ATOM 4186 N N . ASP A 1 529 ? 54.025 -9.740 -51.007 1.00 64.31 529 ASP A N 1
ATOM 4187 C CA . ASP A 1 529 ? 54.667 -9.633 -52.313 1.00 64.31 529 ASP A CA 1
ATOM 4188 C C . ASP A 1 529 ? 55.965 -8.818 -52.187 1.00 64.31 529 ASP A C 1
ATOM 4190 O O . ASP A 1 529 ? 55.959 -7.600 -52.000 1.00 64.31 529 ASP A O 1
ATOM 4194 N N . ARG A 1 530 ? 57.109 -9.510 -52.180 1.00 60.38 530 ARG A N 1
ATOM 4195 C CA . ARG A 1 530 ? 58.415 -8.922 -51.830 1.00 60.38 530 ARG A CA 1
ATOM 4196 C C . ARG A 1 530 ? 58.830 -7.800 -52.782 1.00 60.38 530 ARG A C 1
ATOM 4198 O O . ARG A 1 530 ? 59.556 -6.902 -52.363 1.00 60.38 530 ARG A O 1
ATOM 4205 N N . GLU A 1 531 ? 58.367 -7.829 -54.028 1.00 68.56 531 GLU A N 1
ATOM 4206 C CA . GLU A 1 531 ? 58.726 -6.838 -55.044 1.00 68.56 531 GLU A CA 1
ATOM 4207 C C . GLU A 1 531 ? 57.973 -5.513 -54.867 1.00 68.56 531 GLU A C 1
ATOM 4209 O O . GLU A 1 531 ? 58.566 -4.441 -55.016 1.00 68.56 531 GLU A O 1
ATOM 4214 N N . GLU A 1 532 ? 56.696 -5.561 -54.478 1.00 71.31 532 GLU A N 1
ATOM 4215 C CA . GLU A 1 532 ? 55.897 -4.367 -54.172 1.00 71.31 532 GLU A CA 1
ATOM 4216 C C . GLU A 1 532 ? 56.462 -3.631 -52.949 1.00 71.31 532 GLU A C 1
ATOM 4218 O O . GLU A 1 532 ? 56.653 -2.412 -52.968 1.00 71.31 532 GLU A O 1
ATOM 4223 N N . TYR A 1 533 ? 56.824 -4.382 -51.905 1.00 68.31 533 TYR A N 1
ATOM 4224 C CA . TYR A 1 533 ? 57.433 -3.820 -50.699 1.00 68.31 533 TYR A CA 1
ATOM 4225 C C . TYR A 1 533 ? 58.858 -3.307 -50.935 1.00 68.31 533 TYR A C 1
ATOM 4227 O O . TYR A 1 533 ? 59.231 -2.295 -50.344 1.00 68.31 533 TYR A O 1
ATOM 4235 N N . ALA A 1 534 ? 59.633 -3.933 -51.828 1.00 72.19 534 ALA A N 1
ATOM 4236 C CA . ALA A 1 534 ? 60.949 -3.431 -52.222 1.00 72.19 534 ALA A CA 1
ATOM 4237 C C . ALA A 1 534 ? 60.855 -2.103 -52.994 1.00 72.19 534 ALA A C 1
ATOM 4239 O O . ALA A 1 534 ? 61.616 -1.178 -52.708 1.00 72.19 534 ALA A O 1
ATOM 4240 N N . LYS A 1 535 ? 59.890 -1.966 -53.916 1.00 74.19 535 LYS A N 1
ATOM 4241 C CA . LYS A 1 535 ? 59.624 -0.695 -54.616 1.00 74.19 535 LYS A CA 1
ATOM 4242 C C . LYS A 1 535 ? 59.180 0.399 -53.651 1.00 74.19 535 LYS A C 1
ATOM 4244 O O . LYS A 1 535 ? 59.720 1.500 -53.681 1.00 74.19 535 LYS A O 1
ATOM 4249 N N . LYS A 1 536 ? 58.260 0.078 -52.741 1.00 73.50 536 LYS A N 1
ATOM 4250 C CA . LYS A 1 536 ? 57.789 1.018 -51.721 1.00 73.50 536 LYS A CA 1
ATOM 4251 C C . LYS A 1 536 ? 58.914 1.476 -50.784 1.00 73.50 536 LYS A C 1
ATOM 4253 O O . LYS A 1 536 ? 59.000 2.659 -50.475 1.00 73.50 536 LYS A O 1
ATOM 4258 N N . ALA A 1 537 ? 59.809 0.569 -50.390 1.00 70.00 537 ALA A N 1
ATOM 4259 C CA . ALA A 1 537 ? 60.980 0.906 -49.582 1.00 70.00 537 ALA A CA 1
ATOM 4260 C C . ALA A 1 537 ? 61.972 1.817 -50.331 1.00 70.00 537 ALA A C 1
ATOM 4262 O O . ALA A 1 537 ? 62.504 2.754 -49.737 1.00 70.00 537 ALA A O 1
ATOM 4263 N N . ALA A 1 538 ? 62.193 1.587 -51.632 1.00 76.06 538 ALA A N 1
ATOM 4264 C CA . ALA A 1 538 ? 63.051 2.437 -52.460 1.00 76.06 538 ALA A CA 1
ATOM 4265 C C . ALA A 1 538 ? 62.477 3.859 -52.634 1.00 76.06 538 ALA A C 1
ATOM 4267 O O . ALA A 1 538 ? 63.222 4.837 -52.534 1.00 76.06 538 ALA A O 1
ATOM 4268 N N . ASP A 1 539 ? 61.158 3.978 -52.818 1.00 75.50 539 ASP A N 1
ATOM 4269 C CA . ASP A 1 539 ? 60.446 5.262 -52.894 1.00 75.50 539 ASP A CA 1
ATOM 4270 C C . ASP A 1 539 ? 60.443 6.023 -51.558 1.00 75.50 539 ASP A C 1
ATOM 4272 O O . ASP A 1 539 ? 60.504 7.253 -51.524 1.00 75.50 539 ASP A O 1
ATOM 4276 N N . GLU A 1 540 ? 60.383 5.319 -50.428 1.00 72.88 540 GLU A N 1
ATOM 4277 C CA . GLU A 1 540 ? 60.525 5.936 -49.105 1.00 72.88 540 GLU A CA 1
ATOM 4278 C C . GLU A 1 540 ? 61.969 6.393 -48.848 1.00 72.88 540 GLU A C 1
ATOM 4280 O O . GLU A 1 540 ? 62.199 7.459 -48.268 1.00 72.88 540 GLU A O 1
ATOM 4285 N N . GLU A 1 541 ? 62.964 5.631 -49.311 1.00 73.69 541 GLU A N 1
ATOM 4286 C CA . GLU A 1 541 ? 64.371 5.989 -49.151 1.00 73.69 541 GLU A CA 1
ATOM 4287 C C . GLU A 1 541 ? 64.770 7.203 -50.007 1.00 73.69 541 GLU A C 1
ATOM 4289 O O . GLU A 1 541 ? 65.542 8.050 -49.538 1.00 73.69 541 GLU A O 1
ATOM 4294 N N . SER A 1 542 ? 64.237 7.327 -51.228 1.00 72.81 542 SER A N 1
ATOM 4295 C CA . SER A 1 542 ? 64.454 8.490 -52.100 1.00 72.81 542 SER A CA 1
ATOM 4296 C C . SER A 1 542 ? 63.851 9.761 -51.493 1.00 72.81 542 SER A C 1
ATOM 4298 O O . SER A 1 542 ? 64.575 10.741 -51.293 1.00 72.81 542 SER A O 1
ATOM 4300 N N . LYS A 1 543 ? 62.590 9.708 -51.046 1.00 76.50 543 LYS A N 1
ATOM 4301 C CA . LYS A 1 543 ? 61.919 10.815 -50.341 1.00 76.50 543 LYS A CA 1
ATOM 4302 C C . LYS A 1 543 ? 62.657 11.223 -49.068 1.00 76.50 543 LYS A C 1
ATOM 4304 O O . LYS A 1 543 ? 62.862 12.408 -48.821 1.00 76.50 543 LYS A O 1
ATOM 4309 N N . ARG A 1 544 ? 63.153 10.262 -48.280 1.00 72.81 544 ARG A N 1
ATOM 4310 C CA . ARG A 1 544 ? 63.935 10.550 -47.065 1.00 72.81 544 ARG A CA 1
ATOM 4311 C C . ARG A 1 544 ? 65.255 11.264 -47.376 1.00 72.81 544 ARG A C 1
ATOM 4313 O O . ARG A 1 544 ? 65.674 12.134 -46.610 1.00 72.81 544 ARG A O 1
ATOM 4320 N N . LYS A 1 545 ? 65.921 10.913 -48.484 1.00 80.75 545 LYS A N 1
ATOM 4321 C CA . LYS A 1 545 ? 67.152 11.585 -48.943 1.00 80.75 545 LYS A CA 1
ATOM 4322 C C . LYS A 1 545 ? 66.865 13.020 -49.394 1.00 80.75 545 LYS A C 1
ATOM 4324 O O . LYS A 1 545 ? 67.638 13.915 -49.057 1.00 80.75 545 LYS A O 1
ATOM 4329 N N . GLU A 1 546 ? 65.761 13.251 -50.095 1.00 77.50 546 GLU A N 1
ATOM 4330 C CA . GLU A 1 546 ? 65.317 14.586 -50.522 1.00 77.50 546 GLU A CA 1
ATOM 4331 C C . GLU A 1 546 ? 64.912 15.468 -49.333 1.00 77.50 546 GLU A C 1
ATOM 4333 O O . GLU A 1 546 ? 65.396 16.594 -49.206 1.00 77.50 546 GLU A O 1
ATOM 4338 N N . GLU A 1 547 ? 64.135 14.936 -48.385 1.00 72.50 547 GLU A N 1
ATOM 4339 C CA . GLU A 1 547 ? 63.789 15.641 -47.147 1.00 72.50 547 GLU A CA 1
ATOM 4340 C C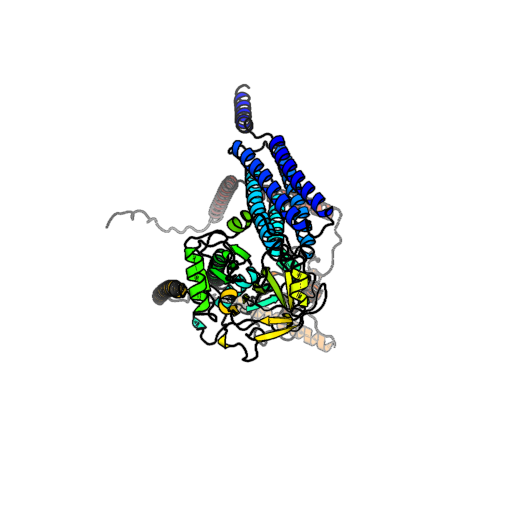 . GLU A 1 547 ? 65.024 15.968 -46.302 1.00 72.50 547 GLU A C 1
ATOM 4342 O O . GLU A 1 547 ? 65.113 17.053 -45.728 1.00 72.50 547 GLU A O 1
ATOM 4347 N N . SER A 1 548 ? 65.999 15.057 -46.219 1.00 74.56 548 SER A N 1
ATOM 4348 C CA . SER A 1 548 ? 67.239 15.296 -45.473 1.00 74.56 548 SER A CA 1
ATOM 4349 C C . SER A 1 548 ? 68.062 16.434 -46.079 1.00 74.56 548 SER A C 1
ATOM 4351 O O . SER A 1 548 ? 68.625 17.235 -45.330 1.00 74.56 548 SER A O 1
ATOM 4353 N N . LYS A 1 549 ? 68.123 16.530 -47.414 1.00 80.19 549 LYS A N 1
ATOM 4354 C CA . LYS A 1 549 ? 68.787 17.638 -48.118 1.00 80.19 549 LYS A CA 1
ATOM 4355 C C . LYS A 1 549 ? 68.057 18.957 -47.867 1.00 80.19 549 LYS A C 1
ATOM 4357 O O . LYS A 1 549 ? 68.674 19.912 -47.403 1.00 80.19 549 LYS A O 1
ATOM 4362 N N . ALA A 1 550 ? 66.735 18.973 -48.023 1.00 75.44 550 ALA A N 1
ATOM 4363 C CA . ALA A 1 550 ? 65.925 20.168 -47.804 1.00 75.44 550 ALA A CA 1
ATOM 4364 C C . ALA A 1 550 ? 65.950 20.650 -46.336 1.00 75.44 550 ALA A C 1
ATOM 4366 O O . ALA A 1 550 ? 65.963 21.854 -46.067 1.00 75.44 550 ALA A O 1
ATOM 4367 N N . ARG A 1 551 ? 66.018 19.733 -45.357 1.00 72.69 551 ARG A N 1
ATOM 4368 C CA . ARG A 1 551 ? 66.208 20.069 -43.932 1.00 72.69 551 ARG A CA 1
ATOM 4369 C C . ARG A 1 551 ? 67.583 20.668 -43.655 1.00 72.69 551 ARG A C 1
ATOM 4371 O O . ARG A 1 551 ? 67.684 21.585 -42.841 1.00 72.69 551 ARG A O 1
ATOM 4378 N N . TYR A 1 552 ? 68.627 20.155 -44.303 1.00 74.31 552 TYR A N 1
ATOM 4379 C CA . TYR A 1 552 ? 69.989 20.673 -44.177 1.00 74.31 552 TYR A CA 1
ATOM 4380 C C . TYR A 1 552 ? 70.110 22.085 -44.771 1.00 74.31 552 TYR A C 1
ATOM 4382 O O . TYR A 1 552 ? 70.637 22.984 -44.118 1.00 74.31 552 TYR A O 1
ATOM 4390 N N . GLU A 1 553 ? 69.524 22.311 -45.946 1.00 75.62 553 GLU A N 1
ATOM 4391 C CA . GLU A 1 553 ? 69.478 23.615 -46.619 1.00 75.62 553 GLU A CA 1
ATOM 4392 C C . GLU A 1 553 ? 68.670 24.656 -45.824 1.00 75.62 553 GLU A C 1
ATOM 4394 O O . GLU A 1 553 ? 69.128 25.781 -45.621 1.00 75.62 553 GLU A O 1
ATOM 4399 N N . ALA A 1 554 ? 67.511 24.277 -45.273 1.00 72.31 554 ALA A N 1
ATOM 4400 C CA . ALA A 1 554 ? 66.719 25.154 -44.407 1.00 72.31 554 ALA A CA 1
ATOM 4401 C C . ALA A 1 554 ? 67.458 25.519 -43.107 1.00 72.31 554 ALA A C 1
ATOM 4403 O O . ALA A 1 554 ? 67.403 26.670 -42.664 1.00 72.31 554 ALA A O 1
ATOM 4404 N N . LYS A 1 555 ? 68.203 24.564 -42.528 1.00 74.06 555 LYS A N 1
ATOM 4405 C CA . LYS A 1 555 ? 69.034 24.784 -41.336 1.00 74.06 555 LYS A CA 1
ATOM 4406 C C . LYS A 1 555 ? 70.190 25.750 -41.617 1.00 74.06 555 LYS A C 1
ATOM 4408 O O . LYS A 1 555 ? 70.466 26.589 -40.764 1.00 74.06 555 LYS A O 1
ATOM 4413 N N . LEU A 1 556 ? 70.817 25.680 -42.797 1.00 74.81 556 LEU A N 1
ATOM 4414 C CA . LEU A 1 556 ? 71.841 26.644 -43.232 1.00 74.81 556 LEU A CA 1
ATOM 4415 C C . LEU A 1 556 ? 71.278 28.066 -43.383 1.00 74.81 556 LEU A C 1
ATOM 4417 O O . LEU A 1 556 ? 71.953 29.036 -43.057 1.00 74.81 556 LEU A O 1
ATOM 4421 N N . LEU A 1 557 ? 70.027 28.184 -43.833 1.00 77.00 557 LEU A N 1
ATOM 4422 C CA . LEU A 1 557 ? 69.300 29.450 -43.981 1.00 77.00 557 LEU A CA 1
ATOM 4423 C C . LEU A 1 557 ? 68.664 29.953 -42.668 1.00 77.00 557 LEU A C 1
ATOM 4425 O O . LEU A 1 557 ? 67.925 30.939 -42.684 1.00 77.00 557 LEU A O 1
ATOM 4429 N N . GLY A 1 558 ? 68.897 29.271 -41.540 1.00 67.69 558 GLY A N 1
ATOM 4430 C CA . GLY A 1 558 ? 68.354 29.634 -40.226 1.00 67.69 558 GLY A CA 1
ATOM 4431 C C . GLY A 1 558 ? 66.830 29.498 -40.094 1.00 67.69 558 GLY A C 1
ATOM 4432 O O . GLY A 1 558 ? 66.257 29.971 -39.112 1.00 67.69 558 GLY A O 1
ATOM 4433 N N . LYS A 1 559 ? 66.148 28.859 -41.054 1.00 70.25 559 LYS A N 1
ATOM 4434 C CA . LYS A 1 559 ? 64.690 28.655 -41.052 1.00 70.25 559 LYS A CA 1
ATOM 4435 C C . LYS A 1 559 ? 64.351 27.222 -40.634 1.00 70.25 559 LYS A C 1
ATOM 4437 O O . LYS A 1 559 ? 65.061 26.272 -40.951 1.00 70.25 559 LYS A O 1
ATOM 4442 N N . LYS A 1 560 ? 63.234 27.040 -39.921 1.00 68.69 560 LYS A N 1
ATOM 4443 C CA . LYS A 1 560 ? 62.707 25.696 -39.635 1.00 68.69 560 LYS A CA 1
ATOM 4444 C C . LYS A 1 560 ? 62.131 25.102 -40.921 1.00 68.69 560 LYS A C 1
ATOM 4446 O O . LYS A 1 560 ? 61.359 25.762 -41.611 1.00 68.69 560 LYS A O 1
ATOM 4451 N N . TRP A 1 561 ? 62.523 23.871 -41.240 1.00 66.94 561 TRP A N 1
ATOM 4452 C CA . TRP A 1 561 ? 62.014 23.159 -42.409 1.00 66.94 561 TRP A CA 1
ATOM 4453 C C . TRP A 1 561 ? 60.554 22.747 -42.197 1.00 66.94 561 TRP A C 1
ATOM 4455 O O . TRP A 1 561 ? 60.221 22.126 -41.185 1.00 66.94 561 TRP A O 1
ATOM 4465 N N . HIS A 1 562 ? 59.708 23.071 -43.171 1.00 66.31 562 HIS A N 1
ATOM 4466 C CA . HIS A 1 562 ? 58.329 22.609 -43.275 1.00 66.31 562 HIS A CA 1
ATOM 4467 C C . HIS A 1 562 ? 58.167 21.944 -44.641 1.00 66.31 562 HIS A C 1
ATOM 4469 O O . HIS A 1 562 ? 58.653 22.484 -45.635 1.00 66.31 562 HIS A O 1
ATOM 4475 N N . ALA A 1 563 ? 57.503 20.788 -44.692 1.00 68.75 563 ALA A N 1
ATOM 4476 C CA . ALA A 1 563 ? 57.195 20.143 -45.961 1.00 68.75 563 ALA A CA 1
ATOM 4477 C C . ALA A 1 563 ? 56.317 21.089 -46.812 1.00 68.75 563 ALA A C 1
ATOM 4479 O O . ALA A 1 563 ? 55.311 21.588 -46.294 1.00 68.75 563 ALA A O 1
ATOM 4480 N N . PRO A 1 564 ? 56.694 21.391 -48.068 1.00 65.31 564 PRO A N 1
ATOM 4481 C CA . PRO A 1 564 ? 55.884 22.233 -48.936 1.00 65.31 564 PRO A CA 1
ATOM 4482 C C . PRO A 1 564 ? 54.576 21.512 -49.274 1.00 65.31 564 PRO A C 1
ATOM 4484 O O . PRO A 1 564 ? 54.582 20.387 -49.764 1.00 65.31 564 PRO A O 1
ATOM 4487 N N . VAL A 1 565 ? 53.453 22.167 -48.981 1.00 66.25 565 VAL A N 1
ATOM 4488 C CA . VAL A 1 565 ? 52.111 21.693 -49.332 1.00 66.25 565 VAL A CA 1
ATOM 4489 C C . VAL A 1 565 ? 51.718 22.364 -50.642 1.00 66.25 565 VAL A C 1
ATOM 4491 O O . VAL A 1 565 ? 51.727 23.593 -50.723 1.00 66.25 565 VAL A O 1
ATOM 4494 N N . ASP A 1 566 ? 51.383 21.576 -51.662 1.00 70.50 566 ASP A N 1
ATOM 4495 C CA . ASP A 1 566 ? 50.882 22.110 -52.927 1.00 70.50 566 ASP A CA 1
ATOM 4496 C C . ASP A 1 566 ? 49.390 22.445 -52.809 1.00 70.50 566 ASP A C 1
ATOM 4498 O O . ASP A 1 566 ? 48.519 21.584 -52.952 1.00 70.50 566 ASP A O 1
ATOM 4502 N N . TYR A 1 567 ? 49.099 23.719 -52.544 1.00 66.25 567 TYR A N 1
ATOM 4503 C CA . TYR A 1 567 ? 47.739 24.229 -52.377 1.00 66.25 567 TYR A CA 1
ATOM 4504 C C . TYR A 1 567 ? 46.863 24.091 -53.634 1.00 66.25 567 TYR A C 1
ATOM 4506 O O . TYR A 1 567 ? 45.643 24.160 -53.510 1.00 66.25 567 TYR A O 1
ATOM 4514 N N . SER A 1 568 ? 47.446 23.880 -54.821 1.00 67.38 568 SER A N 1
ATOM 4515 C CA . SER A 1 568 ? 46.697 23.740 -56.080 1.00 67.38 568 SER A CA 1
ATOM 4516 C C . SER A 1 568 ? 46.047 22.363 -56.261 1.00 67.38 568 SER A C 1
ATOM 4518 O O . SER A 1 568 ? 45.062 22.231 -56.983 1.00 67.38 568 SER A O 1
ATOM 4520 N N . SER A 1 569 ? 46.571 21.353 -55.564 1.00 70.50 569 SER A N 1
ATOM 4521 C CA . SER A 1 569 ? 46.068 19.974 -55.574 1.00 70.50 569 SER A CA 1
ATOM 4522 C C . SER A 1 569 ? 44.945 19.714 -54.560 1.00 70.50 569 SER A C 1
ATOM 4524 O O . SER A 1 569 ? 44.374 18.624 -54.542 1.00 70.50 569 SER A O 1
ATOM 4526 N N . LEU A 1 570 ? 44.635 20.699 -53.709 1.00 73.56 570 LEU A N 1
ATOM 4527 C CA . LEU A 1 570 ? 43.673 20.572 -52.616 1.00 73.56 570 LEU A CA 1
ATOM 4528 C C . LEU A 1 570 ? 42.258 20.950 -53.073 1.00 73.56 570 LEU A C 1
ATOM 4530 O O . LEU A 1 570 ? 42.048 21.973 -53.726 1.00 73.56 570 LEU A O 1
ATOM 4534 N N . GLU A 1 571 ? 41.267 20.156 -52.675 1.00 74.31 571 GLU A N 1
ATOM 4535 C CA . GLU A 1 571 ? 39.860 20.441 -52.953 1.00 74.31 571 GLU A CA 1
ATOM 4536 C C . GLU A 1 571 ? 39.338 21.602 -52.083 1.00 74.31 571 GLU A C 1
ATOM 4538 O O . GLU A 1 571 ? 39.798 21.844 -50.961 1.00 74.31 571 GLU A O 1
ATOM 4543 N N . ALA A 1 572 ? 38.339 22.330 -52.590 1.00 75.94 572 ALA A N 1
ATOM 4544 C CA . ALA A 1 572 ? 37.670 23.377 -51.822 1.00 75.94 572 ALA A CA 1
ATOM 4545 C C . ALA A 1 572 ? 36.871 22.779 -50.651 1.00 75.94 572 ALA A C 1
ATOM 4547 O O . ALA A 1 572 ? 36.255 21.716 -50.767 1.00 75.94 572 ALA A O 1
ATOM 4548 N N . THR A 1 573 ? 36.838 23.483 -49.518 1.00 75.31 573 THR A N 1
ATOM 4549 C CA . THR A 1 573 ? 36.182 22.986 -48.302 1.00 75.31 573 THR A CA 1
ATOM 4550 C C . THR A 1 573 ? 34.670 22.860 -48.505 1.00 75.31 573 THR A C 1
ATOM 4552 O O . THR A 1 573 ? 33.981 23.841 -48.787 1.00 75.31 573 THR A O 1
ATOM 4555 N N . THR A 1 574 ? 34.128 21.656 -48.304 1.00 70.75 574 THR A N 1
ATOM 4556 C CA . THR A 1 574 ? 32.685 21.376 -48.412 1.00 70.75 574 THR A CA 1
ATOM 4557 C C . THR A 1 574 ? 32.034 21.135 -47.048 1.00 70.75 574 THR A C 1
ATOM 4559 O O . THR A 1 574 ? 32.688 20.803 -46.059 1.00 70.75 574 THR A O 1
ATOM 4562 N N . SER A 1 575 ? 30.708 21.298 -46.970 1.00 68.75 575 SER A N 1
ATOM 4563 C CA . SER A 1 575 ? 29.950 20.999 -45.748 1.00 68.75 575 SER A CA 1
ATOM 4564 C C . SER A 1 575 ? 29.989 19.502 -45.419 1.00 68.75 575 SER A C 1
ATOM 4566 O O . SER A 1 575 ? 29.747 18.673 -46.302 1.00 68.75 575 SER A O 1
ATOM 4568 N N . ARG A 1 576 ? 30.177 19.152 -44.140 1.00 69.56 576 ARG A N 1
ATOM 4569 C CA . ARG A 1 576 ? 30.145 17.756 -43.668 1.00 69.56 576 ARG A CA 1
ATOM 4570 C C . ARG A 1 576 ? 28.805 17.095 -44.019 1.00 69.56 576 ARG A C 1
ATOM 4572 O O . ARG A 1 576 ? 27.747 17.613 -43.670 1.00 69.56 576 ARG A O 1
ATOM 4579 N N . LYS A 1 577 ? 28.849 15.945 -44.701 1.00 67.62 577 LYS A N 1
ATOM 4580 C CA . LYS A 1 577 ? 27.650 15.180 -45.108 1.00 67.62 577 LYS A CA 1
ATOM 4581 C C . LYS A 1 577 ? 27.090 14.295 -43.988 1.00 67.62 577 LYS A C 1
ATOM 4583 O O . LYS A 1 577 ? 25.905 13.982 -44.002 1.00 67.62 577 LYS A O 1
ATOM 4588 N N . GLN A 1 578 ? 27.929 13.907 -43.029 1.00 66.19 578 GLN A N 1
ATOM 4589 C CA . GLN A 1 578 ? 27.576 13.018 -41.924 1.00 66.19 578 GLN A CA 1
ATOM 4590 C C . GLN A 1 578 ? 27.643 13.769 -40.592 1.00 66.19 578 GLN A C 1
ATOM 4592 O O . GLN A 1 578 ? 28.554 14.568 -40.357 1.00 66.19 578 GLN A O 1
ATOM 4597 N N . ARG A 1 579 ? 26.668 13.513 -39.714 1.00 70.50 579 ARG A N 1
ATOM 4598 C CA . ARG A 1 579 ? 26.693 14.010 -38.336 1.00 70.50 579 ARG A CA 1
ATOM 4599 C C . ARG A 1 579 ? 27.811 13.295 -37.580 1.00 70.50 579 ARG A C 1
ATOM 4601 O O . ARG A 1 579 ? 27.922 12.077 -37.667 1.00 70.50 579 ARG A O 1
ATOM 4608 N N . LEU A 1 580 ? 28.621 14.057 -36.846 1.00 73.62 580 LEU A N 1
ATOM 4609 C CA . LEU A 1 580 ? 29.669 13.500 -35.995 1.00 73.62 580 LEU A CA 1
ATOM 4610 C C . LEU A 1 580 ? 29.013 12.610 -34.928 1.00 73.62 580 LEU A C 1
ATOM 4612 O O . LEU A 1 580 ? 28.249 13.106 -34.096 1.00 73.62 580 LEU A O 1
ATOM 4616 N N . ASP A 1 581 ? 29.274 11.308 -34.985 1.00 68.19 581 ASP A N 1
ATOM 4617 C CA . ASP A 1 581 ? 28.718 10.341 -34.043 1.00 68.19 581 ASP A CA 1
ATOM 4618 C C . ASP A 1 581 ? 29.572 10.287 -32.773 1.00 68.19 581 ASP A C 1
ATOM 4620 O O . ASP A 1 581 ? 30.470 9.467 -32.612 1.00 68.19 581 ASP A O 1
ATOM 4624 N N . VAL A 1 582 ? 29.301 11.234 -31.882 1.00 72.25 582 VAL A N 1
ATOM 4625 C CA . VAL A 1 582 ? 29.933 11.326 -30.560 1.00 72.25 582 VAL A CA 1
ATOM 4626 C C . VAL A 1 582 ? 29.229 10.413 -29.545 1.00 72.25 582 VAL A C 1
ATOM 4628 O O . VAL A 1 582 ? 29.786 10.088 -28.501 1.00 72.25 582 VAL A O 1
ATOM 4631 N N . ALA A 1 583 ? 28.000 9.981 -29.849 1.00 72.62 583 ALA A N 1
ATOM 4632 C CA . ALA A 1 583 ? 27.168 9.196 -28.943 1.00 72.62 583 ALA A CA 1
ATOM 4633 C C . ALA A 1 583 ? 27.636 7.739 -28.844 1.00 72.62 583 ALA A C 1
ATOM 4635 O O . ALA A 1 583 ? 27.539 7.138 -27.777 1.00 72.62 583 ALA A O 1
ATOM 4636 N N . SER A 1 584 ? 28.202 7.181 -29.917 1.00 73.19 584 SER A N 1
ATOM 4637 C CA . SER A 1 584 ? 28.650 5.784 -29.948 1.00 73.19 584 SER A CA 1
ATOM 4638 C C . SER A 1 584 ? 29.821 5.452 -29.024 1.00 73.19 584 SER A C 1
ATOM 4640 O O . SER A 1 584 ? 30.070 4.266 -28.795 1.00 73.19 584 SER A O 1
ATOM 4642 N N . MET A 1 585 ? 30.534 6.449 -28.491 1.00 69.44 585 MET A N 1
ATOM 4643 C CA . MET A 1 585 ? 31.603 6.260 -27.499 1.00 69.44 585 MET A CA 1
ATOM 4644 C C . MET A 1 585 ? 31.157 6.539 -26.055 1.00 69.44 585 MET A C 1
ATOM 4646 O O . MET A 1 585 ? 31.927 6.305 -25.125 1.00 69.44 585 MET A O 1
ATOM 4650 N N . VAL A 1 586 ? 29.916 6.989 -25.834 1.00 70.12 586 VAL A N 1
ATOM 4651 C CA . VAL A 1 586 ? 29.381 7.210 -24.484 1.00 70.12 586 VAL A CA 1
ATOM 4652 C C . VAL A 1 586 ? 29.125 5.854 -23.821 1.00 70.12 586 VAL A C 1
ATOM 4654 O O . VAL A 1 586 ? 28.337 5.053 -24.314 1.00 70.12 586 VAL A O 1
ATOM 4657 N N . GLY A 1 587 ? 29.815 5.590 -22.709 1.00 72.00 587 GLY A N 1
ATOM 4658 C CA . GLY A 1 587 ? 29.676 4.352 -21.933 1.00 72.00 587 GLY A CA 1
ATOM 4659 C C . GLY A 1 587 ? 30.583 3.190 -22.361 1.00 72.00 587 GLY A C 1
ATOM 4660 O O . GLY A 1 587 ? 30.516 2.133 -21.742 1.00 72.00 587 GLY A O 1
ATOM 4661 N N . LYS A 1 588 ? 31.454 3.363 -23.369 1.00 75.50 588 LYS A N 1
ATOM 4662 C CA . LYS A 1 588 ? 32.439 2.340 -23.768 1.00 75.50 588 LYS A CA 1
ATOM 4663 C C . LYS A 1 588 ? 33.766 2.530 -23.030 1.00 75.50 588 LYS A C 1
ATOM 4665 O O . LYS A 1 588 ? 34.350 3.609 -23.075 1.00 75.50 588 LYS A O 1
ATOM 4670 N N . THR A 1 589 ? 34.271 1.475 -22.394 1.00 75.00 589 THR A N 1
ATOM 4671 C CA . THR A 1 589 ? 35.605 1.438 -21.777 1.00 75.00 589 THR A CA 1
ATOM 4672 C C . THR A 1 589 ? 36.599 0.773 -22.731 1.00 75.00 589 THR A C 1
ATOM 4674 O O . THR A 1 589 ? 36.401 -0.353 -23.177 1.00 75.00 589 THR A O 1
ATOM 4677 N N . THR A 1 590 ? 37.680 1.471 -23.081 1.00 70.81 590 THR A N 1
ATOM 4678 C CA . THR A 1 590 ? 38.741 0.940 -23.952 1.00 70.81 590 THR A CA 1
ATOM 4679 C C . THR A 1 590 ? 40.052 0.862 -23.187 1.00 70.81 590 THR A C 1
ATOM 4681 O O . THR A 1 590 ? 40.501 1.866 -22.631 1.00 70.81 590 THR A O 1
ATOM 4684 N N . ILE A 1 591 ? 40.682 -0.313 -23.178 1.00 74.94 591 ILE A N 1
ATOM 4685 C CA . ILE A 1 591 ? 41.997 -0.513 -22.563 1.00 74.94 591 ILE A CA 1
ATOM 4686 C C . ILE A 1 591 ? 43.045 0.174 -23.444 1.00 74.94 591 ILE A C 1
ATOM 4688 O O . ILE A 1 591 ? 43.221 -0.184 -24.607 1.00 74.94 591 ILE A O 1
ATOM 4692 N N . VAL A 1 592 ? 43.739 1.169 -22.891 1.00 72.94 592 VAL A N 1
ATOM 4693 C CA . VAL A 1 592 ? 44.838 1.872 -23.564 1.00 72.94 592 VAL A CA 1
ATOM 4694 C C . VAL A 1 592 ? 46.149 1.406 -22.940 1.00 72.94 592 VAL A C 1
ATOM 4696 O O . VAL A 1 5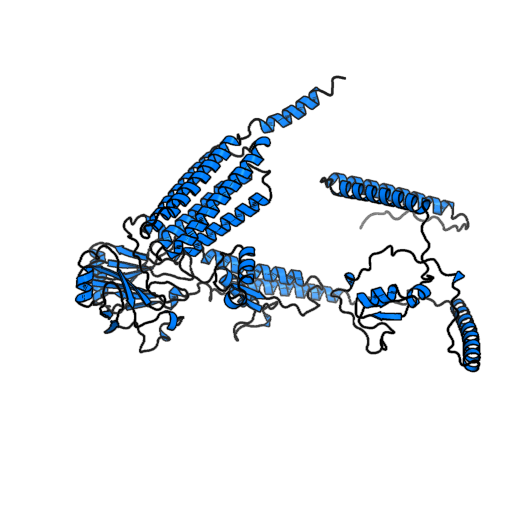92 ? 46.335 1.533 -21.732 1.00 72.94 592 VAL A O 1
ATOM 4699 N N . SER A 1 593 ? 47.057 0.863 -23.754 1.00 77.25 593 SER A N 1
ATOM 4700 C CA . SER A 1 593 ? 48.372 0.428 -23.277 1.00 77.25 593 SER A CA 1
ATOM 4701 C C . SER A 1 593 ? 49.187 1.630 -22.790 1.00 77.25 593 SER A C 1
ATOM 4703 O O . SER A 1 593 ? 49.281 2.658 -23.470 1.00 77.25 593 SER A O 1
ATOM 4705 N N . ALA A 1 594 ? 49.795 1.504 -21.609 1.00 60.50 594 ALA A N 1
ATOM 4706 C CA . ALA A 1 594 ? 50.664 2.533 -21.052 1.00 60.50 594 ALA A CA 1
ATOM 4707 C C . ALA A 1 594 ? 51.856 2.760 -22.004 1.00 60.50 594 ALA A C 1
ATOM 4709 O O . ALA A 1 594 ? 52.657 1.857 -22.227 1.00 60.50 594 ALA A O 1
ATOM 4710 N N . GLY A 1 595 ? 51.926 3.946 -22.619 1.00 68.75 595 GLY A N 1
ATOM 4711 C CA . GLY A 1 595 ? 52.945 4.313 -23.615 1.00 68.75 595 GLY A CA 1
ATOM 4712 C C . GLY A 1 595 ? 52.437 4.501 -25.052 1.00 68.75 595 GLY A C 1
ATOM 4713 O O . GLY A 1 595 ? 53.173 5.029 -25.879 1.00 68.75 595 GLY A O 1
ATOM 4714 N N . SER A 1 596 ? 51.181 4.153 -25.365 1.00 65.12 596 SER A N 1
ATOM 4715 C CA . SER A 1 596 ? 50.601 4.334 -26.715 1.00 65.12 596 SER A CA 1
ATOM 4716 C C . SER A 1 596 ? 50.291 5.788 -27.096 1.00 65.12 596 SER A C 1
ATOM 4718 O O . SER A 1 596 ? 49.982 6.066 -28.257 1.00 65.12 596 SER A O 1
ATOM 4720 N N . ALA A 1 597 ? 50.380 6.719 -26.142 1.00 67.25 597 ALA A N 1
ATOM 4721 C CA . ALA A 1 597 ? 50.214 8.146 -26.377 1.00 67.25 597 ALA A CA 1
ATOM 4722 C C . ALA A 1 597 ? 51.262 8.959 -25.608 1.00 67.25 597 ALA A C 1
ATOM 4724 O O . ALA A 1 597 ? 51.437 8.787 -24.401 1.00 67.25 597 ALA A O 1
ATOM 4725 N N . VAL A 1 598 ? 51.927 9.879 -26.308 1.00 75.00 598 VAL A N 1
ATOM 4726 C CA . VAL A 1 598 ? 52.837 10.872 -25.725 1.00 75.00 598 VAL A CA 1
ATOM 4727 C C . VAL A 1 598 ? 52.190 12.242 -25.905 1.00 75.00 598 VAL A C 1
ATOM 4729 O O . VAL A 1 598 ? 52.139 12.804 -27.003 1.00 75.00 598 VAL A O 1
ATOM 4732 N N . GLY A 1 599 ? 51.630 12.772 -24.818 1.00 76.94 599 GLY A N 1
ATOM 4733 C CA . GLY A 1 599 ? 50.824 13.991 -24.859 1.00 76.94 599 GLY A CA 1
ATOM 4734 C C . GLY A 1 599 ? 49.535 13.786 -25.661 1.00 76.94 599 GLY A C 1
ATOM 4735 O O . GLY A 1 599 ? 48.747 12.899 -25.348 1.00 76.94 599 GLY A O 1
ATOM 4736 N N . LYS A 1 600 ? 49.308 14.618 -26.688 1.00 73.50 600 LYS A N 1
ATOM 4737 C CA . LYS A 1 600 ? 48.152 14.485 -27.596 1.00 73.50 600 LYS A CA 1
ATOM 4738 C C . LYS A 1 600 ? 48.412 13.550 -28.781 1.00 73.50 600 LYS A C 1
ATOM 4740 O O . LYS A 1 600 ? 47.465 13.257 -29.495 1.00 73.50 600 LYS A O 1
ATOM 4745 N N . ARG A 1 601 ? 49.654 13.113 -29.025 1.00 77.75 601 ARG A N 1
ATOM 4746 C CA . ARG A 1 601 ? 50.003 12.262 -30.175 1.00 77.75 601 ARG A CA 1
ATOM 4747 C C . ARG A 1 601 ? 49.920 10.782 -29.822 1.00 77.75 601 ARG A C 1
ATOM 4749 O O . ARG A 1 601 ? 50.403 10.382 -28.764 1.00 77.75 601 ARG A O 1
ATOM 4756 N N . GLY A 1 602 ? 49.369 9.988 -30.736 1.00 80.06 602 GLY A N 1
ATOM 4757 C CA . GLY A 1 602 ? 49.142 8.553 -30.551 1.00 80.06 602 GLY A CA 1
ATOM 4758 C C . GLY A 1 602 ? 47.748 8.234 -30.009 1.00 80.06 602 GLY A C 1
ATOM 4759 O O . GLY A 1 602 ? 46.973 9.138 -29.694 1.00 80.06 602 GLY A O 1
ATOM 4760 N N . ARG A 1 603 ? 47.415 6.941 -29.936 1.00 79.00 603 ARG A N 1
ATOM 4761 C CA . ARG A 1 603 ? 46.090 6.445 -29.529 1.00 79.00 603 ARG A CA 1
ATOM 4762 C C . ARG A 1 603 ? 45.989 6.425 -28.007 1.00 79.00 603 ARG A C 1
ATOM 4764 O O . ARG A 1 603 ? 46.397 5.463 -27.360 1.00 79.00 603 ARG A O 1
ATOM 4771 N N . GLY A 1 604 ? 45.502 7.531 -27.451 1.00 77.62 604 GLY A N 1
ATOM 4772 C CA . GLY A 1 604 ? 45.293 7.718 -26.017 1.00 77.62 604 GLY A CA 1
ATOM 4773 C C . GLY A 1 604 ? 43.833 7.528 -25.608 1.00 77.62 604 GLY A C 1
ATOM 4774 O O . GLY A 1 604 ? 42.976 7.207 -26.426 1.00 77.62 604 GLY A O 1
ATOM 4775 N N . ALA A 1 605 ? 43.538 7.787 -24.334 1.00 75.31 605 ALA A N 1
ATOM 4776 C CA . ALA A 1 605 ? 42.162 7.852 -23.851 1.00 75.31 605 ALA A CA 1
ATOM 4777 C C . ALA A 1 605 ? 41.476 9.134 -24.367 1.00 75.31 605 ALA A C 1
ATOM 4779 O O . ALA A 1 605 ? 41.862 10.241 -23.980 1.00 75.31 605 ALA A O 1
ATOM 4780 N N . GLY A 1 606 ? 40.484 8.977 -25.250 1.00 79.75 606 GLY A N 1
ATOM 4781 C CA . GLY A 1 606 ? 39.717 10.069 -25.854 1.00 79.75 606 GLY A CA 1
ATOM 4782 C C . GLY A 1 606 ? 39.359 9.812 -27.322 1.00 79.75 606 GLY A C 1
ATOM 4783 O O . GLY A 1 606 ? 39.556 8.718 -27.847 1.00 79.75 606 GLY A O 1
ATOM 4784 N N . PHE A 1 607 ? 38.851 10.835 -28.004 1.00 84.31 607 PHE A N 1
ATOM 4785 C CA . PHE A 1 607 ? 38.552 10.794 -29.433 1.00 84.31 607 PHE A CA 1
ATOM 4786 C C . PHE A 1 607 ? 39.829 10.882 -30.259 1.00 84.31 607 PHE A C 1
ATOM 4788 O O . PHE A 1 607 ? 40.564 11.865 -30.168 1.00 84.31 607 PHE A O 1
ATOM 4795 N N . TYR A 1 608 ? 40.072 9.881 -31.096 1.00 85.25 608 TYR A N 1
ATOM 4796 C CA . TYR A 1 608 ? 41.259 9.804 -31.941 1.00 85.25 608 TYR A CA 1
ATOM 4797 C C . TYR A 1 608 ? 40.947 10.208 -33.387 1.00 85.25 608 TYR A C 1
ATOM 4799 O O . TYR A 1 608 ? 39.995 9.713 -33.990 1.00 85.25 608 TYR A O 1
ATOM 4807 N N . CYS A 1 609 ? 41.773 11.094 -33.942 1.00 86.12 609 CYS A N 1
ATOM 4808 C CA . CYS A 1 609 ? 41.758 11.479 -35.348 1.00 86.12 609 CYS A CA 1
ATOM 4809 C C . CYS A 1 609 ? 42.841 10.700 -36.109 1.00 86.12 609 CYS A C 1
ATOM 4811 O O . CYS A 1 609 ? 44.026 10.850 -35.809 1.00 86.12 609 CYS A O 1
ATOM 4813 N N . GLY A 1 610 ? 42.435 9.889 -37.092 1.00 82.19 610 GLY A N 1
ATOM 4814 C CA . GLY A 1 610 ? 43.346 9.044 -37.874 1.00 82.19 610 GLY A CA 1
ATOM 4815 C C . GLY A 1 610 ? 44.244 9.812 -38.844 1.00 82.19 610 GLY A C 1
ATOM 4816 O O . GLY A 1 610 ? 45.364 9.385 -39.087 1.00 82.19 610 GLY A O 1
ATOM 4817 N N . ASP A 1 611 ? 43.796 10.965 -39.344 1.00 83.06 611 ASP A N 1
ATOM 4818 C CA . ASP A 1 611 ? 44.536 11.726 -40.365 1.00 83.06 611 ASP A CA 1
ATOM 4819 C C . ASP A 1 611 ? 45.652 12.595 -39.769 1.00 83.06 611 ASP A C 1
ATOM 4821 O O . ASP A 1 611 ? 46.574 13.017 -40.461 1.00 83.06 611 ASP A O 1
ATOM 4825 N N . CYS A 1 612 ? 45.561 12.910 -38.474 1.00 82.25 612 CYS A N 1
ATOM 4826 C CA . CYS A 1 612 ? 46.510 13.784 -37.778 1.00 82.25 612 CYS A CA 1
ATOM 4827 C C . CYS A 1 612 ? 47.249 13.094 -36.625 1.00 82.25 612 CYS A C 1
ATOM 4829 O O . CYS A 1 612 ? 48.096 13.726 -35.993 1.00 82.25 612 CYS A O 1
ATOM 4831 N N . ASP A 1 613 ? 46.917 11.835 -36.327 1.00 84.12 613 ASP A N 1
ATOM 4832 C CA . ASP A 1 613 ? 47.450 11.057 -35.203 1.00 84.12 613 ASP A CA 1
ATOM 4833 C C . ASP A 1 613 ? 47.363 11.772 -33.843 1.00 84.12 613 ASP A C 1
ATOM 4835 O O . ASP A 1 613 ? 48.264 11.686 -32.999 1.00 84.12 613 ASP A O 1
ATOM 4839 N N . LEU A 1 614 ? 46.252 12.481 -33.613 1.00 85.38 614 LEU A N 1
ATOM 4840 C CA . LEU A 1 614 ? 45.982 13.215 -32.376 1.00 85.38 614 LEU A CA 1
ATOM 4841 C C . LEU A 1 614 ? 44.767 12.650 -31.638 1.00 85.38 614 LEU A C 1
ATOM 4843 O O . LEU A 1 614 ? 43.735 12.366 -32.244 1.00 85.38 614 LEU A O 1
ATOM 4847 N N . THR A 1 615 ? 44.878 12.552 -30.314 1.00 86.44 615 THR A N 1
ATOM 4848 C CA . THR A 1 615 ? 43.784 12.195 -29.406 1.00 86.44 615 THR A CA 1
ATOM 4849 C C . THR A 1 615 ? 43.332 13.411 -28.593 1.00 86.44 615 THR A C 1
ATOM 4851 O O . THR A 1 615 ? 44.149 14.121 -27.996 1.00 86.44 615 THR A O 1
ATOM 4854 N N . PHE A 1 616 ? 42.019 13.628 -28.532 1.00 85.19 616 PHE A N 1
ATOM 4855 C CA . PHE A 1 616 ? 41.356 14.715 -27.811 1.00 85.19 616 PHE A CA 1
ATOM 4856 C C . PHE A 1 616 ? 40.463 14.168 -26.701 1.00 85.19 616 PHE A C 1
ATOM 4858 O O . PHE A 1 616 ? 39.764 13.180 -26.892 1.00 85.19 616 PHE A O 1
ATOM 4865 N N . LYS A 1 617 ? 40.464 14.823 -25.539 1.00 83.44 617 LYS A N 1
ATOM 4866 C CA . LYS A 1 617 ? 39.672 14.383 -24.378 1.00 83.44 617 LYS A CA 1
ATOM 4867 C C . LYS A 1 617 ? 38.224 14.877 -24.426 1.00 83.44 617 LYS A C 1
ATOM 4869 O O . LYS A 1 617 ? 37.342 14.188 -23.930 1.00 83.44 617 LYS A O 1
ATOM 4874 N N . ASP A 1 618 ? 37.993 16.016 -25.081 1.00 84.06 618 ASP A N 1
ATOM 4875 C CA . ASP A 1 618 ? 36.694 16.689 -25.119 1.00 84.06 618 ASP A CA 1
ATOM 4876 C C . ASP A 1 618 ? 36.121 16.768 -26.540 1.00 84.06 618 ASP A C 1
ATOM 4878 O O . ASP A 1 618 ? 36.849 16.965 -27.519 1.00 84.06 618 ASP A O 1
ATOM 4882 N N . ASN A 1 619 ? 34.788 16.729 -26.635 1.00 84.31 619 ASN A N 1
ATOM 4883 C CA . ASN A 1 619 ? 34.041 16.855 -27.893 1.00 84.31 619 ASN A CA 1
ATOM 4884 C C . ASN A 1 619 ? 34.340 18.177 -28.616 1.00 84.31 619 ASN A C 1
ATOM 4886 O O . ASN A 1 619 ? 34.480 18.207 -29.837 1.00 84.31 619 ASN A O 1
ATOM 4890 N N . LEU A 1 620 ? 34.437 19.273 -27.856 1.00 85.06 620 LEU A N 1
ATOM 4891 C CA . LEU A 1 620 ? 34.685 20.606 -28.402 1.00 85.06 620 LEU A CA 1
ATOM 4892 C C . LEU A 1 620 ? 36.075 20.689 -29.046 1.00 85.06 620 LEU A C 1
ATOM 4894 O O . LEU A 1 620 ? 36.197 21.132 -30.184 1.00 85.06 620 LEU A O 1
ATOM 4898 N N . GLN A 1 621 ? 37.096 20.160 -28.367 1.00 85.62 621 GLN A N 1
ATOM 4899 C CA . GLN A 1 621 ? 38.472 20.142 -28.870 1.00 85.62 621 GLN A CA 1
ATOM 4900 C C . GLN A 1 621 ? 38.616 19.288 -30.136 1.00 85.62 621 GLN A C 1
ATOM 4902 O O . GLN A 1 621 ? 39.366 19.651 -31.041 1.00 85.62 621 GLN A O 1
ATOM 4907 N N . LEU A 1 622 ? 37.883 18.171 -30.228 1.00 85.38 622 LEU A N 1
ATOM 4908 C CA . LEU A 1 622 ? 37.836 17.361 -31.445 1.00 85.38 622 LEU A CA 1
ATOM 4909 C C . LEU A 1 622 ? 37.204 18.139 -32.606 1.00 85.38 622 LEU A C 1
ATOM 4911 O O . LEU A 1 622 ? 37.732 18.136 -33.714 1.00 85.38 622 LEU A O 1
ATOM 4915 N N . VAL A 1 623 ? 36.082 18.823 -32.369 1.00 86.88 623 VAL A N 1
ATOM 4916 C CA . VAL A 1 623 ? 35.397 19.609 -33.407 1.00 86.88 623 VAL A CA 1
ATOM 4917 C C . VAL A 1 623 ? 36.261 20.777 -33.884 1.00 86.88 623 VAL A C 1
ATOM 4919 O O . VAL A 1 623 ? 36.338 21.009 -35.092 1.00 86.88 623 VAL A O 1
ATOM 4922 N N . GLU A 1 624 ? 36.935 21.470 -32.967 1.00 86.44 624 GLU A N 1
ATOM 4923 C CA . GLU A 1 624 ? 37.906 22.524 -33.279 1.00 86.44 624 GLU A CA 1
ATOM 4924 C C . GLU A 1 624 ? 39.083 21.984 -34.095 1.00 86.44 624 GLU A C 1
ATOM 4926 O O . GLU A 1 624 ? 39.469 22.593 -35.092 1.00 86.44 624 GLU A O 1
ATOM 4931 N N . HIS A 1 625 ? 39.609 20.809 -33.740 1.00 87.31 625 HIS A N 1
ATOM 4932 C CA . HIS A 1 625 ? 40.664 20.155 -34.508 1.00 87.31 625 HIS A CA 1
ATOM 4933 C C . HIS A 1 625 ? 40.218 19.805 -35.929 1.00 87.31 625 HIS A C 1
ATOM 4935 O O . HIS A 1 625 ? 40.923 20.149 -36.875 1.00 87.31 625 HIS A O 1
ATOM 4941 N N . LEU A 1 626 ? 39.040 19.197 -36.095 1.00 85.31 626 LEU A N 1
ATOM 4942 C CA . LEU A 1 626 ? 38.493 18.848 -37.410 1.00 85.31 626 LEU A CA 1
ATOM 4943 C C . LEU A 1 626 ? 38.245 20.082 -38.301 1.00 85.31 626 LEU A C 1
ATOM 4945 O O . LEU A 1 626 ? 38.135 19.956 -39.514 1.00 85.31 626 LEU A O 1
ATOM 4949 N N . ASN A 1 627 ? 38.134 21.276 -37.712 1.00 85.81 627 ASN A N 1
ATOM 4950 C CA . ASN A 1 627 ? 38.011 22.548 -38.434 1.00 85.81 627 ASN A CA 1
ATOM 4951 C C . ASN A 1 627 ? 39.339 23.317 -38.542 1.00 85.81 627 ASN A C 1
ATOM 4953 O O . ASN A 1 627 ? 39.388 24.390 -39.143 1.00 85.81 627 ASN A O 1
ATOM 4957 N N . SER A 1 628 ? 40.417 22.808 -37.948 1.00 86.25 628 SER A N 1
ATOM 4958 C CA . SER A 1 628 ? 41.720 23.464 -37.978 1.00 86.25 628 SER A CA 1
ATOM 4959 C C . SER A 1 628 ? 42.364 23.330 -39.358 1.00 86.25 628 SER A C 1
ATOM 4961 O O . SER A 1 628 ? 42.270 22.285 -40.003 1.00 86.25 628 SER A O 1
ATOM 4963 N N . LYS A 1 629 ? 43.102 24.361 -39.794 1.00 81.88 629 LYS A N 1
ATOM 4964 C CA . LYS A 1 629 ? 43.849 24.322 -41.067 1.00 81.88 629 LYS A CA 1
ATOM 4965 C C . LYS A 1 629 ? 44.800 23.124 -41.157 1.00 81.88 629 LYS A C 1
ATOM 4967 O O . LYS A 1 629 ? 45.008 22.600 -42.239 1.00 81.88 629 LYS A O 1
ATOM 4972 N N . GLN A 1 630 ? 45.342 22.676 -40.024 1.00 82.56 630 GLN A N 1
ATOM 4973 C CA . GLN A 1 630 ? 46.230 21.513 -39.961 1.00 82.56 630 GLN A CA 1
ATOM 4974 C C . GLN A 1 630 ? 45.515 20.221 -40.381 1.00 82.56 630 GLN A C 1
ATOM 4976 O O . GLN A 1 630 ? 46.060 19.463 -41.176 1.00 82.56 630 GLN A O 1
ATOM 4981 N N . HIS A 1 631 ? 44.290 19.996 -39.896 1.00 83.44 631 HIS A N 1
ATOM 4982 C CA . HIS A 1 631 ? 43.487 18.830 -40.270 1.00 83.44 631 HIS A CA 1
ATOM 4983 C C . HIS A 1 631 ? 42.930 18.937 -41.691 1.00 83.44 631 HIS A C 1
ATOM 4985 O O . HIS A 1 631 ? 42.953 17.963 -42.438 1.00 83.44 631 HIS A O 1
ATOM 4991 N N . LEU A 1 632 ? 42.474 20.127 -42.091 1.00 84.19 632 LEU A N 1
ATOM 4992 C CA . LEU A 1 632 ? 41.960 20.359 -43.443 1.00 84.19 632 LEU A CA 1
ATOM 4993 C C . LEU A 1 632 ? 43.037 20.090 -44.498 1.00 84.19 632 LEU A C 1
ATOM 4995 O O . LEU A 1 632 ? 42.792 19.358 -45.445 1.00 84.19 632 LEU A O 1
ATOM 4999 N N . ILE A 1 633 ? 44.264 20.562 -44.277 1.00 82.00 633 ILE A N 1
ATOM 5000 C CA . ILE A 1 633 ? 45.383 20.290 -45.186 1.00 82.00 633 ILE A CA 1
ATOM 5001 C C . ILE A 1 633 ? 45.738 18.794 -45.209 1.00 82.00 633 ILE A C 1
ATOM 5003 O O . ILE A 1 633 ? 45.963 18.243 -46.282 1.00 82.00 633 ILE A O 1
ATOM 5007 N N . ALA A 1 634 ? 45.747 18.120 -44.053 1.00 81.25 634 ALA A N 1
ATOM 5008 C CA . ALA A 1 634 ? 46.013 16.679 -43.978 1.00 81.25 634 ALA A CA 1
ATOM 5009 C C . ALA A 1 634 ? 44.943 15.833 -44.695 1.00 81.25 634 ALA A C 1
ATOM 5011 O O . ALA A 1 634 ? 45.257 14.783 -45.247 1.00 81.25 634 ALA A O 1
ATOM 5012 N N . THR A 1 635 ? 43.696 16.312 -44.727 1.00 80.31 635 THR A N 1
ATOM 5013 C CA . THR A 1 635 ? 42.562 15.677 -45.421 1.00 80.31 635 THR A CA 1
ATOM 5014 C C . THR A 1 635 ? 42.415 16.112 -46.882 1.00 80.31 635 THR A C 1
ATOM 5016 O O . THR A 1 635 ? 41.474 15.689 -47.551 1.00 80.31 635 THR A O 1
ATOM 5019 N N . GLY A 1 636 ? 43.342 16.926 -47.401 1.00 80.00 636 GLY A N 1
ATOM 5020 C CA . GLY A 1 636 ? 43.353 17.340 -48.804 1.00 80.00 636 GLY A CA 1
ATOM 5021 C C . GLY A 1 636 ? 42.494 18.570 -49.125 1.00 80.00 636 GLY A C 1
ATOM 5022 O O . GLY A 1 636 ? 42.180 18.793 -50.290 1.00 80.00 636 GLY A O 1
ATOM 5023 N N . GLN A 1 637 ? 42.106 19.371 -48.128 1.00 82.56 637 GLN A N 1
ATOM 5024 C CA . GLN A 1 637 ? 41.275 20.571 -48.283 1.00 82.56 637 GLN A CA 1
ATOM 5025 C C . GLN A 1 637 ? 42.065 21.869 -48.064 1.00 82.56 637 GLN A C 1
ATOM 5027 O O . GLN A 1 637 ? 42.843 22.002 -47.116 1.00 82.56 637 GLN A O 1
ATOM 5032 N N . SER A 1 638 ? 41.823 22.874 -48.910 1.00 75.88 638 SER A N 1
ATOM 5033 C CA . SER A 1 638 ? 42.555 24.153 -48.885 1.00 75.88 638 SER A CA 1
ATOM 5034 C C . SER A 1 638 ? 42.097 25.119 -47.781 1.00 75.88 638 SER A C 1
ATOM 5036 O O . SER A 1 638 ? 42.796 26.084 -47.464 1.00 75.88 638 SER A O 1
ATOM 5038 N N . GLY A 1 639 ? 40.934 24.872 -47.161 1.00 72.50 639 GLY A N 1
ATOM 5039 C CA . GLY A 1 639 ? 40.334 25.778 -46.174 1.00 72.50 639 GLY A CA 1
ATOM 5040 C C . GLY A 1 639 ? 39.631 26.993 -46.792 1.00 72.50 639 GLY A C 1
ATOM 5041 O O . GLY A 1 639 ? 39.080 27.810 -46.053 1.00 72.50 639 GLY A O 1
ATOM 5042 N N . GLU A 1 640 ? 39.646 27.119 -48.120 1.00 76.81 640 GLU A N 1
ATOM 5043 C CA . GLU A 1 640 ? 38.988 28.192 -48.858 1.00 76.81 640 GLU A CA 1
ATOM 5044 C C . GLU A 1 640 ? 37.583 27.756 -49.298 1.00 76.81 640 GLU A C 1
ATOM 5046 O O . GLU A 1 640 ? 37.378 26.652 -49.808 1.00 76.81 640 GLU A O 1
ATOM 5051 N N . VAL A 1 641 ? 36.594 28.620 -49.056 1.00 75.50 641 VAL A N 1
ATOM 5052 C CA . VAL A 1 641 ? 35.181 28.354 -49.356 1.00 75.50 641 VAL A CA 1
ATOM 5053 C C . VAL A 1 641 ? 34.794 29.107 -50.623 1.00 75.50 641 VAL A C 1
ATOM 5055 O O . VAL A 1 641 ? 34.865 30.336 -50.668 1.00 75.50 641 VAL A O 1
ATOM 5058 N N . THR A 1 642 ? 34.342 28.383 -51.646 1.00 76.75 642 THR A N 1
ATOM 5059 C CA . THR A 1 642 ? 33.827 28.985 -52.880 1.00 76.75 642 THR A CA 1
ATOM 5060 C C . THR A 1 642 ? 32.433 29.578 -52.655 1.00 76.75 642 THR A C 1
ATOM 5062 O O . THR A 1 642 ? 31.594 29.023 -51.941 1.00 76.75 642 THR A O 1
ATOM 5065 N N . ARG A 1 643 ? 32.161 30.744 -53.255 1.00 76.06 643 ARG A N 1
ATOM 5066 C CA . ARG A 1 643 ? 30.825 31.360 -53.213 1.00 76.06 643 ARG A CA 1
ATOM 5067 C C . ARG A 1 643 ? 29.912 30.651 -54.215 1.00 76.06 643 ARG A C 1
ATOM 5069 O O . ARG A 1 643 ? 30.238 30.594 -55.395 1.00 76.06 643 ARG A O 1
ATOM 5076 N N . ALA A 1 644 ? 28.783 30.126 -53.740 1.00 79.06 644 ALA A N 1
ATOM 5077 C CA . ALA A 1 644 ? 27.812 29.425 -54.579 1.00 79.06 644 ALA A CA 1
ATOM 5078 C C . ALA A 1 644 ? 27.132 30.371 -55.584 1.00 79.06 644 ALA A C 1
ATOM 5080 O O . ALA A 1 644 ? 26.810 31.515 -55.248 1.00 79.06 644 ALA A O 1
ATOM 5081 N N . THR A 1 645 ? 26.874 29.880 -56.797 1.00 88.12 645 THR A N 1
ATOM 5082 C CA . THR A 1 645 ? 26.136 30.615 -57.835 1.00 88.12 645 THR A CA 1
ATOM 5083 C C . THR A 1 645 ? 24.620 30.406 -57.713 1.00 88.12 645 THR A C 1
ATOM 5085 O O . THR A 1 645 ? 24.146 29.520 -56.996 1.00 88.12 645 THR A O 1
ATOM 5088 N N . VAL A 1 646 ? 23.822 31.222 -58.412 1.00 86.19 646 VAL A N 1
ATOM 5089 C CA . VAL A 1 646 ? 22.348 31.113 -58.398 1.00 86.19 646 VAL A CA 1
ATOM 5090 C C . VAL A 1 646 ? 21.879 29.766 -58.969 1.00 86.19 646 VAL A C 1
ATOM 5092 O O . VAL A 1 646 ? 20.935 29.163 -58.448 1.00 86.19 646 VAL A O 1
ATOM 5095 N N . GLU A 1 647 ? 22.554 29.255 -59.999 1.00 85.50 647 GLU A N 1
ATOM 5096 C CA . GLU A 1 647 ? 22.305 27.931 -60.576 1.00 85.50 647 GLU A CA 1
ATOM 5097 C C . GLU A 1 647 ? 22.563 26.795 -59.571 1.00 85.50 647 GLU A C 1
ATOM 5099 O O . GLU A 1 647 ? 21.724 25.893 -59.456 1.00 85.50 647 GLU A O 1
ATOM 5104 N N . ASP A 1 648 ? 23.639 26.868 -58.782 1.00 81.19 648 ASP A N 1
ATOM 5105 C CA . ASP A 1 648 ? 23.959 25.863 -57.754 1.00 81.19 648 ASP A CA 1
ATOM 5106 C C . ASP A 1 648 ? 22.878 25.807 -56.668 1.00 81.19 648 ASP A C 1
ATOM 5108 O O . ASP A 1 648 ? 22.456 24.729 -56.237 1.00 81.19 648 ASP A O 1
ATOM 5112 N N . VAL A 1 649 ? 22.360 26.971 -56.260 1.00 84.12 649 VAL A N 1
ATOM 5113 C CA . VAL A 1 649 ? 21.265 27.071 -55.282 1.00 84.12 649 VAL A CA 1
ATOM 5114 C C . VAL A 1 649 ? 19.985 26.447 -55.839 1.00 84.12 649 VAL A C 1
ATOM 5116 O O . VAL A 1 649 ? 19.310 25.685 -55.141 1.00 84.12 649 VAL A O 1
ATOM 5119 N N . ARG A 1 650 ? 19.659 26.692 -57.113 1.00 86.56 650 ARG A N 1
ATOM 5120 C CA . ARG A 1 650 ? 18.490 26.087 -57.775 1.00 86.56 650 ARG A CA 1
ATOM 5121 C C . ARG A 1 650 ? 18.607 24.565 -57.867 1.00 86.56 650 ARG A C 1
ATOM 5123 O O . ARG A 1 650 ? 17.628 23.869 -57.590 1.00 86.56 650 ARG A O 1
ATOM 5130 N N . GLN A 1 651 ? 19.778 24.033 -58.218 1.00 84.12 651 GLN A N 1
ATOM 5131 C CA . GLN A 1 651 ? 20.010 22.584 -58.243 1.00 84.12 651 GLN A CA 1
ATOM 5132 C C . GLN A 1 651 ? 19.919 21.973 -56.841 1.00 84.12 651 GLN A C 1
ATOM 5134 O O . GLN A 1 651 ? 19.263 20.944 -56.657 1.00 84.12 651 GLN A O 1
ATOM 5139 N N . ARG A 1 652 ? 20.488 22.639 -55.831 1.00 81.38 652 ARG A N 1
ATOM 5140 C CA . ARG A 1 652 ? 20.419 22.203 -54.432 1.00 81.38 652 ARG A CA 1
ATOM 5141 C C . ARG A 1 652 ? 18.980 22.148 -53.919 1.00 81.38 652 ARG A C 1
ATOM 5143 O O . ARG A 1 652 ? 18.604 21.157 -53.296 1.00 81.38 652 ARG A O 1
ATOM 5150 N N . LEU A 1 653 ? 18.163 23.161 -54.217 1.00 86.25 653 LEU A N 1
ATOM 5151 C CA . LEU A 1 653 ? 16.746 23.204 -53.836 1.00 86.25 653 LEU A CA 1
ATOM 5152 C C . LEU A 1 653 ? 15.933 22.084 -54.496 1.00 86.25 653 LEU A C 1
ATOM 5154 O O . LEU A 1 653 ? 15.115 21.455 -53.827 1.00 86.25 653 LEU A O 1
ATOM 5158 N N . ARG A 1 654 ? 16.189 21.775 -55.776 1.00 87.75 654 ARG A N 1
ATOM 5159 C CA . ARG A 1 654 ? 15.552 20.634 -56.460 1.00 87.75 654 ARG A CA 1
ATOM 5160 C C . ARG A 1 654 ? 15.921 19.301 -55.809 1.00 87.75 654 ARG A C 1
ATOM 5162 O O . ARG A 1 654 ? 15.048 18.462 -55.602 1.00 87.75 654 ARG A O 1
ATOM 5169 N N . LEU A 1 655 ? 17.189 19.125 -55.442 1.00 82.19 655 LEU A N 1
ATOM 5170 C CA . LEU A 1 655 ? 17.685 17.905 -54.801 1.00 82.19 655 LEU A CA 1
ATOM 5171 C C . LEU A 1 655 ? 17.076 17.719 -53.398 1.00 82.19 655 LEU A C 1
ATOM 5173 O O . LEU A 1 655 ? 16.616 16.628 -53.064 1.00 82.19 655 LEU A O 1
ATOM 5177 N N . LEU A 1 656 ? 16.981 18.792 -52.605 1.00 83.50 656 LEU A N 1
ATOM 5178 C CA . LEU A 1 656 ? 16.329 18.770 -51.289 1.00 83.50 656 LEU A CA 1
ATOM 5179 C C . LEU A 1 656 ? 14.818 18.511 -51.386 1.00 83.50 656 LEU A C 1
ATOM 5181 O O . LEU A 1 656 ? 14.281 17.740 -50.592 1.00 83.50 656 LEU A O 1
ATOM 5185 N N . ALA A 1 657 ? 14.136 19.097 -52.375 1.00 85.38 657 ALA A N 1
ATOM 5186 C CA . ALA A 1 657 ? 12.719 18.832 -52.627 1.00 85.38 657 ALA A CA 1
ATOM 5187 C C . ALA A 1 657 ? 12.471 17.360 -52.993 1.00 85.38 657 ALA A C 1
ATOM 5189 O O . ALA A 1 657 ? 11.511 16.760 -52.510 1.00 85.38 657 ALA A O 1
ATOM 5190 N N . HIS A 1 658 ? 13.358 16.760 -53.791 1.00 83.31 658 HIS A N 1
ATOM 5191 C CA . HIS A 1 658 ? 13.306 15.335 -54.112 1.00 83.31 658 HIS A CA 1
ATOM 5192 C C . HIS A 1 658 ? 13.521 14.457 -52.868 1.00 83.31 658 HIS A C 1
ATOM 5194 O O . HIS A 1 658 ? 12.729 13.557 -52.612 1.00 83.31 658 HIS A O 1
ATOM 5200 N N . GLN A 1 659 ? 14.541 14.738 -52.049 1.00 80.00 659 GLN A N 1
ATOM 5201 C CA . GLN A 1 659 ? 14.796 13.978 -50.815 1.00 80.00 659 GLN A CA 1
ATOM 5202 C C . GLN A 1 659 ? 13.639 14.056 -49.811 1.00 80.00 659 GLN A C 1
ATOM 5204 O O . GLN A 1 659 ? 13.338 13.062 -49.153 1.00 80.00 659 GLN A O 1
ATOM 5209 N N . LYS A 1 660 ? 12.974 15.214 -49.701 1.00 82.31 660 LYS A N 1
ATOM 5210 C CA . LYS A 1 660 ? 11.796 15.371 -48.840 1.00 82.31 660 LYS A CA 1
ATOM 5211 C C . LYS A 1 660 ? 10.635 14.489 -49.311 1.00 82.31 660 LYS A C 1
ATOM 5213 O O . LYS A 1 660 ? 10.050 13.794 -48.491 1.00 82.31 660 LYS A O 1
ATOM 5218 N N . ARG A 1 661 ? 10.366 14.462 -50.623 1.00 81.44 661 ARG A N 1
ATOM 5219 C CA . ARG A 1 661 ? 9.322 13.606 -51.213 1.00 81.44 661 ARG A CA 1
ATOM 5220 C C . ARG A 1 661 ? 9.577 12.122 -50.957 1.00 81.44 661 ARG A C 1
ATOM 5222 O O . ARG A 1 661 ? 8.663 11.424 -50.543 1.00 81.44 661 ARG A O 1
ATOM 5229 N N . VAL A 1 662 ? 10.817 11.662 -51.137 1.00 79.00 662 VAL A N 1
ATOM 5230 C CA . VAL A 1 662 ? 11.188 10.259 -50.879 1.00 79.00 662 VAL A CA 1
ATOM 5231 C C . VAL A 1 662 ? 10.968 9.885 -49.409 1.00 79.00 662 VAL A C 1
ATOM 5233 O O . VAL A 1 662 ? 10.382 8.846 -49.131 1.00 79.00 662 VAL A O 1
ATOM 5236 N N . ARG A 1 663 ? 11.356 10.751 -48.462 1.00 72.62 663 ARG A N 1
ATOM 5237 C CA . ARG A 1 663 ? 11.137 10.506 -47.026 1.00 72.62 663 ARG A CA 1
ATOM 5238 C C . ARG A 1 663 ? 9.649 10.434 -46.663 1.00 72.62 663 ARG A C 1
ATOM 5240 O O . ARG A 1 663 ? 9.247 9.546 -45.924 1.00 72.62 663 ARG A O 1
ATOM 5247 N N . GLU A 1 664 ? 8.834 11.337 -47.207 1.00 75.31 664 GLU A N 1
ATOM 5248 C CA . GLU A 1 664 ? 7.377 11.339 -47.004 1.00 75.31 664 GLU A CA 1
ATOM 5249 C C . GLU A 1 664 ? 6.704 10.090 -47.611 1.00 75.31 664 GLU A C 1
ATOM 5251 O O . GLU A 1 664 ? 5.702 9.604 -47.085 1.00 75.31 664 GLU A O 1
ATOM 5256 N N . GLU A 1 665 ? 7.233 9.550 -48.713 1.00 73.94 665 GLU A N 1
ATOM 5257 C CA . GLU A 1 665 ? 6.784 8.277 -49.289 1.00 73.94 665 GLU A CA 1
ATOM 5258 C C . GLU A 1 665 ? 7.198 7.070 -48.433 1.00 73.94 665 GLU A C 1
ATOM 5260 O O . GLU A 1 665 ? 6.385 6.167 -48.233 1.00 73.94 665 GLU A O 1
ATOM 5265 N N . GLU A 1 666 ? 8.415 7.055 -47.884 1.00 69.12 666 GLU A N 1
ATOM 5266 C CA . GLU A 1 666 ? 8.892 6.013 -46.962 1.00 69.12 666 GLU A CA 1
ATOM 5267 C C . GLU A 1 666 ? 8.092 5.987 -45.651 1.00 69.12 666 GLU A C 1
ATOM 5269 O O . GLU A 1 666 ? 7.673 4.916 -45.213 1.00 69.12 666 GLU A O 1
ATOM 5274 N N . GLU A 1 667 ? 7.800 7.147 -45.059 1.00 67.56 667 GLU A N 1
ATOM 5275 C CA . GLU A 1 667 ? 6.946 7.264 -43.866 1.00 67.56 667 GLU A CA 1
ATOM 5276 C C . GLU A 1 667 ? 5.506 6.807 -44.153 1.00 67.56 667 GLU A C 1
ATOM 5278 O O . GLU A 1 667 ? 4.899 6.095 -43.352 1.00 67.56 667 GLU A O 1
ATOM 5283 N N . ARG A 1 668 ? 4.970 7.132 -45.337 1.00 67.00 668 ARG A N 1
ATOM 5284 C CA . ARG A 1 668 ? 3.642 6.673 -45.775 1.00 67.00 668 ARG A CA 1
ATOM 5285 C C . ARG A 1 668 ? 3.587 5.160 -45.990 1.00 67.00 668 ARG A C 1
ATOM 5287 O O . ARG A 1 668 ? 2.575 4.548 -45.663 1.00 67.00 668 ARG A O 1
ATOM 5294 N N . ARG A 1 669 ? 4.661 4.555 -46.509 1.00 61.56 669 ARG A N 1
ATOM 5295 C CA . ARG A 1 669 ? 4.807 3.092 -46.614 1.00 61.56 669 ARG A CA 1
ATOM 5296 C C . ARG A 1 669 ? 4.944 2.438 -45.239 1.00 61.56 669 ARG A C 1
ATOM 5298 O O . ARG A 1 669 ? 4.353 1.390 -45.007 1.00 61.56 669 ARG A O 1
ATOM 5305 N N . ALA A 1 670 ? 5.664 3.063 -44.310 1.00 59.53 670 ALA A N 1
ATOM 5306 C CA . ALA A 1 670 ? 5.808 2.567 -42.943 1.00 59.53 670 ALA A CA 1
ATOM 5307 C C . ALA A 1 670 ? 4.485 2.587 -42.149 1.00 59.53 670 ALA A C 1
ATOM 5309 O O . ALA A 1 670 ? 4.313 1.765 -41.250 1.00 59.53 670 ALA A O 1
ATOM 5310 N N . TRP A 1 671 ? 3.546 3.477 -42.496 1.00 54.19 671 TRP A N 1
ATOM 5311 C CA . TRP A 1 671 ? 2.239 3.605 -41.838 1.00 54.19 671 TRP A CA 1
ATOM 5312 C C . TRP A 1 671 ? 1.134 2.686 -42.401 1.00 54.19 671 TRP A C 1
ATOM 5314 O O . TRP A 1 671 ? 0.017 2.679 -41.884 1.00 54.19 671 TRP A O 1
ATOM 5324 N N . GLN A 1 672 ? 1.407 1.870 -43.426 1.00 51.88 672 GLN A N 1
ATOM 5325 C CA . GLN A 1 672 ? 0.449 0.852 -43.875 1.00 51.88 672 GLN A CA 1
ATOM 5326 C C . GLN A 1 672 ? 0.391 -0.312 -42.864 1.00 51.88 672 GLN A C 1
ATOM 5328 O O . GLN A 1 672 ? 1.305 -1.130 -42.766 1.00 51.88 672 GLN A O 1
ATOM 5333 N N . LEU A 1 673 ? -0.700 -0.356 -42.090 1.00 51.47 673 LEU A N 1
ATOM 5334 C CA . LEU A 1 673 ? -0.984 -1.282 -4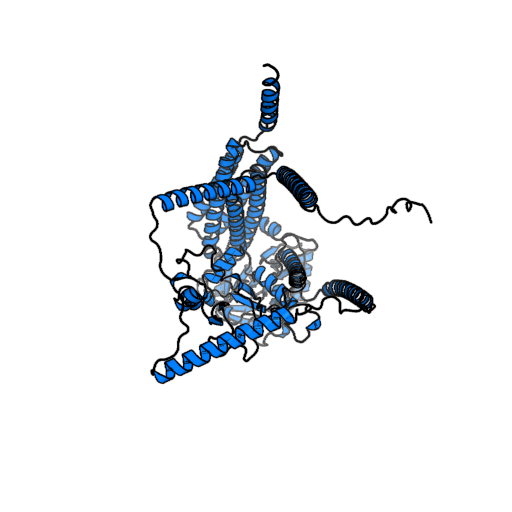0.980 1.00 51.47 673 LEU A CA 1
ATOM 5335 C C . LEU A 1 673 ? -1.494 -2.671 -41.426 1.00 51.47 673 LEU A C 1
ATOM 5337 O O . LEU A 1 673 ? -2.336 -3.257 -40.751 1.00 51.47 673 LEU A O 1
ATOM 5341 N N . ASP A 1 674 ? -1.000 -3.218 -42.539 1.00 51.16 674 ASP A N 1
ATOM 5342 C CA . ASP A 1 674 ? -1.277 -4.613 -42.906 1.00 51.16 674 ASP A CA 1
ATOM 5343 C C . ASP A 1 674 ? 0.031 -5.393 -43.098 1.00 51.16 674 ASP A C 1
ATOM 5345 O O . ASP A 1 674 ? 0.821 -5.142 -44.014 1.00 51.16 674 ASP A O 1
ATOM 5349 N N . LEU A 1 675 ? 0.279 -6.334 -42.184 1.00 52.53 675 LEU A N 1
ATOM 5350 C CA . LEU A 1 675 ? 1.474 -7.179 -42.167 1.00 52.53 675 LEU A CA 1
ATOM 5351 C C . LEU A 1 675 ? 1.555 -8.057 -43.432 1.00 52.53 675 LEU A C 1
ATOM 5353 O O . LEU A 1 675 ? 2.656 -8.365 -43.891 1.00 52.53 675 LEU A O 1
ATOM 5357 N N . GLY A 1 676 ? 0.402 -8.417 -44.015 1.00 67.31 676 GLY A N 1
ATOM 5358 C CA . GLY A 1 676 ? 0.307 -9.249 -45.218 1.00 67.31 676 GLY A CA 1
ATOM 5359 C C . GLY A 1 676 ? 0.781 -8.534 -46.485 1.00 67.31 676 GLY A C 1
ATOM 5360 O O . GLY A 1 676 ? 1.564 -9.096 -47.253 1.00 67.31 676 GLY A O 1
ATOM 5361 N N . ALA A 1 677 ? 0.398 -7.267 -46.665 1.00 62.34 677 ALA A N 1
ATOM 5362 C CA . ALA A 1 677 ? 0.838 -6.452 -47.800 1.00 62.34 677 ALA A CA 1
ATOM 5363 C C . ALA A 1 677 ? 2.361 -6.215 -47.785 1.00 62.34 677 ALA A C 1
ATOM 5365 O O . ALA A 1 677 ? 3.017 -6.286 -48.824 1.00 62.34 677 ALA A O 1
ATOM 5366 N N . ARG A 1 678 ? 2.952 -6.030 -46.593 1.00 59.47 678 ARG A N 1
ATOM 5367 C CA . ARG A 1 678 ? 4.408 -5.853 -46.422 1.00 59.47 678 ARG A CA 1
ATOM 5368 C C . ARG A 1 678 ? 5.219 -7.110 -46.747 1.00 59.47 678 ARG A C 1
ATOM 5370 O O . ARG A 1 678 ? 6.353 -6.986 -47.208 1.00 59.47 678 ARG A O 1
ATOM 5377 N N . LEU A 1 679 ? 4.669 -8.302 -46.501 1.00 63.53 679 LEU A N 1
ATOM 5378 C CA . LEU A 1 679 ? 5.316 -9.574 -46.845 1.00 63.53 679 LEU A CA 1
ATOM 5379 C C . LEU A 1 679 ? 5.330 -9.798 -48.361 1.00 63.53 679 LEU A C 1
ATOM 5381 O O . LEU A 1 679 ? 6.385 -10.110 -48.908 1.00 63.53 679 LEU A O 1
ATOM 5385 N N . GLN A 1 680 ? 4.208 -9.543 -49.044 1.00 68.00 680 GLN A N 1
ATOM 5386 C CA . GLN A 1 680 ? 4.118 -9.664 -50.504 1.00 68.00 680 GLN A CA 1
ATOM 5387 C C . GLN A 1 680 ? 5.036 -8.675 -51.230 1.00 68.00 680 GLN A C 1
ATOM 5389 O O . GLN A 1 680 ? 5.739 -9.052 -52.164 1.00 68.00 680 GLN A O 1
ATOM 5394 N N . GLU A 1 681 ? 5.091 -7.419 -50.780 1.00 65.50 681 GLU A N 1
ATOM 5395 C CA . GLU A 1 681 ? 5.932 -6.396 -51.409 1.00 65.50 681 GLU A CA 1
ATOM 5396 C C . GLU A 1 681 ? 7.434 -6.691 -51.225 1.00 65.50 681 GLU A C 1
ATOM 5398 O O . GLU A 1 681 ? 8.236 -6.463 -52.135 1.00 65.50 681 GLU A O 1
ATOM 5403 N N . ARG A 1 682 ? 7.822 -7.275 -50.079 1.00 65.12 682 ARG A N 1
ATOM 5404 C CA . ARG A 1 682 ? 9.198 -7.730 -49.827 1.00 65.12 682 ARG A CA 1
ATOM 5405 C C . ARG A 1 682 ? 9.556 -8.949 -50.684 1.00 65.12 682 ARG A C 1
ATOM 5407 O O . ARG A 1 682 ? 10.646 -8.984 -51.251 1.00 65.12 682 ARG A O 1
ATOM 5414 N N . GLU A 1 683 ? 8.645 -9.907 -50.834 1.00 71.19 683 GLU A N 1
ATOM 5415 C CA . GLU A 1 683 ? 8.843 -11.089 -51.682 1.00 71.19 683 GLU A CA 1
ATOM 5416 C C . GLU A 1 683 ? 8.996 -10.700 -53.167 1.00 71.19 683 GLU A C 1
ATOM 5418 O O . GLU A 1 683 ? 9.865 -11.222 -53.873 1.00 71.19 683 GLU A O 1
ATOM 5423 N N . GLU A 1 684 ? 8.236 -9.697 -53.621 1.00 73.62 684 GLU A N 1
ATOM 5424 C CA . GLU A 1 684 ? 8.323 -9.142 -54.974 1.00 73.62 684 GLU A CA 1
ATOM 5425 C C . GLU A 1 684 ? 9.629 -8.355 -55.210 1.00 73.62 684 GLU A C 1
ATOM 5427 O O . GLU A 1 684 ? 10.235 -8.448 -56.284 1.00 73.62 684 GLU A O 1
ATOM 5432 N N . 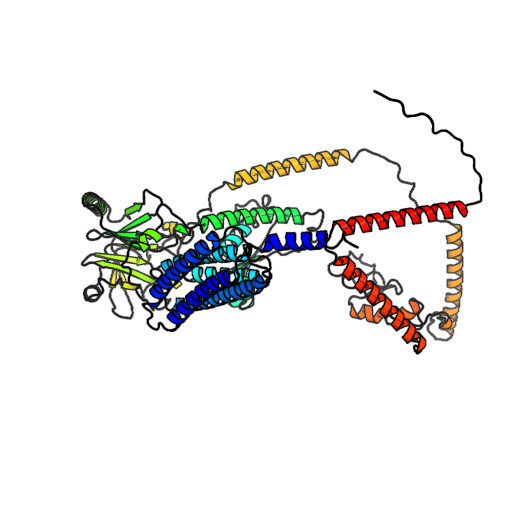GLN A 1 685 ? 10.116 -7.616 -54.204 1.00 68.62 685 GLN A N 1
ATOM 5433 C CA . GLN A 1 685 ? 11.422 -6.946 -54.251 1.00 68.62 685 GLN A CA 1
ATOM 5434 C C . GLN A 1 685 ? 12.582 -7.948 -54.270 1.00 68.62 685 GLN A C 1
ATOM 5436 O O . GLN A 1 685 ? 13.489 -7.815 -55.093 1.00 68.62 685 GLN A O 1
ATOM 5441 N N . GLU A 1 686 ? 12.542 -8.988 -53.437 1.00 70.38 686 GLU A N 1
ATOM 5442 C CA . GLU A 1 686 ? 13.553 -10.051 -53.423 1.00 70.38 686 GLU A CA 1
ATOM 5443 C C . GLU A 1 686 ? 13.547 -10.878 -54.718 1.00 70.38 686 GLU A C 1
ATOM 5445 O O . GLU A 1 686 ? 14.594 -11.381 -55.145 1.00 70.38 686 GLU A O 1
ATOM 5450 N N . ALA A 1 687 ? 12.392 -11.026 -55.374 1.00 76.38 687 ALA A N 1
ATOM 5451 C CA . ALA A 1 687 ? 12.284 -11.636 -56.697 1.00 76.38 687 ALA A CA 1
ATOM 5452 C C . ALA A 1 687 ? 12.934 -10.758 -57.781 1.00 76.38 687 ALA A C 1
ATOM 5454 O O . ALA A 1 687 ? 13.761 -11.260 -58.548 1.00 76.38 687 ALA A O 1
ATOM 5455 N N . LYS A 1 688 ? 12.653 -9.446 -57.790 1.00 76.06 688 LYS A N 1
ATOM 5456 C CA . LYS A 1 688 ? 13.283 -8.472 -58.704 1.00 76.06 688 LYS A CA 1
ATOM 5457 C C . LYS A 1 688 ? 14.797 -8.397 -58.501 1.00 76.06 688 LYS A C 1
ATOM 5459 O O . LYS A 1 688 ? 15.552 -8.387 -59.472 1.00 76.06 688 LYS A O 1
ATOM 5464 N N . GLU A 1 689 ? 15.271 -8.428 -57.256 1.00 71.88 689 GLU A N 1
ATOM 5465 C CA . GLU A 1 689 ? 16.705 -8.404 -56.955 1.00 71.88 689 GLU A CA 1
ATOM 5466 C C . GLU A 1 689 ? 17.401 -9.714 -57.369 1.00 71.88 689 GLU A C 1
ATOM 5468 O O . GLU A 1 689 ? 18.523 -9.699 -57.887 1.00 71.88 689 GLU A O 1
ATOM 5473 N N . ARG A 1 690 ? 16.732 -10.868 -57.211 1.00 74.19 69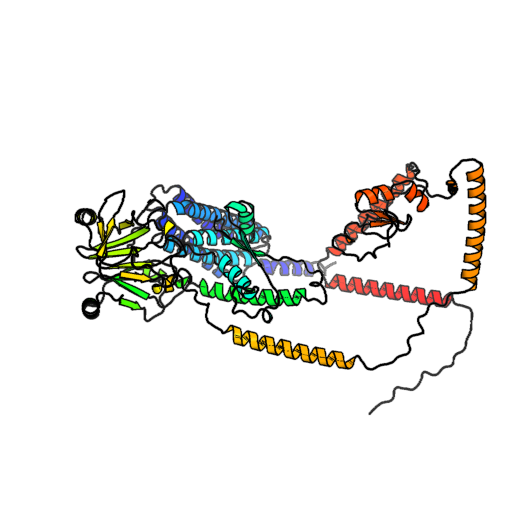0 ARG A N 1
ATOM 5474 C CA . ARG A 1 690 ? 17.203 -12.156 -57.751 1.00 74.19 690 ARG A CA 1
ATOM 5475 C C . ARG A 1 690 ? 17.263 -12.142 -59.274 1.00 74.19 690 ARG A C 1
ATOM 5477 O O . ARG A 1 690 ? 18.221 -12.674 -59.838 1.00 74.19 690 ARG A O 1
ATOM 5484 N N . GLU A 1 691 ? 16.292 -11.533 -59.942 1.00 73.81 691 GLU A N 1
ATOM 5485 C CA . GLU A 1 691 ? 16.268 -11.397 -61.397 1.00 73.81 691 GLU A CA 1
ATOM 5486 C C . GLU A 1 691 ? 17.368 -10.452 -61.902 1.00 73.81 691 GLU A C 1
ATOM 5488 O O . GLU A 1 691 ? 18.083 -10.780 -62.850 1.00 73.81 691 GLU A O 1
ATOM 5493 N N . GLU A 1 692 ? 17.627 -9.343 -61.206 1.00 69.88 692 GLU A N 1
ATOM 5494 C CA . GLU A 1 692 ? 18.730 -8.435 -61.528 1.00 69.88 692 GLU A CA 1
ATOM 5495 C C . GLU A 1 692 ? 20.100 -9.080 -61.260 1.00 69.88 692 GLU A C 1
ATOM 5497 O O . GLU A 1 692 ? 21.030 -8.935 -62.059 1.00 69.88 692 GLU A O 1
ATOM 5502 N N . LYS A 1 693 ? 20.233 -9.872 -60.187 1.00 74.62 693 LYS A N 1
ATOM 5503 C CA . LYS A 1 693 ? 21.419 -10.706 -59.923 1.00 74.62 693 LYS A CA 1
ATOM 5504 C C . LYS A 1 693 ? 21.608 -11.764 -61.012 1.00 74.62 693 LYS A C 1
ATOM 5506 O O . LYS A 1 693 ? 22.741 -11.974 -61.447 1.00 74.62 693 LYS A O 1
ATOM 5511 N N . ARG A 1 694 ? 20.534 -12.393 -61.507 1.00 74.56 694 ARG A N 1
ATOM 5512 C CA . ARG A 1 694 ? 20.576 -13.298 -62.673 1.00 74.56 694 ARG A CA 1
ATOM 5513 C C . ARG A 1 694 ? 21.004 -12.552 -63.938 1.00 74.56 694 ARG A C 1
ATOM 5515 O O . ARG A 1 694 ? 21.878 -13.044 -64.650 1.00 74.56 694 ARG A O 1
ATOM 5522 N N . ARG A 1 695 ? 20.497 -11.338 -64.172 1.00 71.44 695 ARG A N 1
ATOM 5523 C CA . ARG A 1 695 ? 20.889 -10.483 -65.304 1.00 71.44 695 ARG A CA 1
ATOM 5524 C C . ARG A 1 695 ? 22.365 -10.094 -65.236 1.00 71.44 695 ARG A C 1
ATOM 5526 O O . ARG A 1 695 ? 23.074 -10.275 -66.217 1.00 71.44 695 ARG A O 1
ATOM 5533 N N . LYS A 1 696 ? 22.860 -9.669 -64.068 1.00 73.62 696 LYS A N 1
ATOM 5534 C CA . LYS A 1 696 ? 24.282 -9.353 -63.829 1.00 73.62 696 LYS A CA 1
ATOM 5535 C C . LYS A 1 696 ? 25.184 -10.584 -63.960 1.00 73.62 696 LYS A C 1
ATOM 5537 O O . LYS A 1 696 ? 26.290 -10.464 -64.477 1.00 73.62 696 LYS A O 1
ATOM 5542 N N . ARG A 1 697 ? 24.731 -11.774 -63.541 1.00 66.00 697 ARG A N 1
ATOM 5543 C CA . ARG A 1 697 ? 25.449 -13.043 -63.773 1.00 66.00 697 ARG A CA 1
ATOM 5544 C C . ARG A 1 697 ? 25.510 -13.396 -65.262 1.00 66.00 697 ARG A C 1
ATOM 5546 O O . ARG A 1 697 ? 26.584 -13.748 -65.738 1.00 66.00 697 ARG A O 1
ATOM 5553 N N . ASN A 1 698 ? 24.415 -13.238 -66.006 1.00 69.00 698 ASN A N 1
ATOM 5554 C CA . ASN A 1 698 ? 24.395 -13.449 -67.459 1.00 69.00 698 ASN A CA 1
ATOM 5555 C C . ASN A 1 698 ? 25.236 -12.413 -68.216 1.00 69.00 698 ASN A C 1
ATOM 5557 O O . ASN A 1 698 ? 25.897 -12.753 -69.192 1.00 69.00 698 ASN A O 1
ATOM 5561 N N . GLU A 1 699 ? 25.274 -11.166 -67.750 1.00 66.00 699 GLU A N 1
ATOM 5562 C CA . GLU A 1 699 ? 26.113 -10.123 -68.338 1.00 66.00 699 GLU A CA 1
ATOM 5563 C C . GLU A 1 699 ? 27.604 -10.353 -68.047 1.00 66.00 699 GLU A C 1
ATOM 5565 O O . GLU A 1 699 ? 28.433 -10.184 -68.939 1.00 66.00 699 GLU A O 1
ATOM 5570 N N . LYS A 1 700 ? 27.953 -10.839 -66.846 1.00 62.59 700 LYS A N 1
ATOM 5571 C CA . LYS A 1 700 ? 29.315 -11.303 -66.527 1.00 62.59 700 LYS A CA 1
ATOM 5572 C C . LYS A 1 700 ? 29.723 -12.522 -67.361 1.00 62.59 700 LYS A C 1
ATOM 5574 O O . LYS A 1 700 ? 30.854 -12.560 -67.824 1.00 62.59 700 LYS A O 1
ATOM 5579 N N . ARG A 1 701 ? 28.809 -13.466 -67.621 1.00 60.16 701 ARG A N 1
ATOM 5580 C CA . ARG A 1 701 ? 29.041 -14.599 -68.541 1.00 60.16 701 ARG A CA 1
ATOM 5581 C C . ARG A 1 701 ? 29.221 -14.157 -69.997 1.00 60.16 701 ARG A C 1
ATOM 5583 O O . ARG A 1 701 ? 29.996 -14.768 -70.712 1.00 60.16 701 ARG A O 1
ATOM 5590 N N . ARG A 1 702 ? 28.551 -13.082 -70.430 1.00 59.88 702 ARG A N 1
ATOM 5591 C CA . ARG A 1 702 ? 28.729 -12.488 -71.771 1.00 59.88 702 ARG A CA 1
ATOM 5592 C C . ARG A 1 702 ? 30.005 -11.651 -71.916 1.00 59.88 702 ARG A C 1
ATOM 5594 O O . ARG A 1 702 ? 30.512 -11.543 -73.024 1.00 59.88 702 ARG A O 1
ATOM 5601 N N . LYS A 1 703 ? 30.501 -11.045 -70.831 1.00 55.94 703 LYS A N 1
ATOM 5602 C CA . LYS A 1 703 ? 31.741 -10.241 -70.817 1.00 55.94 703 LYS A CA 1
ATOM 5603 C C . LYS A 1 703 ? 33.001 -11.057 -70.492 1.00 55.94 703 LYS A C 1
ATOM 5605 O O . LYS A 1 703 ? 34.094 -10.591 -70.776 1.00 55.94 703 LYS A O 1
ATOM 5610 N N . GLY A 1 704 ? 32.860 -12.259 -69.933 1.00 46.59 704 GLY A N 1
ATOM 5611 C CA . GLY A 1 704 ? 33.940 -13.234 -69.759 1.00 46.59 704 GLY A CA 1
ATOM 5612 C C . GLY A 1 704 ? 34.041 -14.171 -70.958 1.00 46.59 704 GLY A C 1
ATOM 5613 O O . GLY A 1 704 ? 33.758 -15.356 -70.830 1.00 46.59 704 GLY A O 1
ATOM 5614 N N . GLY A 1 705 ? 34.373 -13.621 -72.123 1.00 42.25 705 GLY A N 1
ATOM 5615 C CA . GLY A 1 705 ? 34.721 -14.388 -73.312 1.00 42.25 705 GLY A CA 1
ATOM 5616 C C . GLY A 1 705 ? 36.217 -14.297 -73.565 1.00 42.25 705 GLY A C 1
ATOM 5617 O O . GLY A 1 705 ? 36.618 -13.515 -74.413 1.00 42.25 705 GLY A O 1
ATOM 5618 N N . ASP A 1 706 ? 37.012 -15.055 -72.808 1.00 33.62 706 ASP A N 1
ATOM 5619 C CA . ASP A 1 706 ? 38.263 -15.640 -73.299 1.00 33.62 706 ASP A CA 1
ATOM 5620 C C . ASP A 1 706 ? 38.715 -16.770 -72.356 1.00 33.62 706 ASP A C 1
ATOM 5622 O O . ASP A 1 706 ? 38.652 -16.622 -71.134 1.00 33.62 706 ASP A O 1
ATOM 5626 N N . GLY A 1 707 ? 39.147 -17.898 -72.922 1.00 32.88 707 GLY A N 1
ATOM 5627 C CA . GLY A 1 707 ? 39.692 -19.040 -72.176 1.00 32.88 707 GLY A CA 1
ATOM 5628 C C . GLY A 1 707 ? 38.785 -20.271 -72.095 1.00 32.88 707 GLY A C 1
ATOM 5629 O O . GLY A 1 707 ? 38.184 -20.561 -71.063 1.00 32.88 707 GLY A O 1
ATOM 5630 N N . ILE A 1 708 ? 38.754 -21.044 -73.182 1.00 37.66 708 ILE A N 1
ATOM 5631 C CA . ILE A 1 708 ? 38.322 -22.446 -73.192 1.00 37.66 708 ILE A CA 1
ATOM 5632 C C . ILE A 1 708 ? 39.242 -23.254 -72.261 1.00 37.66 708 ILE A C 1
ATOM 5634 O O . ILE A 1 708 ? 40.447 -23.335 -72.495 1.00 37.66 708 ILE A O 1
ATOM 5638 N N . LYS A 1 709 ? 38.667 -23.911 -71.251 1.00 33.12 709 LYS A N 1
ATOM 5639 C CA . LYS A 1 709 ? 39.180 -25.174 -70.710 1.00 33.12 709 LYS A CA 1
ATOM 5640 C C . LYS A 1 709 ? 38.020 -26.161 -70.642 1.00 33.12 709 LYS A C 1
ATOM 5642 O O . LYS A 1 709 ? 37.057 -25.934 -69.916 1.00 33.12 709 LYS A O 1
ATOM 5647 N N . GLN A 1 710 ? 38.124 -27.203 -71.462 1.00 34.16 710 GLN A N 1
ATOM 5648 C CA . GLN A 1 710 ? 37.416 -28.465 -71.280 1.00 34.16 710 GLN A CA 1
ATOM 5649 C C . GLN A 1 710 ? 37.737 -29.000 -69.883 1.00 34.16 710 GLN A C 1
ATOM 5651 O O . GLN A 1 710 ? 38.908 -29.195 -69.571 1.00 34.16 710 GLN A O 1
ATOM 5656 N N . GLU A 1 711 ? 36.710 -29.246 -69.080 1.00 31.72 711 GLU A N 1
ATOM 5657 C CA . GLU A 1 711 ? 36.733 -30.293 -68.063 1.00 31.72 711 GLU A CA 1
ATOM 5658 C C . GLU A 1 711 ? 35.448 -31.102 -68.226 1.00 31.72 711 GLU A C 1
ATOM 5660 O O . GLU A 1 711 ? 34.362 -30.548 -68.412 1.00 31.72 711 GLU A O 1
ATOM 5665 N N . ASP A 1 712 ? 35.656 -32.410 -68.272 1.00 30.72 712 ASP A N 1
ATOM 5666 C CA . ASP A 1 712 ? 34.774 -33.440 -68.789 1.00 30.72 712 ASP A CA 1
ATOM 5667 C C . ASP A 1 712 ? 33.483 -33.657 -67.987 1.00 30.72 712 ASP A C 1
ATOM 5669 O O . ASP A 1 712 ? 33.412 -33.497 -66.766 1.00 30.72 712 ASP A O 1
ATOM 5673 N N . ASP A 1 713 ? 32.474 -34.107 -68.730 1.00 34.06 713 ASP A N 1
ATOM 5674 C CA . ASP A 1 713 ? 31.209 -34.663 -68.267 1.00 34.06 713 ASP A CA 1
ATOM 5675 C C . ASP A 1 713 ? 31.415 -35.879 -67.344 1.00 34.06 713 ASP A C 1
ATOM 5677 O O . ASP A 1 713 ? 31.897 -36.925 -67.776 1.00 34.06 713 ASP A O 1
ATOM 5681 N N . SER A 1 714 ? 30.978 -35.787 -66.082 1.00 33.03 714 SER A N 1
ATOM 5682 C CA . SER A 1 714 ? 30.612 -36.961 -65.270 1.00 33.03 714 SER A CA 1
ATOM 5683 C C . SER A 1 714 ? 29.794 -36.558 -64.038 1.00 33.03 714 SER A C 1
ATOM 5685 O O . SER A 1 714 ? 30.318 -36.435 -62.934 1.00 33.03 714 SER A O 1
ATOM 5687 N N . TRP A 1 715 ? 28.492 -36.321 -64.226 1.00 37.25 715 TRP A N 1
ATOM 5688 C CA . TRP A 1 715 ? 27.518 -36.191 -63.128 1.00 37.25 715 TRP A CA 1
ATOM 5689 C C . TRP A 1 715 ? 26.167 -36.838 -63.470 1.00 37.25 715 TRP A C 1
ATOM 5691 O O . TRP A 1 715 ? 25.105 -36.319 -63.132 1.00 37.25 715 TRP A O 1
ATOM 5701 N N . GLU A 1 716 ? 26.197 -38.017 -64.093 1.00 33.44 716 GLU A N 1
ATOM 5702 C CA . GLU A 1 716 ? 25.047 -38.923 -64.132 1.00 33.44 716 GLU A CA 1
ATOM 5703 C C . GLU A 1 716 ? 25.379 -40.204 -63.361 1.00 33.44 716 GLU A C 1
ATOM 5705 O O . GLU A 1 716 ? 26.331 -40.910 -63.677 1.00 33.44 716 GLU A O 1
ATOM 5710 N N . GLY A 1 717 ? 24.579 -40.505 -62.334 1.00 39.03 717 GLY A N 1
ATOM 5711 C CA . GLY A 1 717 ? 24.590 -41.814 -61.679 1.00 39.03 717 GLY A CA 1
ATOM 5712 C C . GLY A 1 717 ? 25.099 -41.832 -60.240 1.00 39.03 717 GLY A C 1
ATOM 5713 O O . GLY A 1 717 ? 26.100 -42.477 -59.949 1.00 39.03 717 GLY A O 1
ATOM 5714 N N . ARG A 1 718 ? 24.365 -41.200 -59.313 1.00 34.53 718 ARG A N 1
ATOM 5715 C CA . ARG A 1 718 ? 24.290 -41.640 -57.902 1.00 34.53 718 ARG A CA 1
ATOM 5716 C C . ARG A 1 718 ? 22.999 -41.153 -57.229 1.00 34.53 718 ARG A C 1
ATOM 5718 O O . ARG A 1 718 ? 23.004 -40.458 -56.222 1.00 34.53 718 ARG A O 1
ATOM 5725 N N . LEU A 1 719 ? 21.870 -41.562 -57.804 1.00 40.81 719 LEU A N 1
ATOM 5726 C CA . LEU A 1 719 ? 20.644 -41.823 -57.050 1.00 40.81 719 LEU A CA 1
ATOM 5727 C C . LEU A 1 719 ? 20.396 -43.330 -57.137 1.00 40.81 719 LEU A C 1
ATOM 5729 O O . LEU A 1 719 ? 20.128 -43.855 -58.212 1.00 40.81 719 LEU A O 1
ATOM 5733 N N . GLY A 1 720 ? 20.555 -44.017 -56.008 1.00 32.12 720 GLY A N 1
ATOM 5734 C CA . GLY A 1 720 ? 20.433 -45.467 -55.898 1.00 32.12 720 GLY A CA 1
ATOM 5735 C C . GLY A 1 720 ? 20.385 -45.910 -54.436 1.00 32.12 720 GLY A C 1
ATOM 5736 O O . GLY A 1 720 ? 21.393 -46.326 -53.890 1.00 32.12 720 GLY A O 1
ATOM 5737 N N . ILE A 1 721 ? 19.225 -45.686 -53.811 1.00 38.41 721 ILE A N 1
ATOM 5738 C CA . ILE A 1 721 ? 18.406 -46.675 -53.081 1.00 38.41 721 ILE A CA 1
ATOM 5739 C C . ILE A 1 721 ? 19.119 -47.673 -52.122 1.00 38.41 721 ILE A C 1
ATOM 5741 O O . ILE A 1 721 ? 19.790 -48.596 -52.564 1.00 38.41 721 ILE A O 1
ATOM 5745 N N . ILE A 1 722 ? 18.758 -47.529 -50.832 1.00 37.28 722 ILE A N 1
ATOM 5746 C CA . ILE A 1 722 ? 18.538 -48.527 -49.750 1.00 37.28 722 ILE A CA 1
ATOM 5747 C C . ILE A 1 722 ? 19.743 -49.312 -49.188 1.00 37.28 722 ILE A C 1
ATOM 5749 O O . ILE A 1 722 ? 20.207 -50.279 -49.786 1.00 37.28 722 ILE A O 1
ATOM 5753 N N . ALA A 1 723 ? 20.097 -48.992 -47.934 1.00 34.16 723 ALA A N 1
ATOM 5754 C CA . ALA A 1 723 ? 19.881 -49.852 -46.757 1.00 34.16 723 ALA A CA 1
ATOM 5755 C C . ALA A 1 723 ? 19.785 -48.985 -45.494 1.00 34.16 723 ALA A C 1
ATOM 5757 O O . ALA A 1 723 ? 20.641 -48.080 -45.355 1.00 34.16 723 ALA A O 1
#

pLDDT: mean 72.41, std 15.25, range [30.72, 94.81]

Foldseek 3Di:
DPPPPVVVVVVVVVVVVLQPLADELVVLLVLLVVLLVLLQVLLVVLVPDPDLQCNLVSLLVSLVVSLVSLVVLLVVLVVSPQHAHHPVNLVVSLVSLLSSLVSLLSSLVSLLVSLVSADPDLSLVSNLVSLVSSLVSNVSSLVSSCSRRVPRDVVSVVSNLLSSLSSVLSSCSSFFAADPLQQQLLVQLQVQQDPPDPPDDPVLRPHHKDKDKDACVVCPPNVQVVCVVVSHHNDRDIGIGIDDDDPDPCCPPPVVVVVVVVVSVVSSVVSVVLSCQQQDEFFDKWKFWWADLVWIKTWTDAASRHNQRRHTDIDTDDDDPVVSVVVVVVCVVCVQDTDMDIDPDGDRVSVVSVVVPQDRRDDDPDDLFWFKWWWADDDQWIKIWTRRRYPPDKTKIFTRKDWDPQVNVVCVPPVNSPTDMFTFPVDGPVVCPPDDQDPVPDDPPHPRAAQDWTWGDDPDDTTIIGGHSRIDIGRHRRHPDPPPDDPPVVVVSVVVVVVVVVVVVVVVVVVVVPPDDDDDPDPPDDDDPVVVVVVVVVVVVVVVVVQVVQCVVCVVVVHHDDDDQDLVQFDADDDDPDDPPPVVCVPDDDDDDDPQDDPQAGDDPADADPLQRGHDNDPVVVVVVCLDCVNCSSVRHNNHHDDDDPVNVVVVVVVVVVVVVVVVVVVVVVPPPDPVVVVVVVVVVVVVVVVVVVVVVVVVVVVPPDDDDDDDDDDPDPPDDDD